Protein AF-A0A0B7FQV3-F1 (afdb_monomer)

pLDDT: mean 81.85, std 20.16, range [28.61, 98.38]

Structure (mmCIF, N/CA/C/O backbone):
data_AF-A0A0B7FQV3-F1
#
_entry.id   AF-A0A0B7FQV3-F1
#
loop_
_atom_site.group_PDB
_atom_site.id
_atom_site.type_symbol
_atom_site.label_atom_id
_atom_site.label_alt_id
_atom_site.label_comp_id
_atom_site.label_asym_id
_atom_site.label_entity_id
_atom_site.label_seq_id
_atom_site.pdbx_PDB_ins_code
_atom_site.Cartn_x
_atom_site.Cartn_y
_atom_site.Cartn_z
_atom_site.occupancy
_atom_site.B_iso_or_equiv
_atom_site.auth_seq_id
_atom_site.auth_comp_id
_atom_site.auth_asym_id
_atom_site.auth_atom_id
_atom_site.pdbx_PDB_model_num
ATOM 1 N N . MET A 1 1 ? -1.568 10.615 23.954 1.00 83.62 1 MET A N 1
ATOM 2 C CA . MET A 1 1 ? -1.310 9.588 22.925 1.00 83.62 1 MET A CA 1
ATOM 3 C C . MET A 1 1 ? -2.094 8.323 23.228 1.00 83.62 1 MET A C 1
ATOM 5 O O . MET A 1 1 ? -3.047 8.084 22.512 1.00 83.62 1 MET A O 1
ATOM 9 N N . LEU A 1 2 ? -1.791 7.580 24.300 1.00 88.31 2 LEU A N 1
ATOM 10 C CA . LEU A 1 2 ? -2.515 6.336 24.621 1.00 88.31 2 LEU A CA 1
ATOM 11 C C . LEU A 1 2 ? -4.031 6.548 24.797 1.00 88.31 2 LEU A C 1
ATOM 13 O O . LEU A 1 2 ? -4.806 5.851 24.163 1.00 88.31 2 LEU A O 1
ATOM 17 N N . GLY A 1 3 ? -4.461 7.605 25.498 1.00 87.62 3 GLY A N 1
ATOM 18 C CA . GLY A 1 3 ? -5.894 7.947 25.580 1.00 87.62 3 GLY A CA 1
ATOM 19 C C . GLY A 1 3 ? -6.556 8.293 24.233 1.00 87.62 3 GLY A C 1
ATOM 20 O O . GLY A 1 3 ? -7.746 8.073 24.057 1.00 87.62 3 GLY A O 1
ATOM 21 N N . VAL A 1 4 ? -5.788 8.777 23.246 1.00 88.00 4 VAL A N 1
ATOM 22 C CA . VAL A 1 4 ? -6.297 9.010 21.878 1.00 88.00 4 VAL A CA 1
ATOM 23 C C . VAL A 1 4 ? -6.529 7.672 21.174 1.00 88.00 4 VAL A C 1
ATOM 25 O O . VAL A 1 4 ? -7.557 7.493 20.533 1.00 88.00 4 VAL A O 1
ATOM 28 N N . VAL A 1 5 ? -5.611 6.715 21.349 1.00 92.38 5 VAL A N 1
ATOM 29 C CA . VAL A 1 5 ? -5.758 5.341 20.843 1.00 92.38 5 VAL A CA 1
ATOM 30 C C . VAL A 1 5 ? -6.934 4.634 21.519 1.00 92.38 5 VAL A C 1
ATOM 32 O O . VAL A 1 5 ? -7.722 3.987 20.845 1.00 92.38 5 VAL A O 1
ATOM 35 N N . GLN A 1 6 ? -7.109 4.792 22.830 1.00 93.19 6 GLN A N 1
ATOM 36 C CA . GLN A 1 6 ? -8.248 4.223 23.552 1.00 93.19 6 GLN A CA 1
ATOM 37 C C . GLN A 1 6 ? -9.585 4.783 23.040 1.00 93.19 6 GLN A C 1
ATOM 39 O O . GLN A 1 6 ? -10.501 4.016 22.751 1.00 93.19 6 GLN A O 1
ATOM 44 N N . ALA A 1 7 ? -9.702 6.108 22.893 1.00 89.81 7 ALA A N 1
ATOM 45 C CA . ALA A 1 7 ? -10.906 6.740 22.348 1.00 89.81 7 ALA A CA 1
ATOM 46 C C . ALA A 1 7 ? -11.192 6.278 20.910 1.00 89.81 7 ALA A C 1
ATOM 48 O O . ALA A 1 7 ? -12.339 6.004 20.560 1.00 89.81 7 ALA A O 1
ATOM 49 N N . PHE A 1 8 ? -10.140 6.136 20.102 1.00 94.00 8 PHE A N 1
ATOM 50 C CA . PHE A 1 8 ? -10.220 5.554 18.768 1.00 94.00 8 PHE A CA 1
ATOM 51 C C . PHE A 1 8 ? -10.772 4.124 18.793 1.00 94.00 8 PHE A C 1
ATOM 53 O O . PHE A 1 8 ? -11.732 3.841 18.090 1.00 94.00 8 PHE A O 1
ATOM 60 N N . LEU A 1 9 ? -10.216 3.243 19.630 1.00 95.88 9 LEU A N 1
ATOM 61 C CA . LEU A 1 9 ? -10.656 1.849 19.735 1.00 95.88 9 LEU A CA 1
ATOM 62 C C . LEU A 1 9 ? -12.131 1.741 20.129 1.00 95.88 9 LEU A C 1
ATOM 64 O O . LEU A 1 9 ? -12.862 0.971 19.516 1.00 95.88 9 LEU A O 1
ATOM 68 N N . ARG A 1 10 ? -12.588 2.568 21.078 1.00 94.06 10 ARG A N 1
ATOM 69 C CA . ARG A 1 10 ? -14.012 2.647 21.448 1.00 94.06 10 ARG A CA 1
ATOM 70 C C . ARG A 1 10 ? -14.897 3.092 20.282 1.00 94.06 10 ARG A C 1
ATOM 72 O O . ARG A 1 10 ? -16.008 2.610 20.138 1.00 94.06 10 ARG A O 1
ATOM 79 N N . SER A 1 11 ? -14.390 3.965 19.415 1.00 94.31 11 SER A N 1
ATOM 80 C CA . SER A 1 11 ? -15.121 4.429 18.224 1.00 94.31 11 SER A CA 1
ATOM 81 C C . SER A 1 11 ? -15.289 3.331 17.159 1.00 94.31 11 SER A C 1
ATOM 83 O O . SER A 1 11 ? -16.087 3.474 16.239 1.00 94.31 11 SER A O 1
ATOM 85 N N . LEU A 1 12 ? -14.553 2.218 17.268 1.00 94.88 12 LEU A N 1
ATOM 86 C CA . LEU A 1 12 ? -14.678 1.058 16.378 1.00 94.88 12 LEU A CA 1
ATOM 87 C C . LEU A 1 12 ? -15.666 -0.003 16.890 1.00 94.88 12 LEU A C 1
ATOM 89 O O . LEU A 1 12 ? -15.818 -1.039 16.241 1.00 94.88 12 LEU A O 1
ATOM 93 N N . GLU A 1 13 ? -16.336 0.223 18.026 1.00 92.44 13 GLU A N 1
ATOM 94 C CA . GLU A 1 13 ? -17.199 -0.769 18.685 1.00 92.44 13 GLU A CA 1
ATOM 95 C C . GLU A 1 13 ? -18.235 -1.378 17.727 1.00 92.44 13 GLU A C 1
ATOM 97 O O . GLU A 1 13 ? -18.379 -2.601 17.676 1.00 92.44 13 GLU A O 1
ATOM 102 N N . ALA A 1 14 ? -18.860 -0.553 16.880 1.00 90.69 14 ALA A N 1
ATOM 103 C CA . ALA A 1 14 ? -19.893 -0.983 15.937 1.00 90.69 14 ALA A CA 1
ATOM 104 C C . ALA A 1 14 ? -19.416 -2.006 14.886 1.00 90.69 14 ALA A C 1
ATOM 106 O O . ALA A 1 14 ? -20.234 -2.750 14.350 1.00 90.69 14 ALA A O 1
ATOM 107 N N . ILE A 1 15 ? -18.110 -2.073 14.598 1.00 93.19 15 ILE A N 1
ATOM 108 C CA . ILE A 1 15 ? -17.528 -3.034 13.641 1.00 93.19 15 ILE A CA 1
ATOM 109 C C . ILE A 1 15 ? -16.551 -4.020 14.294 1.00 93.19 15 ILE A C 1
ATOM 111 O O . ILE A 1 15 ? -15.949 -4.850 13.605 1.00 93.19 15 ILE A O 1
ATOM 115 N N . SER A 1 16 ? -16.410 -3.970 15.620 1.00 94.19 16 SER A N 1
ATOM 116 C CA . SER A 1 16 ? -15.453 -4.770 16.398 1.00 94.19 16 SER A CA 1
ATOM 117 C C . SER A 1 16 ? -15.614 -6.283 16.203 1.00 94.19 16 SER A C 1
ATOM 119 O O . SER A 1 16 ? -14.627 -7.018 16.204 1.00 94.19 16 SER A O 1
ATOM 121 N N . SER A 1 17 ? -16.840 -6.751 15.957 1.00 95.50 17 SER A N 1
ATOM 122 C CA . SER A 1 17 ? -17.170 -8.162 15.720 1.00 95.50 17 SER A CA 1
ATOM 123 C C . SER A 1 17 ? -16.697 -8.698 14.363 1.00 95.50 17 SER A C 1
ATOM 125 O O . SER A 1 17 ? -16.719 -9.910 14.145 1.00 95.50 17 SER A O 1
ATOM 127 N N . SER A 1 18 ? -16.276 -7.826 13.442 1.00 96.56 18 SER A N 1
ATOM 128 C CA . SER A 1 18 ? -15.794 -8.208 12.107 1.00 96.56 18 SER A CA 1
ATOM 129 C C . SER A 1 18 ? -14.270 -8.220 11.984 1.00 96.56 18 SER A C 1
ATOM 131 O O . SER A 1 18 ? -13.732 -8.948 11.149 1.00 96.56 18 SER A O 1
ATOM 133 N N . ILE A 1 19 ? -13.578 -7.460 12.836 1.00 97.75 19 ILE A N 1
ATOM 134 C CA . ILE A 1 19 ? -12.141 -7.212 12.728 1.00 97.75 19 ILE A CA 1
ATOM 135 C C . ILE A 1 19 ? -11.344 -8.379 13.325 1.00 97.75 19 ILE A C 1
ATOM 137 O O . ILE A 1 19 ? -11.466 -8.712 14.503 1.00 97.75 19 ILE A O 1
ATOM 141 N N . GLU A 1 20 ? -10.473 -8.961 12.503 1.00 98.25 20 GLU A N 1
ATOM 142 C CA . GLU A 1 20 ? -9.467 -9.954 12.894 1.00 98.25 20 GLU A CA 1
ATOM 143 C C . GLU A 1 20 ? -8.066 -9.335 13.001 1.00 98.25 20 GLU A C 1
ATOM 145 O O . GLU A 1 20 ? -7.259 -9.761 13.827 1.00 98.25 20 GLU A O 1
ATOM 150 N N . HIS A 1 21 ? -7.769 -8.311 12.199 1.00 98.31 21 HIS A N 1
ATOM 151 C CA . HIS A 1 21 ? -6.465 -7.653 12.183 1.00 98.31 21 HIS A CA 1
ATOM 152 C C . HIS A 1 21 ? -6.639 -6.139 12.258 1.00 98.31 21 HIS A C 1
ATOM 154 O O . HIS A 1 21 ? -7.245 -5.539 11.369 1.00 98.31 21 HIS A O 1
ATOM 160 N N . LEU A 1 22 ? -6.085 -5.519 13.298 1.00 98.19 22 LEU A N 1
ATOM 161 C CA . LEU A 1 22 ? -6.127 -4.075 13.504 1.00 98.19 22 LEU A CA 1
ATOM 162 C C . LEU A 1 22 ? -4.711 -3.505 13.557 1.00 98.19 22 LEU A C 1
ATOM 164 O O . LEU A 1 22 ? -3.894 -3.932 14.370 1.00 98.19 22 LEU A O 1
ATOM 168 N N . SER A 1 23 ? -4.431 -2.518 12.712 1.00 97.69 23 SER A N 1
ATOM 169 C CA . SER A 1 23 ? -3.174 -1.771 12.711 1.00 97.69 23 SER A CA 1
ATOM 170 C C . SER A 1 23 ? -3.456 -0.275 12.813 1.00 97.69 23 SER A C 1
ATOM 172 O O . SER A 1 23 ? -4.263 0.267 12.059 1.00 97.69 23 SER A O 1
ATOM 174 N N . ILE A 1 24 ? -2.804 0.396 13.757 1.00 96.88 24 ILE A N 1
ATOM 175 C CA . ILE A 1 24 ? -2.942 1.830 14.002 1.00 96.88 24 ILE A CA 1
ATOM 176 C C . ILE A 1 24 ? -1.562 2.463 13.880 1.00 96.88 24 ILE A C 1
ATOM 178 O O . ILE A 1 24 ? -0.666 2.151 14.659 1.00 96.88 24 ILE A O 1
ATOM 182 N N . THR A 1 25 ? -1.399 3.406 12.959 1.00 95.19 25 THR A N 1
ATOM 183 C CA . THR A 1 25 ? -0.168 4.190 12.823 1.00 95.19 25 THR A CA 1
ATOM 184 C C . THR A 1 25 ? -0.434 5.627 13.235 1.00 95.19 25 THR A C 1
ATOM 186 O O . THR A 1 25 ? -1.283 6.304 12.660 1.00 95.19 25 THR A O 1
ATOM 189 N N . LEU A 1 26 ? 0.309 6.121 14.219 1.00 92.56 26 LEU A N 1
ATOM 190 C CA . LEU A 1 26 ? 0.227 7.504 14.673 1.00 92.56 26 LEU A CA 1
ATOM 191 C C . LEU A 1 26 ? 1.295 8.353 13.978 1.00 92.56 26 LEU A C 1
ATOM 193 O O . LEU A 1 26 ? 2.490 8.063 14.071 1.00 92.56 26 LEU A O 1
ATOM 197 N N . SER A 1 27 ? 0.865 9.432 13.329 1.00 89.69 27 SER A N 1
ATOM 198 C CA . SER A 1 27 ? 1.730 10.440 12.721 1.00 89.69 27 SER A CA 1
ATOM 199 C C . SER A 1 27 ? 1.522 11.777 13.425 1.00 89.69 27 SER A C 1
ATOM 201 O O . SER A 1 27 ? 0.438 12.362 13.398 1.00 89.69 27 SER A O 1
ATOM 203 N N . PHE A 1 28 ? 2.570 12.244 14.102 1.00 82.25 28 PHE A N 1
ATOM 204 C CA . PHE A 1 28 ? 2.586 13.538 14.774 1.00 82.25 28 PHE A CA 1
ATOM 205 C C . PHE A 1 28 ? 3.519 14.519 14.051 1.00 82.25 28 PHE A C 1
ATOM 207 O O . PHE A 1 28 ? 4.501 14.098 13.429 1.00 82.25 28 PHE A O 1
ATOM 214 N N . PRO A 1 29 ? 3.270 15.829 14.188 1.00 73.06 29 PRO A N 1
ATOM 215 C CA . PRO A 1 29 ? 4.093 16.856 13.568 1.00 73.06 29 PRO A CA 1
ATOM 216 C C . PRO A 1 29 ? 5.554 16.844 14.047 1.00 73.06 29 PRO A C 1
ATOM 218 O O . PRO A 1 29 ? 5.851 16.383 15.153 1.00 73.06 29 PRO A O 1
ATOM 221 N N . LEU A 1 30 ? 6.469 17.371 13.225 1.00 59.06 30 LEU A N 1
ATOM 222 C CA . LEU A 1 30 ? 7.907 17.473 13.512 1.00 59.06 30 LEU A CA 1
ATOM 223 C C . LEU A 1 30 ? 8.187 18.290 14.774 1.00 59.06 30 LEU A C 1
ATOM 225 O O . LEU A 1 30 ? 9.010 17.871 15.583 1.00 59.06 30 LEU A O 1
ATOM 229 N N . ASP A 1 31 ? 7.470 19.388 14.992 1.00 59.66 31 ASP A N 1
ATOM 230 C CA . ASP A 1 31 ? 7.690 20.262 16.152 1.00 59.66 31 ASP A CA 1
ATOM 231 C C . ASP A 1 31 ? 7.196 19.635 17.459 1.00 59.66 31 ASP A C 1
ATOM 233 O O . ASP A 1 31 ? 7.717 19.892 18.545 1.00 59.66 31 ASP A O 1
ATOM 237 N N . PHE A 1 32 ? 6.228 18.723 17.356 1.00 55.06 32 PHE A N 1
ATOM 238 C CA . PHE A 1 32 ? 5.833 17.880 18.476 1.00 55.06 32 PHE A CA 1
ATOM 239 C C . PHE A 1 32 ? 6.954 16.878 18.818 1.00 55.06 32 PHE A C 1
ATOM 241 O O . PHE A 1 32 ? 7.126 16.499 19.980 1.00 55.06 32 PHE A O 1
ATOM 248 N N . VAL A 1 33 ? 7.724 16.422 17.820 1.00 51.72 33 VAL A N 1
ATOM 249 C CA . VAL A 1 33 ? 8.853 15.478 17.960 1.00 51.72 33 VAL A CA 1
ATOM 250 C C . VAL A 1 33 ? 10.156 16.182 18.368 1.00 51.72 33 VAL A C 1
ATOM 252 O O . VAL A 1 33 ? 10.933 15.596 19.109 1.00 51.72 33 VAL A O 1
ATOM 255 N N . SER A 1 34 ? 10.374 17.447 18.004 1.00 51.25 34 SER A N 1
ATOM 256 C CA . SER A 1 34 ? 11.644 18.158 18.238 1.00 51.25 34 SER A CA 1
ATOM 257 C C . SER A 1 34 ? 12.004 18.363 19.718 1.00 51.25 34 SER A C 1
ATOM 259 O O . SER A 1 34 ? 13.184 18.434 20.057 1.00 51.25 34 SER A O 1
ATOM 261 N N . LYS A 1 35 ? 11.018 18.404 20.629 1.00 55.69 35 LYS A N 1
ATOM 262 C CA . LYS A 1 35 ? 11.274 18.453 22.086 1.00 55.69 35 LYS A CA 1
ATOM 263 C C . LYS A 1 35 ? 11.575 17.082 22.694 1.00 55.69 35 LYS A C 1
ATOM 265 O O . LYS A 1 35 ? 12.307 16.991 23.678 1.00 55.69 35 LYS A O 1
ATOM 270 N N . HIS A 1 36 ? 11.017 16.019 22.121 1.00 58.78 36 HIS A N 1
ATOM 271 C CA . HIS A 1 36 ? 11.145 14.643 22.591 1.00 58.78 36 HIS A CA 1
ATOM 272 C C . HIS A 1 36 ? 11.358 13.758 21.367 1.00 58.78 36 HIS A C 1
ATOM 274 O O . HIS A 1 36 ? 10.397 13.210 20.830 1.00 58.78 36 HIS A O 1
ATOM 280 N N . ASN A 1 37 ? 12.620 13.644 20.935 1.00 66.25 37 ASN A N 1
ATOM 281 C CA . ASN A 1 37 ? 13.066 12.903 19.742 1.00 66.25 37 ASN A CA 1
ATOM 282 C C . ASN A 1 37 ? 12.776 11.391 19.793 1.00 66.25 37 ASN A C 1
ATOM 284 O O . ASN A 1 37 ? 13.308 10.637 18.985 1.00 66.25 37 ASN A O 1
ATOM 288 N N . SER A 1 38 ? 11.982 10.942 20.764 1.00 78.00 38 SER A N 1
ATOM 289 C CA . SER A 1 38 ? 11.753 9.545 21.050 1.00 78.00 38 SER A CA 1
ATOM 290 C C . SER A 1 38 ? 10.347 9.283 21.594 1.00 78.00 38 SER A C 1
ATOM 292 O O . SER A 1 38 ? 9.817 10.051 22.409 1.00 78.00 38 SER A O 1
ATOM 294 N N . ILE A 1 39 ? 9.748 8.167 21.171 1.00 79.69 39 ILE A N 1
ATOM 295 C CA . ILE A 1 39 ? 8.477 7.669 21.711 1.00 79.69 39 ILE A CA 1
ATOM 296 C C . ILE A 1 39 ? 8.628 7.312 23.193 1.00 79.69 39 ILE A C 1
ATOM 298 O O . ILE A 1 39 ? 7.756 7.636 24.002 1.00 79.69 39 ILE A O 1
ATOM 302 N N . TYR A 1 40 ? 9.778 6.750 23.574 1.00 83.31 40 TYR A N 1
ATOM 303 C CA . TYR A 1 40 ? 10.114 6.439 24.957 1.00 83.31 40 TYR A CA 1
ATOM 304 C C . TYR A 1 40 ? 10.168 7.694 25.828 1.00 83.31 40 TYR A C 1
ATOM 306 O O . TYR A 1 40 ? 9.582 7.707 26.910 1.00 83.31 40 TYR A O 1
ATOM 314 N N . ALA A 1 41 ? 10.776 8.784 25.345 1.00 81.00 41 ALA A N 1
ATOM 315 C CA . ALA A 1 41 ? 10.804 10.046 26.089 1.00 81.00 41 ALA A CA 1
ATOM 316 C C . ALA A 1 41 ? 9.386 10.537 26.442 1.00 81.00 41 ALA A C 1
ATOM 318 O O . ALA A 1 41 ? 9.155 11.030 27.546 1.00 81.00 41 ALA A O 1
ATOM 319 N N . ARG A 1 42 ? 8.412 10.333 25.546 1.00 77.88 42 ARG A N 1
ATOM 320 C CA . ARG A 1 42 ? 7.006 10.687 25.792 1.00 77.88 42 ARG A CA 1
ATOM 321 C C . ARG A 1 42 ? 6.298 9.722 26.733 1.00 77.88 42 ARG A C 1
ATOM 323 O O . ARG A 1 42 ? 5.522 10.164 27.577 1.00 77.88 42 ARG A O 1
ATOM 330 N N . LEU A 1 43 ? 6.553 8.422 26.593 1.00 82.75 43 LEU A N 1
ATOM 331 C CA . LEU A 1 43 ? 5.987 7.405 27.480 1.00 82.75 43 LEU A CA 1
ATOM 332 C C . LEU A 1 43 ? 6.512 7.554 28.916 1.00 82.75 43 LEU A C 1
ATOM 334 O O . LEU A 1 43 ? 5.767 7.344 29.867 1.00 82.75 43 LEU A O 1
ATOM 338 N N . LYS A 1 44 ? 7.763 7.989 29.094 1.00 81.06 44 LYS A N 1
ATOM 339 C CA . LYS A 1 44 ? 8.387 8.175 30.411 1.00 81.06 44 LYS A CA 1
ATOM 340 C C . LYS A 1 44 ? 7.859 9.389 31.184 1.00 81.06 44 LYS A C 1
ATOM 342 O O . LYS A 1 44 ? 7.846 9.381 32.410 1.00 81.06 44 LYS A O 1
ATOM 347 N N . GLN A 1 45 ? 7.443 10.449 30.491 1.00 73.25 45 GLN A N 1
ATOM 348 C CA . GLN A 1 45 ? 7.133 11.741 31.117 1.00 73.25 45 GLN A CA 1
ATOM 349 C C . GLN A 1 45 ? 5.882 11.774 31.998 1.00 73.25 45 GLN A C 1
ATOM 351 O O . GLN A 1 45 ? 5.711 12.724 32.760 1.00 73.25 45 GLN A O 1
ATOM 356 N N . ARG A 1 46 ? 4.986 10.789 31.907 1.00 65.56 46 ARG A N 1
ATOM 357 C CA . ARG A 1 46 ? 3.741 10.791 32.682 1.00 65.56 46 ARG A CA 1
ATOM 358 C C . ARG A 1 46 ? 3.630 9.506 33.481 1.00 65.56 46 ARG A C 1
ATOM 360 O O . ARG A 1 46 ? 3.585 8.440 32.895 1.00 65.56 46 ARG A O 1
ATOM 367 N N . ARG A 1 47 ? 3.504 9.605 34.809 1.00 59.41 47 ARG A N 1
ATOM 368 C CA . ARG A 1 47 ? 3.222 8.441 35.674 1.00 59.41 47 ARG A CA 1
ATOM 369 C C . ARG A 1 47 ? 1.944 7.686 35.257 1.00 59.41 47 ARG A C 1
ATOM 371 O O . ARG A 1 47 ? 1.858 6.494 35.495 1.00 59.41 47 ARG A O 1
ATOM 378 N N . SER A 1 48 ? 1.006 8.350 34.573 1.00 60.78 48 SER A N 1
ATOM 379 C CA . SER A 1 48 ? -0.226 7.757 34.029 1.00 60.78 48 SER A CA 1
ATOM 380 C C . SER A 1 48 ? -0.053 6.961 32.725 1.00 60.78 48 SER A C 1
ATOM 382 O O . SER A 1 48 ? -1.039 6.519 32.140 1.00 60.78 48 SER A O 1
ATOM 384 N N . THR A 1 49 ? 1.169 6.775 32.212 1.00 63.41 49 THR A N 1
ATOM 385 C CA . THR A 1 49 ? 1.379 5.974 30.992 1.00 63.41 49 THR A CA 1
ATOM 386 C C . THR A 1 49 ? 1.216 4.476 31.210 1.00 63.41 49 THR A C 1
ATOM 388 O O . THR A 1 49 ? 0.816 3.798 30.268 1.00 63.41 49 THR A O 1
ATOM 391 N N . PHE A 1 50 ? 1.441 3.975 32.429 1.00 70.81 50 PHE A N 1
ATOM 392 C CA . PHE A 1 50 ? 1.191 2.573 32.778 1.00 70.81 50 PHE A CA 1
ATOM 393 C C . PHE A 1 50 ? -0.305 2.233 32.696 1.00 70.81 50 PHE A C 1
ATOM 395 O O . PHE A 1 50 ? -0.681 1.266 32.040 1.00 70.81 50 PHE A O 1
ATOM 402 N N . GLU A 1 51 ? -1.172 3.089 33.250 1.00 81.50 51 GLU A N 1
ATOM 403 C CA . GLU A 1 51 ? -2.633 2.926 33.152 1.00 81.50 51 GLU A CA 1
ATOM 404 C C . GLU A 1 51 ? -3.111 2.950 31.693 1.00 81.50 51 GLU A C 1
ATOM 406 O O . GLU A 1 51 ? -3.959 2.152 31.297 1.00 81.50 51 GLU A O 1
ATOM 411 N N . GLY A 1 52 ? -2.489 3.788 30.855 1.00 89.56 52 GLY A N 1
ATOM 412 C CA . GLY A 1 52 ? -2.845 3.908 29.444 1.00 89.56 52 GLY A CA 1
ATOM 413 C C . GLY A 1 52 ? -2.664 2.626 28.619 1.00 89.56 52 GLY A C 1
ATOM 414 O O . GLY A 1 52 ? -3.385 2.446 27.640 1.00 89.56 52 GLY A O 1
ATOM 415 N N . PHE A 1 53 ? -1.734 1.731 28.973 1.00 92.06 53 PHE A N 1
ATOM 416 C CA . PHE A 1 53 ? -1.601 0.440 28.280 1.00 92.06 53 PHE A CA 1
ATOM 417 C C . PHE A 1 53 ? -2.676 -0.559 28.714 1.00 92.06 53 PHE A C 1
ATOM 419 O O . PHE A 1 53 ? -3.260 -1.224 27.858 1.00 92.06 53 PHE A O 1
ATOM 426 N N . SER A 1 54 ? -2.996 -0.608 30.009 1.00 93.00 54 SER A N 1
ATOM 427 C CA . SER A 1 54 ? -4.109 -1.408 30.538 1.00 93.00 54 SER A CA 1
ATOM 428 C C . SER A 1 54 ? -5.453 -0.986 29.927 1.00 93.00 54 SER A C 1
ATOM 430 O O . SER A 1 54 ? -6.277 -1.826 29.555 1.00 93.00 54 SER A O 1
ATOM 432 N N . ASP A 1 55 ? -5.644 0.319 29.733 1.00 93.88 55 ASP A N 1
ATOM 433 C CA . ASP A 1 55 ? -6.796 0.901 29.044 1.00 93.88 55 ASP A CA 1
ATOM 434 C C . ASP A 1 55 ? -6.908 0.451 27.583 1.00 93.88 55 ASP A C 1
ATOM 436 O O . ASP A 1 55 ? -7.994 0.092 27.120 1.00 93.88 55 ASP A O 1
ATOM 440 N N . ILE A 1 56 ? -5.789 0.451 26.848 1.00 95.50 56 ILE A N 1
ATOM 441 C CA . ILE A 1 56 ? -5.742 -0.044 25.465 1.00 95.50 56 ILE A CA 1
ATOM 442 C C . ILE A 1 56 ? -6.046 -1.540 25.435 1.00 95.50 56 ILE A C 1
ATOM 444 O O . ILE A 1 56 ? -6.871 -1.963 24.633 1.00 95.50 56 ILE A O 1
ATOM 448 N N . ARG A 1 57 ? -5.440 -2.336 26.322 1.00 95.88 57 ARG A N 1
ATOM 449 C CA . ARG A 1 57 ? -5.713 -3.774 26.440 1.00 95.88 57 ARG A CA 1
ATOM 450 C C . ARG A 1 57 ? -7.193 -4.050 26.679 1.00 95.88 57 ARG A C 1
ATOM 452 O O . ARG A 1 57 ? -7.771 -4.897 26.006 1.00 95.88 57 ARG A O 1
ATOM 459 N N . THR A 1 58 ? -7.814 -3.308 27.592 1.00 95.94 58 THR A N 1
ATOM 460 C CA . THR A 1 58 ? -9.249 -3.431 27.887 1.00 95.94 58 THR A CA 1
ATOM 461 C C . THR A 1 58 ? -10.103 -3.076 26.669 1.00 95.94 58 THR A C 1
ATOM 463 O O . THR A 1 58 ? -11.082 -3.760 26.391 1.00 95.94 58 THR A O 1
ATOM 466 N N . ALA A 1 59 ? -9.719 -2.053 25.901 1.00 96.06 59 ALA A N 1
ATOM 467 C CA . ALA A 1 59 ? -10.409 -1.704 24.662 1.00 96.06 59 ALA A CA 1
ATOM 468 C C . ALA A 1 59 ? -10.216 -2.767 23.560 1.00 96.06 59 ALA A C 1
ATOM 470 O O . ALA A 1 59 ? -11.176 -3.127 22.890 1.00 96.06 59 ALA A O 1
ATOM 471 N N . VAL A 1 60 ? -9.013 -3.330 23.401 1.00 96.50 60 VAL A N 1
ATOM 472 C CA . VAL A 1 60 ? -8.743 -4.431 22.451 1.00 96.50 60 VAL A CA 1
ATOM 473 C C . VAL A 1 60 ? -9.517 -5.700 22.827 1.00 96.50 60 VAL A C 1
ATOM 475 O O . VAL A 1 60 ? -9.989 -6.411 21.944 1.00 96.50 60 VAL A O 1
ATOM 478 N N . ALA A 1 61 ? -9.738 -5.955 24.118 1.00 96.19 61 ALA A N 1
ATOM 479 C CA . ALA A 1 61 ? -10.538 -7.086 24.591 1.00 96.19 61 ALA A CA 1
ATOM 480 C C . ALA A 1 61 ? -12.006 -7.063 24.137 1.00 96.19 61 ALA A C 1
ATOM 482 O O . ALA A 1 61 ? -12.656 -8.106 24.137 1.00 96.19 61 ALA A O 1
ATOM 483 N N . GLN A 1 62 ? -12.521 -5.913 23.695 1.00 96.06 62 GLN A N 1
ATOM 484 C CA . GLN A 1 62 ? -13.872 -5.807 23.134 1.00 96.06 62 GLN A CA 1
ATOM 485 C C . GLN A 1 62 ? -13.982 -6.441 21.734 1.00 96.06 62 GLN A C 1
ATOM 487 O O . GLN A 1 62 ? -15.077 -6.773 21.283 1.00 96.06 62 GLN A O 1
ATOM 492 N N . PHE A 1 63 ? -12.858 -6.662 21.046 1.00 96.94 63 PHE A N 1
ATOM 493 C CA . PHE A 1 63 ? -12.820 -7.241 19.707 1.00 96.94 63 PHE A CA 1
ATOM 494 C C . PHE A 1 63 ? -12.790 -8.771 19.793 1.00 96.94 63 PHE A C 1
ATOM 496 O O . PHE A 1 63 ? -11.734 -9.392 19.888 1.00 96.94 63 PHE A O 1
ATOM 503 N N . GLN A 1 64 ? -13.960 -9.403 19.717 1.00 95.62 64 GLN A N 1
ATOM 504 C CA . GLN A 1 64 ? -14.116 -10.851 19.937 1.00 95.62 64 GLN A CA 1
ATOM 505 C C . GLN A 1 64 ? -13.264 -11.727 18.999 1.00 95.62 64 GLN A C 1
ATOM 507 O O . GLN A 1 64 ? -12.868 -12.834 19.363 1.00 95.62 64 GLN A O 1
ATOM 512 N N . ARG A 1 65 ? -12.965 -11.241 17.789 1.00 97.06 65 ARG A N 1
ATOM 513 C CA . ARG A 1 65 ? -12.239 -11.987 16.749 1.00 97.06 65 ARG A CA 1
ATOM 514 C C . ARG A 1 65 ? -10.806 -11.514 16.526 1.00 97.06 65 ARG A C 1
ATOM 516 O O . ARG A 1 65 ? -10.170 -12.002 15.594 1.00 97.06 65 ARG A O 1
ATOM 523 N N . ILE A 1 66 ? -10.298 -10.587 17.340 1.00 97.62 66 ILE A N 1
ATOM 524 C CA . ILE A 1 66 ? -8.968 -10.017 17.122 1.00 97.62 66 ILE A CA 1
ATOM 525 C C . ILE A 1 66 ? -7.886 -11.098 17.216 1.00 97.62 66 ILE A C 1
ATOM 527 O O . ILE A 1 66 ? -7.707 -11.744 18.241 1.00 97.62 66 ILE A O 1
ATOM 531 N N . LYS A 1 67 ? -7.143 -11.279 16.128 1.00 97.44 67 LYS A N 1
ATOM 532 C CA . LYS A 1 67 ? -5.966 -12.150 16.044 1.00 97.44 67 LYS A CA 1
ATOM 533 C C . LYS A 1 67 ? -4.678 -11.348 16.043 1.00 97.44 67 LYS A C 1
ATOM 535 O O . LYS A 1 67 ? -3.668 -11.813 16.557 1.00 97.44 67 LYS A O 1
ATOM 540 N N . SER A 1 68 ? -4.696 -10.138 15.489 1.00 97.56 68 SER A N 1
ATOM 541 C CA . SER A 1 68 ? -3.508 -9.290 15.406 1.00 97.56 68 SER A CA 1
ATOM 542 C C . SER A 1 68 ? -3.824 -7.853 15.777 1.00 97.56 68 SER A C 1
ATOM 544 O O . SER A 1 68 ? -4.725 -7.255 15.189 1.00 97.56 68 SER A O 1
ATOM 546 N N . PHE A 1 69 ? -3.029 -7.277 16.677 1.00 97.44 69 PHE A N 1
ATOM 547 C CA . PHE A 1 69 ? -3.073 -5.853 17.008 1.00 97.44 69 PHE A CA 1
ATOM 548 C C . PHE A 1 69 ? -1.687 -5.222 16.839 1.00 97.44 69 PHE A C 1
ATOM 550 O O . PHE A 1 69 ? -0.718 -5.684 17.437 1.00 97.44 69 PHE A O 1
ATOM 557 N N . SER A 1 70 ? -1.591 -4.174 16.022 1.00 96.50 70 SER A N 1
ATOM 558 C CA . SER A 1 70 ? -0.379 -3.369 15.852 1.00 96.50 70 SER A CA 1
ATOM 559 C C . SER A 1 70 ? -0.671 -1.903 16.173 1.00 96.50 70 SER A C 1
ATOM 561 O O . SER A 1 70 ? -1.630 -1.321 15.662 1.00 96.50 70 SER A O 1
ATOM 563 N N . LEU A 1 71 ? 0.163 -1.302 17.018 1.00 95.31 71 LEU A N 1
ATOM 564 C CA . LEU A 1 71 ? 0.171 0.125 17.310 1.00 95.31 71 LEU A CA 1
ATOM 565 C C . LEU A 1 71 ? 1.566 0.677 17.040 1.00 95.31 71 LEU A C 1
ATOM 567 O O . LEU A 1 71 ? 2.509 0.370 17.757 1.00 95.31 71 LEU A O 1
ATOM 571 N N . GLU A 1 72 ? 1.693 1.549 16.053 1.00 92.44 72 GLU A N 1
ATOM 572 C CA . GLU A 1 72 ? 2.973 2.078 15.599 1.00 92.44 72 GLU A CA 1
ATOM 573 C C . GLU A 1 72 ? 3.010 3.604 15.630 1.00 92.44 72 GLU A C 1
ATOM 575 O O . GLU A 1 72 ? 1.991 4.299 15.624 1.00 92.44 72 GLU A O 1
ATOM 580 N N . HIS A 1 73 ? 4.227 4.140 15.630 1.00 88.94 73 HIS A N 1
ATOM 581 C CA . HIS A 1 73 ? 4.488 5.554 15.409 1.00 88.94 73 HIS A CA 1
ATOM 582 C C . HIS A 1 73 ? 5.317 5.702 14.133 1.00 88.94 73 HIS A C 1
ATOM 584 O O . HIS A 1 73 ? 6.387 5.104 14.039 1.00 88.94 73 HIS A O 1
ATOM 590 N N . GLU A 1 74 ? 4.871 6.539 13.190 1.00 84.25 74 GLU A N 1
ATOM 591 C CA . GLU A 1 74 ? 5.419 6.632 11.820 1.00 84.25 74 GLU A CA 1
ATOM 592 C C . GLU A 1 74 ? 6.954 6.773 11.769 1.00 84.25 74 GLU A C 1
ATOM 594 O O . GLU A 1 74 ? 7.607 6.275 10.856 1.00 84.25 74 GLU A O 1
ATOM 599 N N . ARG A 1 75 ? 7.546 7.465 12.750 1.00 78.19 75 ARG A N 1
ATOM 600 C CA . ARG A 1 75 ? 8.979 7.814 12.762 1.00 78.19 75 ARG A CA 1
ATOM 601 C C . ARG A 1 75 ? 9.815 7.145 13.849 1.00 78.19 75 ARG A C 1
ATOM 603 O O . ARG A 1 75 ? 11.029 7.311 13.840 1.00 78.19 75 ARG A O 1
ATOM 610 N N . CYS A 1 76 ? 9.190 6.451 14.796 1.00 71.50 76 CYS A N 1
ATOM 611 C CA . CYS A 1 76 ? 9.863 5.975 16.012 1.00 71.50 76 CYS A CA 1
ATOM 612 C C . CYS A 1 76 ? 9.606 4.482 16.198 1.00 71.50 76 CYS A C 1
ATOM 614 O O . CYS A 1 76 ? 8.959 4.070 17.159 1.00 71.50 76 CYS A O 1
ATOM 616 N N . VAL A 1 77 ? 10.077 3.687 15.240 1.00 65.62 77 VAL A N 1
ATOM 617 C CA . VAL A 1 77 ? 10.033 2.225 15.318 1.00 65.62 77 VAL A CA 1
ATOM 618 C C . VAL A 1 77 ? 11.254 1.754 16.110 1.00 65.62 77 VAL A C 1
ATOM 620 O O . VAL A 1 77 ? 12.367 2.190 15.815 1.00 65.62 77 VAL A O 1
ATOM 623 N N . ASN A 1 78 ? 11.053 0.877 17.098 1.00 71.12 78 ASN A N 1
ATOM 624 C CA . ASN A 1 78 ? 12.112 0.270 17.927 1.00 71.12 78 ASN A CA 1
ATOM 625 C C . ASN A 1 78 ? 12.888 1.252 18.814 1.00 71.12 78 ASN A C 1
ATOM 627 O O . ASN A 1 78 ? 14.050 1.035 19.146 1.00 71.12 78 ASN A O 1
ATOM 631 N N . ASP A 1 79 ? 12.239 2.340 19.206 1.00 81.19 79 ASP A N 1
ATOM 632 C CA . ASP A 1 79 ? 12.836 3.404 20.016 1.00 81.19 79 ASP A CA 1
ATOM 633 C C . ASP A 1 79 ? 12.445 3.291 21.508 1.00 81.19 79 ASP A C 1
ATOM 635 O O . ASP A 1 79 ? 12.612 4.213 22.306 1.00 81.19 79 ASP A O 1
ATOM 639 N N . VAL A 1 80 ? 11.907 2.134 21.907 1.00 82.44 80 VAL A N 1
ATOM 640 C CA . VAL A 1 80 ? 11.608 1.802 23.302 1.00 82.44 80 VAL A CA 1
ATOM 641 C C . VAL A 1 80 ? 12.728 0.915 23.859 1.00 82.44 80 VAL A C 1
ATOM 643 O O . VAL A 1 80 ? 12.897 -0.206 23.379 1.00 82.44 80 VAL A O 1
ATOM 646 N N . PRO A 1 81 ? 13.502 1.376 24.862 1.00 85.62 81 PRO A N 1
ATOM 647 C CA . PRO A 1 81 ? 14.572 0.576 25.446 1.00 85.62 81 PRO A CA 1
ATOM 648 C C . PRO A 1 81 ? 14.044 -0.708 26.107 1.00 85.62 81 PRO A C 1
ATOM 650 O O . PRO A 1 81 ? 12.989 -0.661 26.754 1.00 85.62 81 PRO A O 1
ATOM 653 N N . PRO A 1 82 ? 14.782 -1.833 26.043 1.00 85.50 82 PRO A N 1
ATOM 654 C CA . PRO A 1 82 ? 14.376 -3.091 26.671 1.00 85.50 82 PRO A CA 1
ATOM 655 C C . PRO A 1 82 ? 14.081 -2.970 28.170 1.00 85.50 82 PRO A C 1
ATOM 657 O O . PRO A 1 82 ? 13.199 -3.655 28.683 1.00 85.50 82 PRO A O 1
ATOM 660 N N . GLU A 1 83 ? 14.791 -2.094 28.884 1.00 85.62 83 GLU A N 1
ATOM 661 C CA . GLU A 1 83 ? 14.578 -1.845 30.312 1.00 85.62 83 GLU A CA 1
ATOM 662 C C . GLU A 1 83 ? 13.192 -1.251 30.571 1.00 85.62 83 GLU A C 1
ATOM 664 O O . GLU A 1 83 ? 12.521 -1.639 31.527 1.00 85.62 83 GLU A O 1
ATOM 669 N N . PHE A 1 84 ? 12.734 -0.352 29.693 1.00 86.19 84 PHE A N 1
ATOM 670 C CA . PHE A 1 84 ? 11.388 0.201 29.781 1.00 86.19 84 PHE A CA 1
ATOM 671 C C . PHE A 1 84 ? 10.336 -0.862 29.461 1.00 86.19 84 PHE A C 1
ATOM 673 O O . PHE A 1 84 ? 9.369 -0.983 30.212 1.00 86.19 84 PHE A O 1
ATOM 680 N N . CYS A 1 85 ? 10.553 -1.681 28.424 1.00 86.75 85 CYS A N 1
ATOM 681 C CA . CYS A 1 85 ? 9.647 -2.785 28.094 1.00 86.75 85 CYS A CA 1
ATOM 682 C C . CYS A 1 85 ? 9.476 -3.738 29.279 1.00 86.75 85 CYS A C 1
ATOM 684 O O . CYS A 1 85 ? 8.354 -4.081 29.617 1.00 86.75 85 CYS A O 1
ATOM 686 N N . ARG A 1 86 ? 10.564 -4.096 29.977 1.00 86.19 86 ARG A N 1
ATOM 687 C CA . ARG A 1 86 ? 10.504 -4.942 31.185 1.00 86.19 86 ARG A CA 1
ATOM 688 C C . ARG A 1 86 ? 9.760 -4.290 32.350 1.00 86.19 86 ARG A C 1
ATOM 690 O O . ARG A 1 86 ? 9.219 -5.007 33.184 1.00 86.19 86 ARG A O 1
ATOM 697 N N . SER A 1 87 ? 9.751 -2.959 32.425 1.00 87.06 87 SER A N 1
ATOM 698 C CA . SER A 1 87 ? 9.085 -2.225 33.508 1.00 87.06 87 SER A CA 1
ATOM 699 C C . SER A 1 87 ? 7.574 -2.053 33.313 1.00 87.06 87 SER A C 1
ATOM 701 O O . SER A 1 87 ? 6.881 -1.736 34.275 1.00 87.06 87 SER A O 1
ATOM 703 N N . VAL A 1 88 ? 7.060 -2.255 32.094 1.00 87.56 88 VAL A N 1
ATOM 704 C CA . VAL A 1 88 ? 5.633 -2.146 31.757 1.00 87.56 88 VAL A CA 1
ATOM 705 C C . VAL A 1 88 ? 5.099 -3.542 31.457 1.00 87.56 88 VAL A C 1
ATOM 707 O O . VAL A 1 88 ? 5.485 -4.145 30.460 1.00 87.56 88 VAL A O 1
ATOM 710 N N . THR A 1 89 ? 4.193 -4.058 32.286 1.00 87.50 89 THR A N 1
ATOM 711 C CA . THR A 1 89 ? 3.712 -5.445 32.179 1.00 87.50 89 THR A CA 1
ATOM 712 C C . THR A 1 89 ? 3.088 -5.752 30.813 1.00 87.50 89 THR A C 1
ATOM 714 O O . THR A 1 89 ? 3.335 -6.812 30.239 1.00 87.50 89 THR A O 1
ATOM 717 N N . GLU A 1 90 ? 2.340 -4.807 30.244 1.00 90.62 90 GLU A N 1
ATOM 718 C CA . GLU A 1 90 ? 1.753 -4.921 28.910 1.00 90.62 90 GLU A CA 1
ATOM 719 C C . GLU A 1 90 ? 2.796 -4.955 27.781 1.00 90.62 90 GLU A C 1
ATOM 721 O O . GLU A 1 90 ? 2.495 -5.469 26.709 1.00 90.62 90 GLU A O 1
ATOM 726 N N . LEU A 1 91 ? 4.007 -4.431 27.982 1.00 87.25 91 LEU A N 1
ATOM 727 C CA . LEU A 1 91 ? 5.081 -4.461 26.978 1.00 87.25 91 LEU A CA 1
ATOM 728 C C . LEU A 1 91 ? 6.100 -5.580 27.220 1.00 87.25 91 LEU A C 1
ATOM 730 O O . LEU A 1 91 ? 6.972 -5.803 26.385 1.00 87.25 91 LEU A O 1
ATOM 734 N N . SER A 1 92 ? 6.052 -6.260 28.365 1.00 86.00 92 SER A N 1
ATOM 735 C CA . SER A 1 92 ? 6.953 -7.374 28.672 1.00 86.00 92 SER A CA 1
ATOM 736 C C . SER A 1 92 ? 6.309 -8.737 28.455 1.00 86.00 92 SER A C 1
ATOM 738 O O . SER A 1 92 ? 7.008 -9.687 28.100 1.00 86.00 92 SER A O 1
ATOM 740 N N . HIS A 1 93 ? 4.994 -8.854 28.658 1.00 87.38 93 HIS A N 1
ATOM 741 C CA . HIS A 1 93 ? 4.312 -10.143 28.710 1.00 87.38 93 HIS A CA 1
ATOM 742 C C . HIS A 1 93 ? 3.098 -10.204 27.780 1.00 87.38 93 HIS A C 1
ATOM 744 O O . HIS A 1 93 ? 2.010 -9.723 28.102 1.00 87.38 93 HIS A O 1
ATOM 750 N N . PHE A 1 94 ? 3.241 -10.938 26.672 1.00 91.38 94 PHE A N 1
ATOM 751 C CA . PHE A 1 94 ? 2.125 -11.255 25.772 1.00 91.38 94 PHE A CA 1
ATOM 752 C C . PHE A 1 94 ? 0.949 -11.936 26.494 1.00 91.38 94 PHE A C 1
ATOM 754 O O . PHE A 1 94 ? -0.213 -11.698 26.167 1.00 91.38 94 PHE A O 1
ATOM 761 N N . GLY A 1 95 ? 1.239 -12.744 27.523 1.00 92.25 95 GLY A N 1
ATOM 762 C CA . GLY A 1 95 ? 0.227 -13.449 28.313 1.00 92.25 95 GLY A CA 1
ATOM 763 C C . GLY A 1 95 ? -0.828 -12.529 28.937 1.00 92.25 95 GLY A C 1
ATOM 764 O O . GLY A 1 95 ? -1.991 -12.914 29.006 1.00 92.25 95 GLY A O 1
ATOM 765 N N . VAL A 1 96 ? -0.469 -11.296 29.312 1.00 92.75 96 VAL A N 1
ATOM 766 C CA . VAL A 1 96 ? -1.419 -10.326 29.891 1.00 92.75 96 VAL A CA 1
ATOM 767 C C . VAL A 1 96 ? -2.471 -9.895 28.868 1.00 92.75 96 VAL A C 1
ATOM 769 O O . VAL A 1 96 ? -3.658 -9.794 29.184 1.00 92.75 96 VAL A O 1
ATOM 772 N N . TRP A 1 97 ? -2.067 -9.720 27.609 1.00 94.75 97 TRP A N 1
ATOM 773 C CA . TRP A 1 97 ? -2.997 -9.457 26.512 1.00 94.75 97 TRP A CA 1
ATOM 774 C C . TRP A 1 97 ? -3.847 -10.680 26.205 1.00 94.75 97 TRP A C 1
ATOM 776 O O . TRP A 1 97 ? -5.064 -10.562 26.108 1.00 94.75 97 TRP A O 1
ATOM 786 N N . LYS A 1 98 ? -3.233 -11.867 26.143 1.00 93.75 98 LYS A N 1
ATOM 787 C CA . LYS A 1 98 ? -3.931 -13.128 25.857 1.00 93.75 98 LYS A CA 1
ATOM 788 C C . LYS A 1 98 ? -5.008 -13.466 26.895 1.00 93.75 98 LYS A C 1
ATOM 790 O O . LYS A 1 98 ? -6.061 -13.968 26.521 1.00 93.75 98 LYS A O 1
ATOM 795 N N . GLN A 1 99 ? -4.786 -13.143 28.172 1.00 95.00 99 GLN A N 1
ATOM 796 C CA . GLN A 1 99 ? -5.799 -13.287 29.230 1.00 95.00 99 GLN A CA 1
ATOM 797 C C . GLN A 1 99 ? -7.053 -12.447 28.960 1.00 95.00 99 GLN A C 1
ATOM 799 O O . GLN A 1 99 ? -8.156 -12.858 29.300 1.00 95.00 99 GLN A O 1
ATOM 804 N N . SER A 1 100 ? -6.881 -11.276 28.345 1.00 95.56 100 SER A N 1
ATOM 805 C CA . SER A 1 100 ? -7.981 -10.352 28.036 1.00 95.56 100 SER A CA 1
ATOM 806 C C . SER A 1 100 ? -8.585 -10.615 26.659 1.00 95.56 100 SER A C 1
ATOM 808 O O . SER A 1 100 ? -9.759 -10.356 26.429 1.00 95.56 100 SER A O 1
ATOM 810 N N . SER A 1 101 ? -7.777 -11.128 25.734 1.00 95.69 101 SER A N 1
ATOM 811 C CA . SER A 1 101 ? -8.129 -11.373 24.339 1.00 95.69 101 SER A CA 1
ATOM 812 C C . SER A 1 101 ? -7.630 -12.766 23.938 1.00 95.69 101 SER A C 1
ATOM 814 O O . SER A 1 101 ? -6.560 -12.890 23.334 1.00 95.69 101 SER A O 1
ATOM 816 N N . PRO A 1 102 ? -8.379 -13.839 24.265 1.00 95.38 102 PRO A N 1
ATOM 817 C CA . PRO A 1 102 ? -7.938 -15.222 24.051 1.00 95.38 102 PRO A CA 1
ATOM 818 C C . PRO A 1 102 ? -7.674 -15.578 22.584 1.00 95.38 102 PRO A C 1
ATOM 820 O O . PRO A 1 102 ? -6.921 -16.505 22.299 1.00 95.38 102 PRO A O 1
ATOM 823 N N . THR A 1 103 ? -8.254 -14.835 21.644 1.00 96.38 103 THR A N 1
ATOM 824 C CA . THR A 1 103 ? -8.072 -14.995 20.193 1.00 96.38 103 THR A CA 1
ATOM 825 C C . THR A 1 103 ? -6.806 -14.323 19.656 1.00 96.38 103 THR A C 1
ATOM 827 O O . THR A 1 103 ? -6.383 -14.655 18.556 1.00 96.38 103 THR A O 1
ATOM 830 N N . LEU A 1 104 ? -6.138 -13.461 20.435 1.00 96.62 104 LEU A N 1
ATOM 831 C CA . LEU A 1 104 ? -4.974 -12.693 19.984 1.00 96.62 104 LEU A CA 1
ATOM 832 C C . LEU A 1 104 ? -3.749 -13.596 19.767 1.00 96.62 104 LEU A C 1
ATOM 834 O O . LEU A 1 104 ? -3.287 -14.260 20.689 1.00 96.62 104 LEU A O 1
ATOM 838 N N . GLU A 1 105 ? -3.200 -13.626 18.561 1.00 95.62 105 GLU A N 1
ATOM 839 C CA . GLU A 1 105 ? -2.052 -14.449 18.146 1.00 95.62 105 GLU A CA 1
ATOM 840 C C . GLU A 1 105 ? -0.774 -13.615 17.968 1.00 95.62 105 GLU A C 1
ATOM 842 O O . GLU A 1 105 ? 0.333 -14.110 18.189 1.00 95.62 105 GLU A O 1
ATOM 847 N N . SER A 1 106 ? -0.923 -12.338 17.603 1.00 95.00 106 SER A N 1
ATOM 848 C CA . SER A 1 106 ? 0.183 -11.415 17.350 1.00 95.00 106 SER A CA 1
ATOM 849 C C . SER A 1 106 ? -0.094 -10.032 17.936 1.00 95.00 106 SER A C 1
ATOM 851 O O . SER A 1 106 ? -1.204 -9.502 17.838 1.00 95.00 106 SER A O 1
ATOM 853 N N . LEU A 1 107 ? 0.933 -9.439 18.541 1.00 95.06 107 LEU A N 1
ATOM 854 C CA . LEU A 1 107 ? 0.890 -8.101 19.115 1.00 95.06 107 LEU A CA 1
ATOM 855 C C . LEU A 1 107 ? 2.175 -7.350 18.769 1.00 95.06 107 LEU A C 1
ATOM 857 O O . LEU A 1 107 ? 3.263 -7.863 19.003 1.00 95.06 107 LEU A O 1
ATOM 861 N N . SER A 1 108 ? 2.049 -6.120 18.279 1.00 93.81 108 SER A N 1
ATOM 862 C CA . SER A 1 108 ? 3.177 -5.198 18.123 1.00 93.81 108 SER A CA 1
ATOM 863 C C . SER A 1 108 ? 2.815 -3.834 18.692 1.00 93.81 108 SER A C 1
ATOM 865 O O . SER A 1 108 ? 1.794 -3.252 18.324 1.00 93.81 108 SER A O 1
ATOM 867 N N . ILE A 1 109 ? 3.622 -3.310 19.613 1.00 92.44 109 ILE A N 1
ATOM 868 C CA . ILE A 1 109 ? 3.414 -1.974 20.184 1.00 92.44 109 ILE A CA 1
ATOM 869 C C . ILE A 1 109 ? 4.716 -1.184 20.099 1.00 92.44 109 ILE A C 1
ATOM 871 O O . ILE A 1 109 ? 5.700 -1.501 20.757 1.00 92.44 109 ILE A O 1
ATOM 875 N N . PHE A 1 110 ? 4.718 -0.126 19.292 1.00 89.12 110 PHE A N 1
ATOM 876 C CA . PHE A 1 110 ? 5.856 0.756 19.026 1.00 89.12 110 PHE A CA 1
ATOM 877 C C . PHE A 1 110 ? 7.137 0.002 18.611 1.00 89.12 110 PHE A C 1
ATOM 879 O O . PHE A 1 110 ? 8.248 0.411 18.953 1.00 89.12 110 PHE A O 1
ATOM 886 N N . GLY A 1 111 ? 6.975 -1.087 17.849 1.00 82.69 111 GLY A N 1
ATOM 887 C CA . GLY A 1 111 ? 8.066 -1.959 17.397 1.00 82.69 111 GLY A CA 1
ATOM 888 C C . GLY A 1 111 ? 8.487 -3.034 18.407 1.00 82.69 111 GLY A C 1
ATOM 889 O O . GLY A 1 111 ? 9.390 -3.819 18.139 1.00 82.69 111 GLY A O 1
ATOM 890 N N . VAL A 1 112 ? 7.839 -3.099 19.574 1.00 85.88 112 VAL A N 1
ATOM 891 C CA . VAL A 1 112 ? 7.979 -4.238 20.483 1.00 85.88 112 VAL A CA 1
ATOM 892 C C . VAL A 1 112 ? 7.065 -5.349 19.982 1.00 85.88 112 VAL A C 1
ATOM 894 O O . VAL A 1 112 ? 5.854 -5.314 20.207 1.00 85.88 112 VAL A O 1
ATOM 897 N N . ASP A 1 113 ? 7.657 -6.302 19.267 1.00 84.06 113 ASP A N 1
ATOM 898 C CA . ASP A 1 113 ? 6.948 -7.447 18.710 1.00 84.06 113 ASP A CA 1
ATOM 899 C C . ASP A 1 113 ? 6.845 -8.581 19.731 1.00 84.06 113 ASP A C 1
ATOM 901 O O . ASP A 1 113 ? 7.832 -9.077 20.278 1.00 84.06 113 ASP A O 1
ATOM 905 N N . HIS A 1 114 ? 5.617 -9.034 19.935 1.00 79.94 114 HIS A N 1
ATOM 906 C CA . HIS A 1 114 ? 5.284 -10.221 20.691 1.00 79.94 114 HIS A CA 1
ATOM 907 C C . HIS A 1 114 ? 4.556 -11.189 19.761 1.00 79.94 114 HIS A C 1
ATOM 909 O O . HIS A 1 114 ? 3.372 -11.031 19.451 1.00 79.94 114 HIS A O 1
ATOM 915 N N . SER A 1 115 ? 5.273 -12.208 19.302 1.00 66.00 115 SER A N 1
ATOM 916 C CA . SER A 1 115 ? 4.679 -13.349 18.611 1.00 66.00 115 SER A CA 1
ATOM 917 C C . SER A 1 115 ? 4.551 -14.512 19.581 1.00 66.00 115 SER A C 1
ATOM 919 O O . SER A 1 115 ? 5.528 -14.883 20.236 1.00 66.00 115 SER A O 1
ATOM 921 N N . TRP A 1 116 ? 3.367 -15.116 19.653 1.00 45.78 116 TRP A N 1
ATOM 922 C CA . TRP A 1 116 ? 3.206 -16.357 20.395 1.00 45.78 116 TRP A CA 1
ATOM 923 C C . TRP A 1 116 ? 3.917 -17.499 19.657 1.00 45.78 116 TRP A C 1
ATOM 925 O O . TRP A 1 116 ? 3.491 -17.916 18.582 1.00 45.78 116 TRP A O 1
ATOM 935 N N . CYS A 1 117 ? 5.009 -18.006 20.230 1.00 42.12 117 CYS A N 1
ATOM 936 C CA . CYS A 1 117 ? 5.549 -19.315 19.873 1.00 42.12 117 CYS A CA 1
ATOM 937 C C . CYS A 1 117 ? 4.878 -20.353 20.786 1.00 42.12 117 CYS A C 1
ATOM 939 O O . CYS A 1 117 ? 4.979 -20.203 22.003 1.00 42.12 117 CYS A O 1
ATOM 941 N N . PRO A 1 118 ? 4.259 -21.427 20.264 1.00 42.19 118 PRO A N 1
ATOM 942 C CA . PRO A 1 118 ? 3.658 -22.496 21.075 1.00 42.19 118 PRO A CA 1
ATOM 943 C C . PRO A 1 118 ? 4.642 -23.314 21.950 1.00 42.19 118 PRO A C 1
ATOM 945 O O . PRO A 1 118 ? 4.333 -24.438 22.330 1.00 42.19 118 PRO A O 1
ATOM 948 N N . ALA A 1 119 ? 5.838 -22.802 22.255 1.00 38.47 119 ALA A N 1
ATOM 949 C CA . ALA A 1 119 ? 6.939 -23.549 22.865 1.00 38.47 119 ALA A CA 1
ATOM 950 C C . ALA A 1 119 ? 6.982 -23.520 24.408 1.00 38.47 119 ALA A C 1
ATOM 952 O O . ALA A 1 119 ? 7.803 -24.224 24.993 1.00 38.47 119 ALA A O 1
ATOM 953 N N . ASP A 1 120 ? 6.075 -22.814 25.091 1.00 35.25 120 ASP A N 1
ATOM 954 C CA . ASP A 1 120 ? 6.030 -22.777 26.570 1.00 35.25 120 ASP A CA 1
ATOM 955 C C . ASP A 1 120 ? 5.444 -24.054 27.222 1.00 35.25 120 ASP A C 1
ATOM 957 O O . ASP A 1 120 ? 5.059 -24.061 28.389 1.00 35.25 120 ASP A O 1
ATOM 961 N N . LEU A 1 121 ? 5.441 -25.177 26.493 1.00 40.16 121 LEU A N 1
ATOM 962 C CA . LEU A 1 121 ? 5.213 -26.527 27.027 1.00 40.16 121 LEU A CA 1
ATOM 963 C C . LEU A 1 121 ? 6.510 -27.281 27.379 1.00 40.16 121 LEU A C 1
ATOM 965 O O . LEU A 1 121 ? 6.454 -28.471 27.679 1.00 40.16 121 LEU A O 1
ATOM 969 N N . VAL A 1 122 ? 7.672 -26.618 27.410 1.00 32.91 122 VAL A N 1
ATOM 970 C CA . VAL A 1 122 ? 8.912 -27.214 27.944 1.00 32.91 122 VAL A CA 1
ATOM 971 C C . VAL A 1 122 ? 9.278 -26.578 29.284 1.00 32.91 122 VAL A C 1
ATOM 973 O O . VAL A 1 122 ? 10.269 -25.868 29.431 1.00 32.91 122 VAL A O 1
ATOM 976 N N . VAL A 1 123 ? 8.478 -26.883 30.304 1.00 34.19 123 VAL A N 1
ATOM 977 C CA . VAL A 1 123 ? 9.004 -26.980 31.669 1.00 34.19 123 VAL A CA 1
ATOM 978 C C . VAL A 1 123 ? 9.522 -28.405 31.853 1.00 34.19 123 VAL A C 1
ATOM 980 O O . VAL A 1 123 ? 8.870 -29.362 31.450 1.00 34.19 123 VAL A O 1
ATOM 983 N N . SER A 1 124 ? 10.662 -28.523 32.536 1.00 31.92 124 SER A N 1
ATOM 984 C CA . SER A 1 124 ? 11.228 -29.736 33.153 1.00 31.92 124 SER A CA 1
ATOM 985 C C . SER A 1 124 ? 12.134 -30.651 32.312 1.00 31.92 124 SER A C 1
ATOM 987 O O . SER A 1 124 ? 11.858 -31.820 32.090 1.00 31.92 124 SER A O 1
ATOM 989 N N . SER A 1 125 ? 13.356 -30.185 32.043 1.00 31.00 125 SER A N 1
ATOM 990 C CA . SER A 1 125 ? 14.529 -31.048 32.261 1.00 31.00 125 SER A CA 1
ATOM 991 C C . SER A 1 125 ? 15.734 -30.219 32.704 1.00 31.00 125 SER A C 1
ATOM 993 O O . SER A 1 125 ? 16.688 -29.973 31.968 1.00 31.00 125 SER A O 1
ATOM 995 N N . LEU A 1 126 ? 15.665 -29.784 33.962 1.00 38.38 126 LEU A N 1
ATOM 996 C CA . LEU A 1 126 ? 16.815 -29.412 34.779 1.00 38.38 126 LEU A CA 1
ATOM 997 C C . LEU A 1 126 ? 17.691 -30.666 34.960 1.00 38.38 126 LEU A C 1
ATOM 999 O O . LEU A 1 126 ? 17.564 -31.408 35.928 1.00 38.38 126 LEU A O 1
ATOM 1003 N N . GLY A 1 127 ? 18.561 -30.926 33.987 1.00 28.61 127 GLY A N 1
ATOM 1004 C CA . GLY A 1 127 ? 19.601 -31.946 34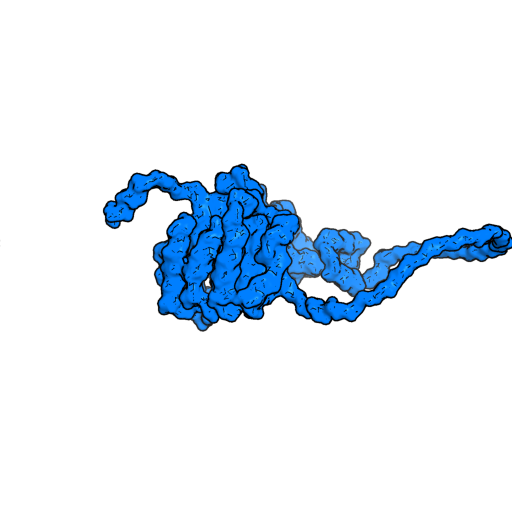.051 1.00 28.61 127 GLY A CA 1
ATOM 1005 C C . GLY A 1 127 ? 20.939 -31.301 34.384 1.00 28.61 127 GLY A C 1
ATOM 1006 O O . GLY A 1 127 ? 21.704 -30.954 33.491 1.00 28.61 127 GLY A O 1
ATOM 1007 N N . LYS A 1 128 ? 21.205 -31.127 35.682 1.00 36.31 128 LYS A N 1
ATOM 1008 C CA . LYS A 1 128 ? 22.524 -30.791 36.237 1.00 36.31 128 LYS A CA 1
ATOM 1009 C C . LYS A 1 128 ? 23.624 -31.650 35.589 1.00 36.31 128 LYS A C 1
ATOM 1011 O O . LYS A 1 128 ? 23.535 -32.875 35.634 1.00 36.31 128 LYS A O 1
ATOM 1016 N N . ARG A 1 129 ? 24.720 -31.036 35.133 1.00 30.27 129 ARG A N 1
ATOM 1017 C CA . ARG A 1 129 ? 26.046 -31.677 35.146 1.00 30.27 129 ARG A CA 1
ATOM 1018 C C . ARG A 1 129 ? 27.106 -30.701 35.668 1.00 30.27 129 ARG A C 1
ATOM 1020 O O . ARG A 1 129 ? 27.100 -29.546 35.248 1.00 30.27 129 ARG A O 1
ATOM 1027 N N . PRO A 1 130 ? 27.961 -31.136 36.611 1.00 33.25 130 PRO A N 1
ATOM 1028 C CA . PRO A 1 130 ? 28.927 -30.276 37.276 1.00 33.25 130 PRO A CA 1
ATOM 1029 C C . PRO A 1 130 ? 30.223 -30.124 36.474 1.00 33.25 130 PRO A C 1
ATOM 1031 O O . PRO A 1 130 ? 30.570 -30.950 35.630 1.00 33.25 130 PRO A O 1
ATOM 1034 N N . ALA A 1 131 ? 30.934 -29.051 36.809 1.00 33.12 131 ALA A N 1
ATOM 1035 C CA . ALA A 1 131 ? 32.299 -28.758 36.410 1.00 33.12 131 ALA A CA 1
ATOM 1036 C C . ALA A 1 131 ? 33.293 -29.803 36.944 1.00 33.12 131 ALA A C 1
ATOM 1038 O O . ALA A 1 131 ? 33.179 -30.242 38.088 1.00 33.12 131 ALA A O 1
ATOM 1039 N N . VAL A 1 132 ? 34.307 -30.126 36.138 1.00 34.66 132 VAL A N 1
ATOM 1040 C CA . VAL A 1 132 ? 35.548 -30.767 36.590 1.00 34.66 132 VAL A CA 1
ATOM 1041 C C . VAL A 1 132 ? 36.723 -29.988 36.001 1.00 34.66 132 VAL A C 1
ATOM 1043 O O . VAL A 1 132 ? 36.860 -29.857 34.786 1.00 34.66 132 VAL A O 1
ATOM 1046 N N . THR A 1 133 ? 37.523 -29.428 36.900 1.00 34.06 133 THR A N 1
ATOM 1047 C CA . THR A 1 133 ? 38.813 -28.758 36.695 1.00 34.06 133 THR A CA 1
ATOM 1048 C C . THR A 1 133 ? 39.977 -29.778 36.719 1.00 34.06 133 THR A C 1
ATOM 1050 O O . THR A 1 133 ? 39.747 -30.960 36.973 1.00 34.06 133 THR A O 1
ATOM 1053 N N . PRO A 1 134 ? 41.217 -29.369 36.380 1.00 39.22 134 PRO A N 1
ATOM 1054 C CA . PRO A 1 134 ? 42.166 -30.166 35.608 1.00 39.22 134 PRO A CA 1
ATOM 1055 C C . PRO A 1 134 ? 43.136 -30.978 36.472 1.00 39.22 134 PRO A C 1
ATOM 1057 O O . PRO A 1 134 ? 43.383 -30.652 37.631 1.00 39.22 134 PRO A O 1
ATOM 1060 N N . THR A 1 135 ? 43.782 -31.972 35.864 1.00 33.78 135 THR A N 1
ATOM 1061 C CA . THR A 1 135 ? 44.954 -32.641 36.442 1.00 33.78 135 THR A CA 1
ATOM 1062 C C . THR A 1 135 ? 46.158 -32.447 35.525 1.00 33.78 135 THR A C 1
ATOM 1064 O O . THR A 1 135 ? 46.132 -32.798 34.348 1.00 33.78 135 THR A O 1
ATOM 1067 N N . GLN A 1 136 ? 47.197 -31.827 36.084 1.00 35.41 136 GLN A N 1
ATOM 1068 C CA . GLN A 1 136 ? 48.548 -31.735 35.539 1.00 35.41 136 GLN A CA 1
ATOM 1069 C C . GLN A 1 136 ? 49.273 -33.083 35.668 1.00 35.41 136 GLN A C 1
ATOM 1071 O O . GLN A 1 136 ? 49.053 -33.797 36.644 1.00 35.41 136 GLN A O 1
ATOM 1076 N N . GLY A 1 137 ? 50.229 -33.354 34.772 1.00 33.56 137 GLY A N 1
ATOM 1077 C CA . GLY A 1 137 ? 51.376 -34.206 35.101 1.00 33.56 137 GLY A CA 1
ATOM 1078 C C . GLY A 1 137 ? 52.015 -34.968 33.938 1.00 33.56 137 GLY A C 1
ATOM 1079 O O . GLY A 1 137 ? 51.396 -35.862 33.380 1.00 33.56 137 GLY A O 1
ATOM 1080 N N . ALA A 1 138 ? 53.300 -34.669 33.712 1.00 32.94 138 ALA A N 1
ATOM 1081 C CA . ALA A 1 138 ? 54.351 -35.497 33.096 1.00 32.94 138 ALA A CA 1
ATOM 1082 C C . ALA A 1 138 ? 54.570 -35.468 31.557 1.00 32.94 138 ALA A C 1
ATOM 1084 O O . ALA A 1 138 ? 53.883 -36.104 30.764 1.00 32.94 138 ALA A O 1
ATOM 1085 N N . GLN A 1 139 ? 55.645 -34.762 31.178 1.00 34.62 139 GLN A N 1
ATOM 1086 C CA . GLN A 1 139 ? 56.539 -34.994 30.024 1.00 34.62 139 GLN A CA 1
ATOM 1087 C C . GLN A 1 139 ? 57.497 -36.190 30.295 1.00 34.62 139 GLN A C 1
ATOM 1089 O O . GLN A 1 139 ? 57.561 -36.630 31.441 1.00 34.62 139 GLN A O 1
ATOM 1094 N N . PRO A 1 140 ? 58.416 -36.580 29.380 1.00 40.78 140 PRO A N 1
ATOM 1095 C CA . PRO A 1 140 ? 58.340 -36.684 27.916 1.00 40.78 140 PRO A CA 1
ATOM 1096 C C . PRO A 1 140 ? 58.885 -38.051 27.421 1.00 40.78 140 PRO A C 1
ATOM 1098 O O . PRO A 1 140 ? 59.737 -38.663 28.058 1.00 40.78 140 PRO A O 1
ATOM 1101 N N . HIS A 1 141 ? 58.496 -38.505 26.228 1.00 34.06 141 HIS A N 1
ATOM 1102 C CA . HIS A 1 141 ? 59.305 -39.491 25.502 1.00 34.06 141 HIS A CA 1
ATOM 1103 C C . HIS A 1 141 ? 59.360 -39.150 24.016 1.00 34.06 141 HIS A C 1
ATOM 1105 O O . HIS A 1 141 ? 58.359 -39.186 23.302 1.00 34.06 141 HIS A O 1
ATOM 1111 N N . GLU A 1 142 ? 60.570 -38.811 23.577 1.00 37.69 142 GLU A N 1
ATOM 1112 C CA . GLU A 1 142 ? 60.989 -38.742 22.184 1.00 37.69 142 GLU A CA 1
ATOM 1113 C C . GLU A 1 142 ? 60.621 -40.026 21.438 1.00 37.69 142 GLU A C 1
ATOM 1115 O O . GLU A 1 142 ? 61.160 -41.098 21.718 1.00 37.69 142 GLU A O 1
ATOM 1120 N N . ARG A 1 143 ? 59.776 -39.904 20.413 1.00 36.19 143 ARG A N 1
ATOM 1121 C CA . ARG A 1 143 ? 59.810 -40.800 19.255 1.00 36.19 143 ARG A CA 1
ATOM 1122 C C . ARG A 1 143 ? 59.660 -39.985 17.983 1.00 36.19 143 ARG A C 1
ATOM 1124 O O . ARG A 1 143 ? 58.598 -39.458 17.672 1.00 36.19 143 ARG A O 1
ATOM 1131 N N . ARG A 1 144 ? 60.773 -39.901 17.254 1.00 41.09 144 ARG A N 1
ATOM 1132 C CA . ARG A 1 144 ? 60.829 -39.484 15.855 1.00 41.09 144 ARG A CA 1
ATOM 1133 C C . ARG A 1 144 ? 60.010 -40.474 15.031 1.00 41.09 144 ARG A C 1
ATOM 1135 O O . ARG A 1 144 ? 60.444 -41.601 14.820 1.00 41.09 144 ARG A O 1
ATOM 1142 N N . HIS A 1 145 ? 58.860 -40.033 14.539 1.00 39.59 145 HIS A N 1
ATOM 1143 C CA . HIS A 1 145 ? 58.204 -40.655 13.399 1.00 39.59 145 HIS A CA 1
ATOM 1144 C C . HIS A 1 145 ? 58.021 -39.609 12.307 1.00 39.59 145 HIS A C 1
ATOM 1146 O O . HIS A 1 145 ? 57.482 -38.526 12.528 1.00 39.59 145 HIS A O 1
ATOM 1152 N N . HIS A 1 146 ? 58.544 -39.949 11.132 1.00 39.59 146 HIS A N 1
ATOM 1153 C CA . HIS A 1 146 ? 58.362 -39.236 9.883 1.00 39.59 146 HIS A CA 1
ATOM 1154 C C . HIS A 1 146 ? 56.872 -39.007 9.612 1.00 39.59 146 HIS A C 1
ATOM 1156 O O . HIS A 1 146 ? 56.132 -39.954 9.353 1.00 39.59 146 HIS A O 1
ATOM 1162 N N . HIS A 1 147 ? 56.446 -37.745 9.646 1.00 33.88 147 HIS A N 1
ATOM 1163 C CA . HIS A 1 147 ? 55.174 -37.345 9.063 1.00 33.88 147 HIS A CA 1
ATOM 1164 C C . HIS A 1 147 ? 55.319 -37.317 7.534 1.00 33.88 147 HIS A C 1
ATOM 1166 O O . HIS A 1 147 ? 56.239 -36.666 7.030 1.00 33.88 147 HIS A O 1
ATOM 1172 N N . PRO A 1 148 ? 54.434 -37.996 6.785 1.00 41.44 148 PRO A N 1
ATOM 1173 C CA . PRO A 1 148 ? 54.345 -37.813 5.350 1.00 41.44 148 PRO A CA 1
ATOM 1174 C C . PRO A 1 148 ? 53.823 -36.401 5.073 1.00 41.44 148 PRO A C 1
ATOM 1176 O O . PRO A 1 148 ? 53.075 -35.830 5.871 1.00 41.44 148 PRO A O 1
ATOM 1179 N N . ALA A 1 149 ? 54.261 -35.840 3.949 1.00 36.81 149 ALA A N 1
ATOM 1180 C CA . ALA A 1 149 ? 53.895 -34.517 3.475 1.00 36.81 149 ALA A CA 1
ATOM 1181 C C . ALA A 1 149 ? 52.394 -34.241 3.667 1.00 36.81 149 ALA A C 1
ATOM 1183 O O . ALA A 1 149 ? 51.542 -34.942 3.120 1.00 36.81 149 ALA A O 1
ATOM 1184 N N . LEU A 1 150 ? 52.086 -33.187 4.426 1.00 37.97 150 LEU A N 1
ATOM 1185 C CA . LEU A 1 150 ? 50.803 -32.504 4.354 1.00 37.97 150 LEU A CA 1
ATOM 1186 C C . LEU A 1 150 ? 50.652 -32.011 2.914 1.00 37.97 150 LEU A C 1
ATOM 1188 O O . LEU A 1 150 ? 51.161 -30.952 2.550 1.00 37.97 150 LEU A O 1
ATOM 1192 N N . ALA A 1 151 ? 49.978 -32.805 2.084 1.00 40.16 151 ALA A N 1
ATOM 1193 C CA . ALA A 1 151 ? 49.393 -32.307 0.861 1.00 40.16 151 ALA A CA 1
ATOM 1194 C C . ALA A 1 151 ? 48.468 -31.160 1.277 1.00 40.16 151 ALA A C 1
ATOM 1196 O O . ALA A 1 151 ? 47.424 -31.380 1.890 1.00 40.16 151 ALA A O 1
ATOM 1197 N N . GLN A 1 152 ? 48.887 -29.928 0.993 1.00 39.62 152 GLN A N 1
ATOM 1198 C CA . GLN A 1 152 ? 47.985 -28.793 0.923 1.00 39.62 152 GLN A CA 1
ATOM 1199 C C . GLN A 1 152 ? 46.928 -29.150 -0.122 1.00 39.62 152 GLN A C 1
ATOM 1201 O O . GLN A 1 152 ? 47.090 -28.891 -1.312 1.00 39.62 152 GLN A O 1
ATOM 1206 N N . THR A 1 153 ? 45.830 -29.761 0.314 1.00 40.75 153 THR A N 1
ATOM 1207 C CA . THR A 1 153 ? 44.573 -29.698 -0.413 1.00 40.75 153 THR A CA 1
ATOM 1208 C C . THR A 1 153 ? 44.155 -28.239 -0.353 1.00 40.75 153 THR A C 1
ATOM 1210 O O . THR A 1 153 ? 43.433 -27.809 0.546 1.00 40.75 153 THR A O 1
ATOM 1213 N N . HIS A 1 154 ? 44.677 -27.447 -1.289 1.00 39.31 154 HIS A N 1
ATOM 1214 C CA . HIS A 1 154 ? 43.997 -26.257 -1.756 1.00 39.31 154 HIS A CA 1
ATOM 1215 C C . HIS A 1 154 ? 42.596 -26.737 -2.133 1.00 39.31 154 HIS A C 1
ATOM 1217 O O . HIS A 1 154 ? 42.404 -27.357 -3.180 1.00 39.31 154 HIS A O 1
ATOM 1223 N N . TRP A 1 155 ? 41.629 -26.543 -1.236 1.00 43.94 155 TRP A N 1
ATOM 1224 C CA . TRP A 1 155 ? 40.223 -26.670 -1.569 1.00 43.94 155 TRP A CA 1
ATOM 1225 C C . TRP A 1 155 ? 39.972 -25.607 -2.631 1.00 43.94 155 TRP A C 1
ATOM 1227 O O . TRP A 1 155 ? 39.724 -24.443 -2.324 1.00 43.94 155 TRP A O 1
ATOM 1237 N N . ASN A 1 156 ? 40.138 -25.993 -3.895 1.00 49.91 156 ASN A N 1
ATOM 1238 C CA . ASN A 1 156 ? 39.758 -25.191 -5.037 1.00 49.91 156 ASN A CA 1
ATOM 1239 C C . ASN A 1 156 ? 38.236 -25.057 -4.974 1.00 49.91 156 ASN A C 1
ATOM 1241 O O . ASN A 1 156 ? 37.500 -25.780 -5.641 1.00 49.91 156 ASN A O 1
ATOM 1245 N N . MET A 1 157 ? 37.764 -24.070 -4.209 1.00 50.66 157 MET A N 1
ATOM 1246 C CA . MET A 1 157 ? 36.397 -23.550 -4.281 1.00 50.66 157 MET A CA 1
ATOM 1247 C C . MET A 1 157 ? 36.002 -23.148 -5.716 1.00 50.66 157 MET A C 1
ATOM 1249 O O . MET A 1 157 ? 34.833 -22.902 -5.992 1.00 50.66 157 MET A O 1
ATOM 1253 N N . ILE A 1 158 ? 36.974 -23.103 -6.631 1.00 57.12 158 ILE A N 1
ATOM 1254 C CA . ILE A 1 158 ? 36.844 -22.824 -8.060 1.00 57.12 158 ILE A CA 1
ATOM 1255 C C . ILE A 1 158 ? 35.921 -23.832 -8.778 1.00 57.12 158 ILE A C 1
ATOM 1257 O O . ILE A 1 158 ? 35.327 -23.461 -9.787 1.00 57.12 158 ILE A O 1
ATOM 1261 N N . ASN A 1 159 ? 35.714 -25.046 -8.244 1.00 68.06 159 ASN A N 1
ATOM 1262 C CA . ASN A 1 159 ? 34.930 -26.103 -8.906 1.00 68.06 159 ASN A CA 1
ATOM 1263 C C . ASN A 1 159 ? 33.682 -26.554 -8.125 1.00 68.06 159 ASN A C 1
ATOM 1265 O O . ASN A 1 159 ? 33.349 -27.737 -8.141 1.00 68.06 159 ASN A O 1
ATOM 1269 N N . LEU A 1 160 ? 32.980 -25.653 -7.432 1.00 72.94 160 LEU A N 1
ATOM 1270 C CA . LEU A 1 160 ? 31.641 -25.999 -6.942 1.00 72.94 160 LEU A CA 1
ATOM 1271 C C . LEU A 1 160 ? 30.673 -26.133 -8.136 1.00 72.94 160 LEU A C 1
ATOM 1273 O O . LEU A 1 160 ? 30.574 -25.195 -8.935 1.00 72.94 160 LEU A O 1
ATOM 1277 N N . PRO A 1 161 ? 29.963 -27.269 -8.273 1.00 83.69 161 PRO A N 1
ATOM 1278 C CA . PRO A 1 161 ? 28.883 -27.431 -9.240 1.00 83.69 161 PRO A CA 1
ATOM 1279 C C . PRO A 1 161 ? 27.871 -26.276 -9.175 1.00 83.69 161 PRO A C 1
ATOM 1281 O O . PRO A 1 161 ? 27.558 -25.764 -8.097 1.00 83.69 161 PRO A O 1
ATOM 1284 N N . THR A 1 162 ? 27.388 -25.818 -10.335 1.00 80.62 162 THR A N 1
ATOM 1285 C CA . THR A 1 162 ? 26.519 -24.629 -10.428 1.00 80.62 162 THR A CA 1
ATOM 1286 C C . THR A 1 162 ? 25.225 -24.794 -9.632 1.00 80.62 162 THR A C 1
ATOM 1288 O O . THR A 1 162 ? 24.774 -23.840 -9.014 1.00 80.62 162 THR A O 1
ATOM 1291 N N . ASP A 1 163 ? 24.668 -25.997 -9.585 1.00 83.81 163 ASP A N 1
ATOM 1292 C CA . ASP A 1 163 ? 23.536 -26.391 -8.744 1.00 83.81 163 ASP A CA 1
ATOM 1293 C C . ASP A 1 163 ? 23.807 -26.167 -7.249 1.00 83.81 163 ASP A C 1
ATOM 1295 O O . ASP A 1 163 ? 22.981 -25.559 -6.572 1.00 83.81 163 ASP A O 1
ATOM 1299 N N . ILE A 1 164 ? 24.988 -26.538 -6.743 1.00 86.12 164 ILE A N 1
ATOM 1300 C CA . ILE A 1 164 ? 25.361 -26.270 -5.345 1.00 86.12 164 ILE A CA 1
ATOM 1301 C C . ILE A 1 164 ? 25.482 -24.764 -5.098 1.00 86.12 164 ILE A C 1
ATOM 1303 O O . ILE A 1 164 ? 25.016 -24.264 -4.075 1.00 86.12 164 ILE A O 1
ATOM 1307 N N . VAL A 1 165 ? 26.062 -24.017 -6.041 1.00 84.00 165 VAL A N 1
ATOM 1308 C CA . VAL A 1 165 ? 26.144 -22.554 -5.922 1.00 84.00 165 VAL A CA 1
ATOM 1309 C C . VAL A 1 165 ? 24.751 -21.920 -5.915 1.00 84.00 165 VAL A C 1
ATOM 1311 O O . VAL A 1 165 ? 24.515 -20.997 -5.140 1.00 84.00 165 VAL A O 1
ATOM 1314 N N . LEU A 1 166 ? 23.811 -22.426 -6.717 1.00 84.19 166 LEU A N 1
ATOM 1315 C CA . LEU A 1 166 ? 22.423 -21.962 -6.714 1.00 84.19 166 LEU A CA 1
ATOM 1316 C C . LEU A 1 166 ? 21.714 -22.272 -5.390 1.00 84.19 166 LEU A C 1
ATOM 1318 O O . LEU A 1 166 ? 21.023 -21.399 -4.877 1.00 84.19 166 LEU A O 1
ATOM 1322 N N . CYS A 1 167 ? 21.961 -23.436 -4.784 1.00 87.31 167 CYS A N 1
ATOM 1323 C CA . CYS A 1 167 ? 21.468 -23.733 -3.437 1.00 87.31 167 CYS A CA 1
ATOM 1324 C C . CYS A 1 167 ? 22.025 -22.753 -2.394 1.00 87.31 167 CYS A C 1
ATOM 1326 O O . CYS A 1 167 ? 21.302 -22.338 -1.496 1.00 87.31 167 CYS A O 1
ATOM 1328 N N . ILE A 1 168 ? 23.298 -22.351 -2.505 1.00 88.00 168 ILE A N 1
ATOM 1329 C CA . ILE A 1 168 ? 23.906 -21.361 -1.598 1.00 88.00 168 ILE A CA 1
ATOM 1330 C C . ILE A 1 168 ? 23.271 -19.975 -1.792 1.00 88.00 168 ILE A C 1
ATOM 1332 O O . ILE A 1 168 ? 23.038 -19.267 -0.813 1.00 88.00 168 ILE A O 1
ATOM 1336 N N . VAL A 1 169 ? 22.957 -19.595 -3.036 1.00 88.31 169 VAL A N 1
ATOM 1337 C CA . VAL A 1 169 ? 22.356 -18.292 -3.374 1.00 88.31 169 VAL A CA 1
ATOM 1338 C C . VAL A 1 169 ? 21.047 -18.043 -2.627 1.00 88.31 169 VAL A C 1
ATOM 1340 O O . VAL A 1 169 ? 20.809 -16.903 -2.229 1.00 88.31 169 VAL A O 1
ATOM 1343 N N . ASP A 1 170 ? 20.252 -19.081 -2.366 1.00 86.19 170 ASP A N 1
ATOM 1344 C CA . ASP A 1 170 ? 18.991 -18.968 -1.620 1.00 86.19 170 ASP A CA 1
ATOM 1345 C C . ASP A 1 170 ? 19.182 -18.532 -0.154 1.00 86.19 170 ASP A C 1
ATOM 1347 O O . ASP A 1 170 ? 18.262 -17.986 0.457 1.00 86.19 170 ASP A O 1
ATOM 1351 N N . TYR A 1 171 ? 20.387 -18.702 0.399 1.00 88.38 171 TYR A N 1
ATOM 1352 C CA . TYR A 1 171 ? 20.746 -18.290 1.762 1.00 88.38 171 TYR A CA 1
ATOM 1353 C C . TYR A 1 171 ? 21.594 -17.013 1.810 1.00 88.38 171 TYR A C 1
ATOM 1355 O O . TYR A 1 171 ? 21.880 -16.499 2.894 1.00 88.38 171 TYR A O 1
ATOM 1363 N N . CYS A 1 172 ? 21.997 -16.484 0.655 1.00 88.69 172 CYS A N 1
ATOM 1364 C CA . CYS A 1 172 ? 22.871 -15.324 0.563 1.00 88.69 172 CYS A CA 1
ATOM 1365 C C . CYS A 1 172 ? 22.100 -14.000 0.512 1.00 88.69 172 CYS A C 1
ATOM 1367 O O . CYS A 1 172 ? 21.037 -13.859 -0.094 1.00 88.69 172 CYS A O 1
ATOM 1369 N N . LYS A 1 173 ? 22.700 -12.953 1.077 1.00 89.50 173 LYS A N 1
ATOM 1370 C CA . LYS A 1 173 ? 22.266 -11.568 0.864 1.00 89.50 173 LYS A CA 1
ATOM 1371 C C . LYS A 1 173 ? 22.631 -11.123 -0.554 1.00 89.50 173 LYS A C 1
ATOM 1373 O O . LYS A 1 173 ? 23.621 -11.565 -1.123 1.00 89.50 173 LYS A O 1
ATOM 1378 N N . LEU A 1 174 ? 21.913 -10.134 -1.097 1.00 85.56 174 LEU A N 1
ATOM 1379 C CA . LEU A 1 174 ? 22.124 -9.643 -2.472 1.00 85.56 174 LEU A CA 1
ATOM 1380 C C . LEU A 1 174 ? 23.592 -9.307 -2.806 1.00 85.56 174 LEU A C 1
ATOM 1382 O O . LEU A 1 174 ? 24.057 -9.596 -3.903 1.00 85.56 174 LEU A O 1
ATOM 1386 N N . HIS A 1 175 ? 24.331 -8.712 -1.866 1.00 88.25 175 HIS A N 1
ATOM 1387 C CA . HIS A 1 175 ? 25.740 -8.374 -2.078 1.00 88.25 175 HIS A CA 1
ATOM 1388 C C . HIS A 1 175 ? 26.648 -9.615 -2.172 1.00 88.25 175 HIS A C 1
ATOM 1390 O O . HIS A 1 175 ? 27.564 -9.625 -2.988 1.00 88.25 175 HIS A O 1
ATOM 1396 N N . GLU A 1 176 ? 26.369 -10.668 -1.402 1.00 90.75 176 GLU A N 1
ATOM 1397 C CA . GLU A 1 176 ? 27.075 -11.955 -1.471 1.00 90.75 176 GLU A CA 1
ATOM 1398 C C . GLU A 1 176 ? 26.781 -12.644 -2.807 1.00 90.75 176 GLU A C 1
ATOM 1400 O O . GLU A 1 176 ? 27.703 -13.099 -3.477 1.00 90.75 176 GLU A O 1
ATOM 1405 N N . ILE A 1 177 ? 25.522 -12.614 -3.260 1.00 89.38 177 ILE A N 1
ATOM 1406 C CA . ILE A 1 177 ? 25.113 -13.139 -4.573 1.00 89.38 177 ILE A CA 1
ATOM 1407 C C . ILE A 1 177 ? 25.869 -12.423 -5.706 1.00 89.38 177 ILE A C 1
ATOM 1409 O O . ILE A 1 177 ? 26.363 -13.066 -6.634 1.00 89.38 177 ILE A O 1
ATOM 1413 N N . CYS A 1 178 ? 26.018 -11.096 -5.621 1.00 88.31 178 CYS A N 1
ATOM 1414 C CA . CYS A 1 178 ? 26.832 -10.339 -6.572 1.00 88.31 178 CYS A CA 1
ATOM 1415 C C . CYS A 1 178 ? 28.290 -10.815 -6.572 1.00 88.31 178 CYS A C 1
ATOM 1417 O O . CYS A 1 178 ? 28.841 -11.031 -7.648 1.00 88.31 178 CYS A O 1
ATOM 1419 N N . MET A 1 179 ? 28.905 -11.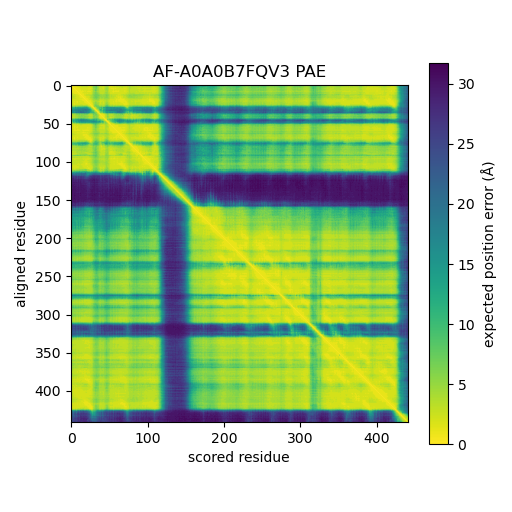022 -5.404 1.00 89.81 179 MET A N 1
ATOM 1420 C CA . MET A 1 179 ? 30.281 -11.525 -5.317 1.00 89.81 179 MET A CA 1
ATOM 1421 C C . MET A 1 179 ? 30.412 -12.937 -5.90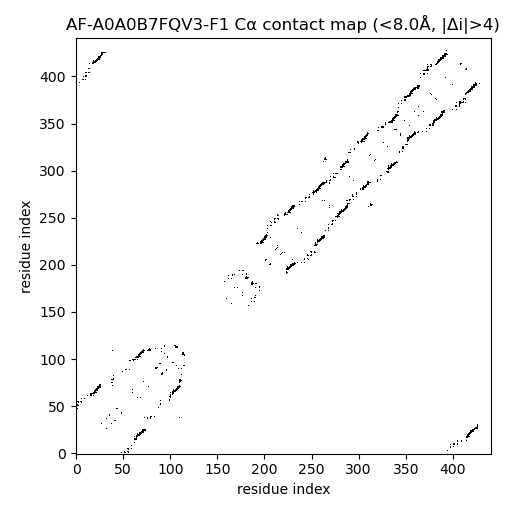2 1.00 89.81 179 MET A C 1
ATOM 1423 O O . MET A 1 179 ? 31.336 -13.189 -6.673 1.00 89.81 179 MET A O 1
ATOM 1427 N N . LEU A 1 180 ? 29.457 -13.831 -5.620 1.00 88.38 180 LEU A N 1
ATOM 1428 C CA . LEU A 1 180 ? 29.419 -15.178 -6.199 1.00 88.38 180 LEU A CA 1
ATOM 1429 C C . LEU A 1 180 ? 29.342 -15.132 -7.731 1.00 88.38 180 LEU A C 1
ATOM 1431 O O . LEU A 1 180 ? 30.026 -15.896 -8.409 1.00 88.38 180 LEU A O 1
ATOM 1435 N N . SER A 1 181 ? 28.574 -14.192 -8.291 1.00 89.50 181 SER A N 1
ATOM 1436 C CA . SER A 1 181 ? 28.443 -14.031 -9.746 1.00 89.50 181 SER A CA 1
ATOM 1437 C C . SER A 1 181 ? 29.750 -13.637 -10.446 1.00 89.50 181 SER A C 1
ATOM 1439 O O . SER A 1 181 ? 29.868 -13.821 -11.656 1.00 89.50 181 SER A O 1
ATOM 1441 N N . LEU A 1 182 ? 30.738 -13.124 -9.703 1.00 89.06 182 LEU A N 1
ATOM 1442 C CA . LEU A 1 182 ? 32.044 -12.731 -10.232 1.00 89.06 182 LEU A CA 1
ATOM 1443 C C . LEU A 1 182 ? 33.069 -13.874 -10.229 1.00 89.06 182 LEU A C 1
ATOM 1445 O O . LEU A 1 182 ? 34.135 -13.711 -10.816 1.00 89.06 182 LEU A O 1
ATOM 1449 N N . LEU A 1 183 ? 32.768 -15.019 -9.601 1.00 86.56 183 LEU A N 1
ATOM 1450 C CA . LEU A 1 183 ? 33.722 -16.126 -9.465 1.00 86.56 183 LEU A CA 1
ATOM 1451 C C . LEU A 1 183 ? 34.138 -16.716 -10.816 1.00 86.56 183 LEU A C 1
ATOM 1453 O O . LEU A 1 183 ? 35.321 -16.940 -11.058 1.00 86.56 183 LEU A O 1
ATOM 1457 N N . ASN A 1 184 ? 33.172 -16.986 -11.696 1.00 87.44 184 ASN A N 1
ATOM 1458 C CA . ASN A 1 184 ? 33.423 -17.447 -13.057 1.00 87.44 184 ASN A CA 1
ATOM 1459 C C . ASN A 1 184 ? 32.190 -17.217 -13.955 1.00 87.44 184 ASN A C 1
ATOM 1461 O O . ASN A 1 184 ? 31.098 -16.879 -13.491 1.00 87.44 184 ASN A O 1
ATOM 1465 N N . LYS A 1 185 ? 32.358 -17.427 -15.267 1.00 88.94 185 LYS A N 1
ATOM 1466 C CA . LYS A 1 185 ? 31.302 -17.218 -16.272 1.00 88.94 185 LYS A CA 1
ATOM 1467 C C . LYS A 1 185 ? 30.082 -18.125 -16.066 1.00 88.94 185 LYS A C 1
ATOM 1469 O O . LYS A 1 185 ? 28.968 -17.657 -16.283 1.00 88.94 185 LYS A O 1
ATOM 1474 N N . ALA A 1 186 ? 30.276 -19.388 -15.685 1.00 87.44 186 ALA A N 1
ATOM 1475 C CA . ALA A 1 186 ? 29.180 -20.337 -15.486 1.00 87.44 186 ALA A CA 1
ATOM 1476 C C . ALA A 1 186 ? 28.316 -19.922 -14.289 1.00 87.44 186 ALA A C 1
ATOM 1478 O O . ALA A 1 186 ? 27.100 -19.802 -14.416 1.00 87.44 186 ALA A O 1
ATOM 1479 N N . THR A 1 187 ? 28.957 -19.568 -13.176 1.00 87.06 187 THR A N 1
ATOM 1480 C CA . THR A 1 187 ? 28.297 -19.025 -11.990 1.00 87.06 187 THR A CA 1
ATOM 1481 C C . THR A 1 187 ? 27.570 -17.720 -12.303 1.00 87.06 187 THR A C 1
ATOM 1483 O O . THR A 1 187 ? 26.416 -17.560 -11.923 1.00 87.06 187 THR A O 1
ATOM 1486 N N . CYS A 1 188 ? 28.185 -16.808 -13.062 1.00 88.88 188 CYS A N 1
ATOM 1487 C CA . CYS A 1 188 ? 27.526 -15.578 -13.507 1.00 88.88 188 CYS A CA 1
ATOM 1488 C C . CYS A 1 188 ? 26.228 -15.865 -14.278 1.00 88.88 188 CYS A C 1
ATOM 1490 O O . CYS A 1 188 ? 25.191 -15.272 -13.988 1.00 88.88 188 CYS A O 1
ATOM 1492 N N . VAL A 1 189 ? 26.277 -16.795 -15.239 1.00 90.06 189 VAL A N 1
ATOM 1493 C CA . VAL A 1 189 ? 25.114 -17.187 -16.050 1.00 90.06 189 VAL A CA 1
ATOM 1494 C C . VAL A 1 189 ? 24.035 -17.845 -15.190 1.00 90.06 189 VAL A C 1
ATOM 1496 O O . VAL A 1 189 ? 22.871 -17.481 -15.326 1.00 90.06 189 VAL A O 1
ATOM 1499 N N . GLY A 1 190 ? 24.410 -18.745 -14.278 1.00 89.31 190 GLY A N 1
ATOM 1500 C CA . GLY A 1 190 ? 23.465 -19.403 -13.374 1.00 89.31 190 GLY A CA 1
ATOM 1501 C C . GLY A 1 190 ? 22.789 -18.435 -12.401 1.00 89.31 190 GLY A C 1
ATOM 1502 O O . GLY A 1 190 ? 21.595 -18.547 -12.148 1.00 89.31 190 GLY A O 1
ATOM 1503 N N . ILE A 1 191 ? 23.528 -17.448 -11.888 1.00 92.06 191 ILE A N 1
ATOM 1504 C CA . ILE A 1 191 ? 23.045 -16.499 -10.874 1.00 92.06 191 ILE A CA 1
ATOM 1505 C C . ILE A 1 191 ? 22.277 -15.314 -11.482 1.00 92.06 191 ILE A C 1
ATOM 1507 O O . ILE A 1 191 ? 21.426 -14.717 -10.813 1.00 92.06 191 ILE A O 1
ATOM 1511 N N . ALA A 1 192 ? 22.545 -14.951 -12.740 1.00 91.81 192 ALA A N 1
ATOM 1512 C CA . ALA A 1 192 ? 21.923 -13.799 -13.395 1.00 91.81 192 ALA A CA 1
ATOM 1513 C C . ALA A 1 192 ? 20.379 -13.774 -13.309 1.00 91.81 192 ALA A C 1
ATOM 1515 O O . ALA A 1 192 ? 19.851 -12.707 -12.981 1.00 91.81 192 ALA A O 1
ATOM 1516 N N . PRO A 1 193 ? 19.641 -14.888 -13.505 1.00 92.56 193 PRO A N 1
ATOM 1517 C CA . PRO A 1 193 ? 18.196 -14.923 -13.294 1.00 92.56 193 PRO A CA 1
ATOM 1518 C C . PRO A 1 193 ? 17.778 -14.428 -11.906 1.00 92.56 193 PRO A C 1
ATOM 1520 O O . PRO A 1 193 ? 16.873 -13.604 -11.803 1.00 92.56 193 PRO A O 1
ATOM 1523 N N . SER A 1 194 ? 18.466 -14.863 -10.847 1.00 90.50 194 SER A N 1
ATOM 1524 C CA . SER A 1 194 ? 18.168 -14.470 -9.464 1.00 90.50 194 SER A CA 1
ATOM 1525 C C . SER A 1 194 ? 18.477 -12.994 -9.204 1.00 90.50 194 SER A C 1
ATOM 1527 O O . SER A 1 194 ? 17.661 -12.299 -8.598 1.00 90.50 194 SER A O 1
ATOM 1529 N N . LEU A 1 195 ? 19.602 -12.483 -9.719 1.00 90.94 195 LEU A N 1
ATOM 1530 C CA . LEU A 1 195 ? 19.982 -11.069 -9.580 1.00 90.94 195 LEU A CA 1
ATOM 1531 C C . LEU A 1 195 ? 19.027 -10.117 -10.312 1.00 90.94 195 LEU A C 1
ATOM 1533 O O . LEU A 1 195 ? 18.756 -9.019 -9.825 1.00 90.94 195 LEU A O 1
ATOM 1537 N N . TYR A 1 196 ? 18.523 -10.525 -11.478 1.00 94.12 196 TYR A N 1
ATOM 1538 C CA . TYR A 1 196 ? 17.644 -9.703 -12.312 1.00 94.12 196 TYR A CA 1
ATOM 1539 C C . TYR A 1 196 ? 16.155 -9.917 -12.024 1.00 94.12 196 TYR A C 1
ATOM 1541 O O . TYR A 1 196 ? 15.341 -9.143 -12.519 1.00 94.12 196 TYR A O 1
ATOM 1549 N N . ARG A 1 197 ? 15.776 -10.915 -11.212 1.00 94.75 197 ARG A N 1
ATOM 1550 C CA . ARG A 1 197 ? 14.369 -11.261 -10.947 1.00 94.75 197 ARG A CA 1
ATOM 1551 C C . ARG A 1 197 ? 13.560 -10.097 -10.377 1.00 94.75 197 ARG A C 1
ATOM 1553 O O . ARG A 1 197 ? 12.425 -9.884 -10.806 1.00 94.75 197 ARG A O 1
ATOM 1560 N N . SER A 1 198 ? 14.121 -9.373 -9.409 1.00 96.06 198 SER A N 1
ATOM 1561 C CA . SER A 1 198 ? 13.474 -8.246 -8.729 1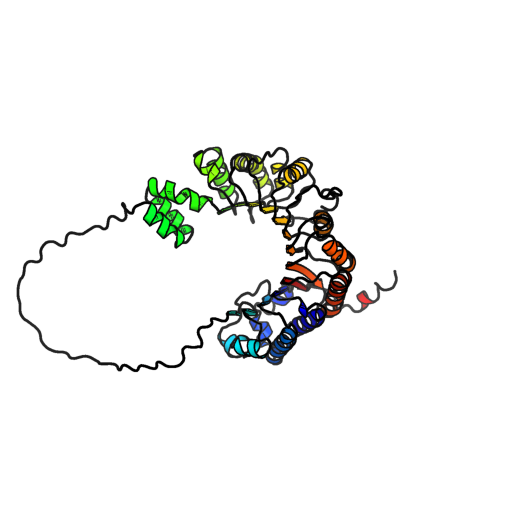.00 96.06 198 SER A CA 1
ATOM 1562 C C . SER A 1 198 ? 14.465 -7.101 -8.537 1.00 96.06 198 SER A C 1
ATOM 1564 O O . SER A 1 198 ? 15.356 -7.171 -7.692 1.00 96.06 198 SER A O 1
ATOM 1566 N N . VAL A 1 199 ? 14.330 -6.044 -9.339 1.00 95.69 199 VAL A N 1
ATOM 1567 C CA . VAL A 1 199 ? 15.331 -4.974 -9.441 1.00 95.69 199 VAL A CA 1
ATOM 1568 C C . VAL A 1 199 ? 14.750 -3.644 -8.981 1.00 95.69 199 VAL A C 1
ATOM 1570 O O . VAL A 1 199 ? 13.741 -3.176 -9.499 1.00 95.69 199 VAL A O 1
ATOM 1573 N N . THR A 1 200 ? 15.425 -2.985 -8.033 1.00 96.19 200 THR A N 1
ATOM 1574 C CA . THR A 1 200 ? 15.076 -1.628 -7.579 1.00 96.19 200 THR A CA 1
ATOM 1575 C C . THR A 1 200 ? 16.191 -0.638 -7.902 1.00 96.19 200 THR A C 1
ATOM 1577 O O . THR A 1 200 ? 17.287 -0.701 -7.348 1.00 96.19 200 THR A O 1
ATOM 1580 N N . LEU A 1 201 ? 15.889 0.334 -8.759 1.00 95.62 201 LEU A N 1
ATOM 1581 C CA . LEU A 1 201 ? 16.837 1.295 -9.314 1.00 95.62 201 LEU A CA 1
ATOM 1582 C C . LEU A 1 201 ? 16.609 2.672 -8.683 1.00 95.62 201 LEU A C 1
ATOM 1584 O O . LEU A 1 201 ? 15.625 3.361 -8.960 1.00 95.62 201 LEU A O 1
ATOM 1588 N N . LYS A 1 202 ? 17.529 3.078 -7.802 1.00 93.50 202 LYS A N 1
ATOM 1589 C CA . LYS A 1 202 ? 17.377 4.269 -6.939 1.00 93.50 202 LYS A CA 1
ATOM 1590 C C . LYS A 1 202 ? 18.085 5.523 -7.455 1.00 93.50 202 LYS A C 1
ATOM 1592 O O . LYS A 1 202 ? 18.004 6.575 -6.819 1.00 93.50 202 LYS A O 1
ATOM 1597 N N . ASN A 1 203 ? 18.815 5.443 -8.566 1.00 92.62 203 ASN A N 1
ATOM 1598 C CA . ASN A 1 203 ? 19.540 6.586 -9.125 1.00 92.62 203 ASN A CA 1
ATOM 1599 C C . ASN A 1 203 ? 19.654 6.514 -10.655 1.00 92.62 203 ASN A C 1
ATOM 1601 O O . ASN A 1 203 ? 19.551 5.441 -11.244 1.00 92.62 203 ASN A O 1
ATOM 1605 N N . ARG A 1 204 ? 19.923 7.661 -11.291 1.00 93.31 204 ARG A N 1
ATOM 1606 C CA . ARG A 1 204 ? 20.054 7.781 -12.751 1.00 93.31 204 ARG A CA 1
ATOM 1607 C C . ARG A 1 204 ? 21.012 6.752 -13.366 1.00 93.31 204 ARG A C 1
ATOM 1609 O O . ARG A 1 204 ? 20.613 6.058 -14.290 1.00 93.31 204 ARG A O 1
ATOM 1616 N N . LYS A 1 205 ? 22.246 6.643 -12.854 1.00 94.06 205 LYS A N 1
ATOM 1617 C CA . LYS A 1 205 ? 23.280 5.760 -13.426 1.00 94.06 205 LYS A CA 1
ATOM 1618 C C . LYS A 1 205 ? 22.844 4.293 -13.406 1.00 94.06 205 LYS A C 1
ATOM 1620 O O . LYS A 1 205 ? 23.042 3.589 -14.387 1.00 94.06 205 LYS A O 1
ATOM 1625 N N . SER A 1 206 ? 22.204 3.852 -12.320 1.00 94.94 206 SER A N 1
ATOM 1626 C CA . SER A 1 206 ? 21.656 2.494 -12.216 1.00 94.94 206 SER A CA 1
ATOM 1627 C C . SER A 1 206 ? 20.533 2.243 -13.222 1.00 94.94 206 SER A C 1
ATOM 1629 O O . SER A 1 206 ? 20.503 1.182 -13.831 1.00 94.94 206 SER A O 1
ATOM 1631 N N . ILE A 1 207 ? 19.657 3.231 -13.448 1.00 96.31 207 ILE A N 1
ATOM 1632 C CA . ILE A 1 207 ? 18.579 3.138 -14.441 1.00 96.31 207 ILE A CA 1
ATOM 1633 C C . ILE A 1 207 ? 19.158 3.035 -15.851 1.00 96.31 207 ILE A C 1
ATOM 1635 O O . ILE A 1 207 ? 18.768 2.156 -16.611 1.00 96.31 207 ILE A O 1
ATOM 1639 N N . GLU A 1 208 ? 20.102 3.913 -16.178 1.00 96.19 208 GLU A N 1
ATOM 1640 C CA . GLU A 1 208 ? 20.769 3.968 -17.478 1.00 96.19 208 GLU A CA 1
ATOM 1641 C C . GLU A 1 208 ? 21.524 2.666 -17.778 1.00 96.19 208 GLU A C 1
ATOM 1643 O O . GLU A 1 208 ? 21.302 2.062 -18.824 1.00 96.19 208 GLU A O 1
ATOM 1648 N N . SER A 1 209 ? 22.326 2.183 -16.822 1.00 96.50 209 SER A N 1
ATOM 1649 C CA . SER A 1 209 ? 23.075 0.926 -16.940 1.00 96.50 209 SER A CA 1
ATOM 1650 C C . SER A 1 209 ? 22.150 -0.283 -17.099 1.00 96.50 209 SER A C 1
ATOM 1652 O O . SER A 1 209 ? 22.331 -1.081 -18.016 1.00 96.50 209 SER A O 1
ATOM 1654 N N . PHE A 1 210 ? 21.104 -0.386 -16.272 1.00 97.25 210 PHE A N 1
ATOM 1655 C CA . PHE A 1 210 ? 20.138 -1.480 -16.359 1.00 97.25 210 PHE A CA 1
ATOM 1656 C C . PHE A 1 210 ? 19.385 -1.479 -17.693 1.00 97.25 210 PHE A C 1
ATOM 1658 O O . PHE A 1 210 ? 19.334 -2.500 -18.373 1.00 97.25 210 PHE A O 1
ATOM 1665 N N . CYS A 1 211 ? 18.843 -0.332 -18.112 1.00 97.19 211 CYS A N 1
ATOM 1666 C CA . CYS A 1 211 ? 18.138 -0.241 -19.391 1.00 97.19 211 CYS A CA 1
ATOM 1667 C C . CYS A 1 211 ? 19.082 -0.544 -20.562 1.00 97.19 211 CYS A C 1
ATOM 1669 O O . CYS A 1 211 ? 18.711 -1.277 -21.474 1.00 97.19 211 CYS A O 1
ATOM 1671 N N . GLY A 1 212 ? 20.317 -0.035 -20.516 1.00 97.44 212 GLY A N 1
ATOM 1672 C CA . GLY A 1 212 ? 21.351 -0.339 -21.502 1.00 97.44 212 GLY A CA 1
ATOM 1673 C C . GLY A 1 212 ? 21.673 -1.832 -21.575 1.00 97.44 212 GLY A C 1
ATOM 1674 O O . GLY A 1 212 ? 21.769 -2.370 -22.674 1.00 97.44 212 GLY A O 1
ATOM 1675 N N . ALA A 1 213 ? 21.762 -2.520 -20.434 1.00 95.88 213 ALA A N 1
ATOM 1676 C CA . ALA A 1 213 ? 21.997 -3.961 -20.378 1.00 95.88 213 ALA A CA 1
ATOM 1677 C C . ALA A 1 213 ? 20.839 -4.777 -20.978 1.00 95.88 213 ALA A C 1
ATOM 1679 O O . ALA A 1 213 ? 21.083 -5.766 -21.660 1.00 95.88 213 ALA A O 1
ATOM 1680 N N . ILE A 1 214 ? 19.588 -4.358 -20.786 1.00 97.00 214 ILE A N 1
ATOM 1681 C CA . ILE A 1 214 ? 18.419 -5.048 -21.360 1.00 97.00 214 ILE A CA 1
ATOM 1682 C C . ILE A 1 214 ? 18.326 -4.838 -22.876 1.00 97.00 214 ILE A C 1
ATOM 1684 O O . ILE A 1 214 ? 18.016 -5.766 -23.628 1.00 97.00 214 ILE A O 1
ATOM 1688 N N . VAL A 1 215 ? 18.601 -3.613 -23.330 1.00 96.50 215 VAL A N 1
ATOM 1689 C CA . VAL A 1 215 ? 18.494 -3.240 -24.746 1.00 96.50 215 VAL A CA 1
ATOM 1690 C C . VAL A 1 215 ? 19.673 -3.795 -25.548 1.00 96.50 215 VAL A C 1
ATOM 1692 O O . VAL A 1 215 ? 19.459 -4.493 -26.539 1.00 96.50 215 VAL A O 1
ATOM 1695 N N . ASN A 1 216 ? 20.902 -3.525 -25.101 1.00 96.69 216 ASN A N 1
ATOM 1696 C CA . ASN A 1 216 ? 22.134 -3.803 -25.846 1.00 96.69 216 ASN A CA 1
ATOM 1697 C C . ASN A 1 216 ? 22.875 -5.063 -25.372 1.00 96.69 216 ASN A C 1
ATOM 1699 O O . ASN A 1 216 ? 23.825 -5.489 -26.024 1.00 96.69 216 ASN A O 1
ATOM 1703 N N . GLY A 1 217 ? 22.509 -5.625 -24.217 1.00 92.75 217 GLY A N 1
ATOM 1704 C CA . GLY A 1 217 ? 23.156 -6.818 -23.672 1.00 92.75 217 GLY A CA 1
ATOM 1705 C C . GLY A 1 217 ? 22.636 -8.117 -24.287 1.00 92.75 217 GLY A C 1
ATOM 1706 O O . GLY A 1 217 ? 22.068 -8.149 -25.379 1.00 92.75 217 GLY A O 1
ATOM 1707 N N . ARG A 1 218 ? 22.847 -9.228 -23.572 1.00 90.88 218 ARG A N 1
ATOM 1708 C CA . ARG A 1 218 ? 22.422 -10.558 -24.030 1.00 90.88 218 ARG A CA 1
ATOM 1709 C C . ARG A 1 218 ? 20.900 -10.643 -24.084 1.00 90.88 218 ARG A C 1
ATOM 1711 O O . ARG A 1 218 ? 20.229 -10.213 -23.149 1.00 90.88 218 ARG A O 1
ATOM 1718 N N . ALA A 1 219 ? 20.369 -11.274 -25.131 1.00 93.38 219 ALA A N 1
ATOM 1719 C CA . ALA A 1 219 ? 18.927 -11.443 -25.311 1.00 93.38 219 ALA A CA 1
ATOM 1720 C C . ALA A 1 219 ? 18.258 -12.159 -24.123 1.00 93.38 219 ALA A C 1
ATOM 1722 O O . ALA A 1 219 ? 17.147 -11.805 -23.747 1.00 93.38 219 ALA A O 1
ATOM 1723 N N . GLU A 1 220 ? 18.961 -13.097 -23.489 1.00 93.75 220 GLU A N 1
ATOM 1724 C CA . GLU A 1 220 ? 18.503 -13.834 -22.305 1.00 93.75 220 GLU A CA 1
ATOM 1725 C C . GLU A 1 220 ? 18.114 -12.922 -21.129 1.00 93.75 220 GLU A C 1
ATOM 1727 O O . GLU A 1 220 ? 17.141 -13.196 -20.429 1.00 93.75 220 GLU A O 1
ATOM 1732 N N . LEU A 1 221 ? 18.814 -11.791 -20.946 1.00 93.19 221 LEU A N 1
ATOM 1733 C CA . LEU A 1 221 ? 18.550 -10.852 -19.847 1.00 93.19 221 LEU A CA 1
ATOM 1734 C C . LEU A 1 221 ? 17.143 -10.253 -19.907 1.00 93.19 221 LEU A C 1
ATOM 1736 O O . LEU A 1 221 ? 16.650 -9.759 -18.900 1.00 93.19 221 LEU A O 1
ATOM 1740 N N . ARG A 1 222 ? 16.492 -10.287 -21.071 1.00 95.12 222 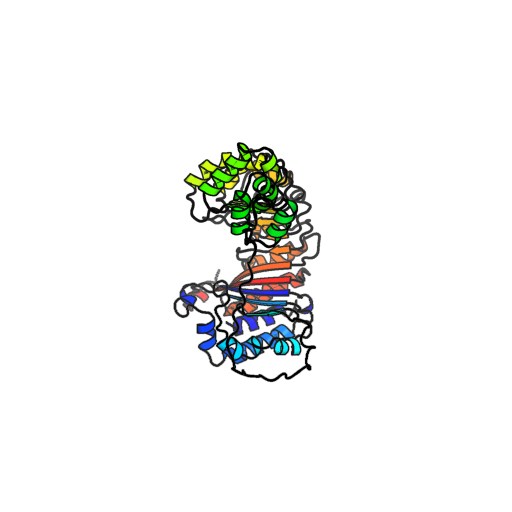ARG A N 1
ATOM 1741 C CA . ARG A 1 222 ? 15.142 -9.754 -21.282 1.00 95.12 222 ARG A CA 1
ATOM 1742 C C . ARG A 1 222 ? 14.067 -10.606 -20.600 1.00 95.12 222 ARG A C 1
ATOM 1744 O O . ARG A 1 222 ? 13.005 -10.086 -20.274 1.00 95.12 222 ARG A O 1
ATOM 1751 N N . TYR A 1 223 ? 14.355 -11.882 -20.336 1.00 95.88 223 TYR A N 1
ATOM 1752 C CA . TYR A 1 223 ? 13.400 -12.834 -19.761 1.00 95.88 223 TYR A CA 1
ATOM 1753 C C . TYR A 1 223 ? 13.484 -12.954 -18.237 1.00 95.88 223 TYR A C 1
ATOM 1755 O O . TYR A 1 223 ? 12.588 -13.538 -17.626 1.00 95.88 223 TYR A O 1
ATOM 1763 N N . TYR A 1 224 ? 14.545 -12.434 -17.617 1.00 95.88 224 TYR A N 1
ATOM 1764 C CA . TYR A 1 224 ? 14.776 -12.575 -16.176 1.00 95.88 224 TYR A CA 1
ATOM 1765 C C . TYR A 1 224 ? 13.976 -11.590 -15.309 1.00 95.88 224 TYR A C 1
ATOM 1767 O O . TYR A 1 224 ? 13.458 -12.022 -14.275 1.00 95.88 224 TYR A O 1
ATOM 1775 N N . PRO A 1 225 ? 13.828 -10.299 -15.678 1.00 97.12 225 PRO A N 1
ATOM 1776 C CA . PRO A 1 225 ? 13.071 -9.349 -14.878 1.00 97.12 225 PRO A CA 1
ATOM 1777 C C . PRO A 1 225 ? 11.607 -9.746 -14.743 1.00 97.12 225 PRO A C 1
ATOM 1779 O O . PRO A 1 225 ? 10.867 -9.789 -15.723 1.00 97.12 225 PRO A O 1
ATOM 1782 N N . ARG A 1 226 ? 11.184 -9.993 -13.501 1.00 97.69 226 ARG A N 1
ATOM 1783 C CA . ARG A 1 226 ? 9.775 -10.192 -13.140 1.00 97.69 226 ARG A CA 1
ATOM 1784 C C . ARG A 1 226 ? 9.213 -9.003 -12.378 1.00 97.69 226 ARG A C 1
ATOM 1786 O O . ARG A 1 226 ? 8.034 -8.703 -12.528 1.00 97.69 226 ARG A O 1
ATOM 1793 N N . ALA A 1 227 ? 10.050 -8.311 -11.610 1.00 98.25 227 ALA A N 1
ATOM 1794 C CA . ALA A 1 227 ? 9.692 -7.089 -10.909 1.00 98.25 227 ALA A CA 1
ATOM 1795 C C . ALA A 1 227 ? 10.745 -6.002 -11.141 1.00 98.25 227 ALA A C 1
ATOM 1797 O O . ALA A 1 227 ? 11.937 -6.227 -10.924 1.00 98.25 227 ALA A O 1
ATOM 1798 N N . VAL A 1 228 ? 10.316 -4.811 -11.562 1.00 98.00 228 VAL A N 1
ATOM 1799 C CA . VAL A 1 228 ? 11.211 -3.664 -11.771 1.00 98.00 228 VAL A CA 1
ATOM 1800 C C . VAL A 1 228 ? 10.631 -2.410 -11.128 1.00 98.00 228 VAL A C 1
ATOM 1802 O O . VAL A 1 228 ? 9.492 -2.025 -11.387 1.00 98.00 228 VAL A O 1
ATOM 1805 N N . ALA A 1 229 ? 11.444 -1.737 -10.315 1.00 97.88 229 ALA A N 1
ATOM 1806 C CA . ALA A 1 229 ? 11.102 -0.483 -9.662 1.00 97.88 229 ALA A CA 1
ATOM 1807 C C . ALA A 1 229 ? 12.088 0.635 -10.022 1.00 97.88 229 ALA A C 1
ATOM 1809 O O . ALA A 1 229 ? 13.266 0.590 -9.667 1.00 97.88 229 ALA A O 1
ATOM 1810 N N . PHE A 1 230 ? 11.593 1.686 -10.672 1.00 96.62 230 PHE A N 1
ATOM 1811 C CA . PHE A 1 230 ? 12.325 2.923 -10.938 1.00 96.62 230 PHE A CA 1
ATOM 1812 C C . PHE A 1 230 ? 11.965 3.948 -9.858 1.00 96.62 230 PHE A C 1
ATOM 1814 O O . PHE A 1 230 ? 10.845 4.457 -9.824 1.00 96.62 230 PHE A O 1
ATOM 1821 N N . SER A 1 231 ? 12.890 4.245 -8.940 1.00 92.69 231 SER A N 1
ATOM 1822 C CA . SER A 1 231 ? 12.630 5.121 -7.780 1.00 92.69 231 SER A CA 1
ATOM 1823 C C . SER A 1 231 ? 13.787 6.084 -7.469 1.00 92.69 231 SER A C 1
ATOM 1825 O O . SER A 1 231 ? 14.394 6.022 -6.392 1.00 92.69 231 SER A O 1
ATOM 1827 N N . PRO A 1 232 ? 14.131 6.995 -8.395 1.00 87.94 232 PRO A N 1
ATOM 1828 C CA . PRO A 1 232 ? 15.254 7.909 -8.245 1.00 87.94 232 PRO A CA 1
ATOM 1829 C C . PRO A 1 232 ? 14.950 9.071 -7.279 1.00 87.94 232 PRO A C 1
ATOM 1831 O O . PRO A 1 232 ? 14.656 10.186 -7.704 1.00 87.94 232 PRO A O 1
ATOM 1834 N N . LYS A 1 233 ? 15.080 8.840 -5.963 1.00 80.00 233 LYS A N 1
ATOM 1835 C CA . LYS A 1 233 ? 14.713 9.814 -4.904 1.00 80.00 233 LYS A CA 1
ATOM 1836 C C . LYS A 1 233 ? 15.432 11.173 -4.986 1.00 80.00 233 LYS A C 1
ATOM 1838 O O . LYS A 1 233 ? 14.871 12.179 -4.575 1.00 80.00 233 LYS A O 1
ATOM 1843 N N . LYS A 1 234 ? 16.676 11.214 -5.481 1.00 78.56 234 LYS A N 1
ATOM 1844 C CA . LYS A 1 234 ? 17.543 12.418 -5.478 1.00 78.56 234 LYS A CA 1
ATOM 1845 C C . LYS A 1 234 ? 17.849 12.985 -6.874 1.00 78.56 234 LYS A C 1
ATOM 1847 O O . LYS A 1 234 ? 18.754 13.797 -7.018 1.00 78.56 234 LYS A O 1
ATOM 1852 N N . THR A 1 235 ? 17.169 12.526 -7.928 1.00 77.50 235 THR A N 1
ATOM 1853 C CA . THR A 1 235 ? 17.503 12.921 -9.314 1.00 77.50 235 THR A CA 1
ATOM 1854 C C . THR A 1 235 ? 16.608 14.057 -9.813 1.00 77.50 235 THR A C 1
ATOM 1856 O O . THR A 1 235 ? 15.393 14.029 -9.634 1.00 77.50 235 THR A O 1
ATOM 1859 N N . LEU A 1 236 ? 17.205 15.059 -10.467 1.00 79.12 236 LEU A N 1
ATOM 1860 C CA . LEU A 1 236 ? 16.480 16.186 -11.061 1.00 79.12 236 LEU A CA 1
ATOM 1861 C C . LEU A 1 236 ? 15.583 15.733 -12.226 1.00 79.12 236 LEU A C 1
ATOM 1863 O O . LEU A 1 236 ? 15.974 14.892 -13.032 1.00 79.12 236 LEU A O 1
ATOM 1867 N N . ILE A 1 237 ? 14.408 16.355 -12.375 1.00 77.38 237 ILE A N 1
ATOM 1868 C CA . ILE A 1 237 ? 13.414 16.003 -13.412 1.00 77.38 237 ILE A CA 1
ATOM 1869 C C . ILE A 1 237 ? 14.003 16.100 -14.826 1.00 77.38 237 ILE A C 1
ATOM 1871 O O . ILE A 1 237 ? 13.818 15.184 -15.622 1.00 77.38 237 ILE A O 1
ATOM 1875 N N . LYS A 1 238 ? 14.760 17.170 -15.118 1.00 81.81 238 LYS A N 1
ATOM 1876 C CA . LYS A 1 238 ? 15.432 17.371 -16.419 1.00 81.81 238 LYS A CA 1
ATOM 1877 C C . LYS A 1 238 ? 16.375 16.216 -16.777 1.00 81.81 238 LYS A C 1
ATOM 1879 O O . LYS A 1 238 ? 16.589 15.915 -17.943 1.00 81.81 238 LYS A O 1
ATOM 1884 N N . THR A 1 239 ? 16.937 15.560 -15.768 1.00 84.31 239 THR A N 1
ATOM 1885 C CA . THR A 1 239 ? 17.818 14.405 -15.942 1.00 84.31 239 THR A CA 1
ATOM 1886 C C . THR A 1 239 ? 17.029 13.108 -16.111 1.00 84.31 239 THR A C 1
ATOM 1888 O O . THR A 1 239 ? 17.505 12.184 -16.754 1.00 84.31 239 THR A O 1
ATOM 1891 N N . LEU A 1 240 ? 15.815 13.016 -15.564 1.00 86.38 240 LEU A N 1
ATOM 1892 C CA . LEU A 1 240 ? 14.946 11.854 -15.764 1.00 86.38 240 LEU A CA 1
ATOM 1893 C C . LEU A 1 240 ? 14.310 11.840 -17.156 1.00 86.38 240 LEU A C 1
ATOM 1895 O O . LEU A 1 240 ? 14.088 10.764 -17.702 1.00 86.38 240 LEU A O 1
ATOM 1899 N N . SER A 1 241 ? 14.056 13.005 -17.759 1.00 88.69 241 SER A N 1
ATOM 1900 C CA . SER A 1 241 ? 13.507 13.074 -19.118 1.00 88.69 241 SER A CA 1
ATOM 1901 C C . SER A 1 241 ? 14.429 12.462 -20.175 1.00 88.69 241 SER A C 1
ATOM 1903 O O . SER A 1 241 ? 13.931 11.901 -21.145 1.00 88.69 241 SER A O 1
ATOM 1905 N N . THR A 1 242 ? 15.753 12.487 -19.981 1.00 92.56 242 THR A N 1
ATOM 1906 C CA . THR A 1 242 ? 16.700 11.853 -20.920 1.00 92.56 242 THR A CA 1
ATOM 1907 C C . THR A 1 242 ? 16.678 10.321 -20.845 1.00 92.56 242 THR A C 1
ATOM 1909 O O . THR A 1 242 ? 17.115 9.646 -21.775 1.00 92.56 242 THR A O 1
ATOM 1912 N N . LEU A 1 243 ? 16.136 9.753 -19.763 1.00 93.62 243 LEU A N 1
ATOM 1913 C CA . LEU A 1 243 ? 16.013 8.306 -19.573 1.00 93.62 243 LEU A CA 1
ATOM 1914 C C . LEU A 1 243 ? 14.718 7.727 -20.151 1.00 93.62 243 LEU A C 1
ATOM 1916 O O . LEU A 1 243 ? 14.609 6.509 -20.239 1.00 93.62 243 LEU A O 1
ATOM 1920 N N . VAL A 1 244 ? 13.756 8.559 -20.566 1.00 94.94 244 VAL A N 1
ATOM 1921 C CA . VAL A 1 244 ? 12.435 8.105 -21.043 1.00 94.94 244 VAL A CA 1
ATOM 1922 C C . VAL A 1 244 ? 12.566 7.062 -22.153 1.00 94.94 244 VAL A C 1
ATOM 1924 O O . VAL A 1 244 ? 12.028 5.969 -22.012 1.00 94.94 244 VAL A O 1
ATOM 1927 N N . LEU A 1 245 ? 13.346 7.358 -23.198 1.00 94.44 245 LEU A N 1
ATOM 1928 C CA . LEU A 1 245 ? 13.539 6.444 -24.330 1.00 94.44 245 LEU A CA 1
ATOM 1929 C C . LEU A 1 245 ? 14.230 5.137 -23.916 1.00 94.44 245 LEU A C 1
ATOM 1931 O O . LEU A 1 245 ? 13.903 4.074 -24.437 1.00 94.44 245 LEU A O 1
ATOM 1935 N N . HIS A 1 246 ? 15.173 5.201 -22.973 1.00 94.50 246 HIS A N 1
ATOM 1936 C CA . HIS A 1 246 ? 15.873 4.019 -22.466 1.00 94.50 246 HIS A CA 1
ATOM 1937 C C . HIS A 1 246 ? 14.918 3.110 -21.688 1.00 94.50 246 HIS A C 1
ATOM 1939 O O . HIS A 1 246 ? 14.896 1.905 -21.925 1.00 94.50 246 HIS A O 1
ATOM 1945 N N . ILE A 1 247 ? 14.094 3.697 -20.814 1.00 96.56 247 ILE A N 1
ATOM 1946 C CA . ILE A 1 247 ? 13.085 2.972 -20.036 1.00 96.56 247 ILE A CA 1
ATOM 1947 C C . ILE A 1 247 ? 12.042 2.357 -20.972 1.00 96.56 247 ILE A C 1
ATOM 1949 O O . ILE A 1 247 ? 11.760 1.172 -20.850 1.00 96.56 247 ILE A O 1
ATOM 1953 N N . GLN A 1 248 ? 11.514 3.117 -21.936 1.00 95.69 248 GLN A N 1
ATOM 1954 C CA . GLN A 1 248 ? 10.534 2.619 -22.909 1.00 95.69 248 GLN A CA 1
ATOM 1955 C C . GLN A 1 248 ? 11.051 1.409 -23.687 1.00 95.69 248 GLN A C 1
ATOM 1957 O O . GLN A 1 248 ? 10.385 0.377 -23.729 1.00 95.69 248 GLN A O 1
ATOM 1962 N N . LYS A 1 249 ? 12.253 1.516 -24.269 1.00 95.31 249 LYS A N 1
ATOM 1963 C CA . LYS A 1 249 ? 12.865 0.419 -25.032 1.00 95.31 249 LYS A CA 1
ATOM 1964 C C . LYS A 1 249 ? 13.100 -0.809 -24.161 1.00 95.31 249 LYS A C 1
ATOM 1966 O O . LYS A 1 249 ? 12.807 -1.918 -24.587 1.00 95.31 249 LYS A O 1
ATOM 1971 N N . ALA A 1 250 ? 13.610 -0.615 -22.945 1.00 96.50 250 ALA A N 1
ATOM 1972 C CA . ALA A 1 250 ? 13.855 -1.715 -22.025 1.00 96.50 250 ALA A CA 1
ATOM 1973 C C . ALA A 1 250 ? 12.543 -2.414 -21.629 1.00 96.50 250 ALA A C 1
ATOM 1975 O O . ALA A 1 250 ? 12.459 -3.633 -21.723 1.00 96.50 250 ALA A O 1
ATOM 1976 N N . LEU A 1 251 ? 11.507 -1.652 -21.267 1.00 96.31 251 LEU A N 1
ATOM 1977 C CA . LEU A 1 251 ? 10.189 -2.184 -20.913 1.00 96.31 251 LEU A CA 1
ATOM 1978 C C . LEU A 1 251 ? 9.523 -2.944 -22.069 1.00 96.31 251 LEU A C 1
ATOM 1980 O O . LEU A 1 251 ? 8.943 -3.998 -21.837 1.00 96.31 251 LEU A O 1
ATOM 1984 N N . GLY A 1 252 ? 9.648 -2.462 -23.310 1.00 95.50 252 GLY A N 1
ATOM 1985 C CA . GLY A 1 252 ? 9.115 -3.158 -24.488 1.00 95.50 252 GLY A CA 1
ATOM 1986 C C . GLY A 1 252 ? 9.761 -4.527 -24.747 1.00 95.50 252 GLY A C 1
ATOM 1987 O O . GLY A 1 252 ? 9.144 -5.389 -25.371 1.00 95.50 252 GLY A O 1
ATOM 1988 N N . LEU A 1 253 ? 10.980 -4.748 -24.241 1.00 95.94 253 LEU A N 1
ATOM 1989 C CA . LEU A 1 253 ? 11.725 -6.000 -24.393 1.00 95.94 253 LEU A CA 1
ATOM 1990 C C . LEU A 1 253 ? 11.514 -6.991 -23.237 1.00 95.94 253 LEU A C 1
ATOM 1992 O O . LEU A 1 253 ? 11.794 -8.172 -23.416 1.00 95.94 253 LEU A O 1
ATOM 1996 N N . MET A 1 254 ? 11.058 -6.545 -22.063 1.00 96.25 254 MET A N 1
ATOM 1997 C CA . MET A 1 254 ? 10.921 -7.393 -20.870 1.00 96.25 254 MET A CA 1
ATOM 1998 C C . MET A 1 254 ? 9.623 -8.205 -20.892 1.00 96.25 254 MET A C 1
ATOM 2000 O O . MET A 1 254 ? 8.667 -7.873 -20.198 1.00 96.25 254 MET A O 1
ATOM 2004 N N . THR A 1 255 ? 9.575 -9.296 -21.650 1.00 94.12 255 THR A N 1
ATOM 2005 C CA . THR A 1 255 ? 8.338 -10.080 -21.836 1.00 94.12 255 THR A CA 1
ATOM 2006 C C . THR A 1 255 ? 7.837 -10.772 -20.563 1.00 94.12 255 THR A C 1
ATOM 2008 O O . THR A 1 255 ? 6.643 -11.025 -20.433 1.00 94.12 255 THR A O 1
ATOM 2011 N N . SER A 1 256 ? 8.728 -11.066 -19.611 1.00 96.25 256 SER A N 1
ATOM 2012 C CA . SER A 1 256 ? 8.408 -11.761 -18.351 1.00 96.25 256 SER A CA 1
ATOM 2013 C C . SER A 1 256 ? 8.012 -10.827 -17.201 1.00 96.25 256 SER A C 1
ATOM 2015 O O . SER A 1 256 ? 7.853 -11.289 -16.065 1.00 96.25 256 SER A O 1
ATOM 2017 N N . LEU A 1 257 ? 7.901 -9.520 -17.460 1.00 97.50 257 LEU A N 1
ATOM 2018 C CA . LEU A 1 257 ? 7.620 -8.527 -16.430 1.00 97.50 257 LEU A CA 1
ATOM 2019 C C . LEU A 1 257 ? 6.198 -8.705 -15.882 1.00 97.50 257 LEU A C 1
ATOM 2021 O O . LEU A 1 257 ? 5.224 -8.694 -16.625 1.00 97.50 257 LEU A O 1
ATOM 2025 N N . VAL A 1 258 ? 6.085 -8.849 -14.564 1.00 97.81 258 VAL A N 1
ATOM 2026 C CA . VAL A 1 258 ? 4.813 -9.035 -13.850 1.00 97.81 258 VAL A CA 1
ATOM 2027 C C . VAL A 1 258 ? 4.497 -7.816 -12.986 1.00 97.81 258 VAL A C 1
ATOM 2029 O O . VAL A 1 258 ? 3.339 -7.407 -12.900 1.00 97.81 258 VAL A O 1
ATOM 2032 N N . ASP A 1 259 ? 5.526 -7.211 -12.388 1.00 98.31 259 ASP A N 1
ATOM 2033 C CA . ASP A 1 259 ? 5.382 -6.098 -11.455 1.00 98.31 259 ASP A CA 1
ATOM 2034 C C . ASP A 1 259 ? 6.187 -4.883 -11.914 1.00 98.31 259 ASP A C 1
ATOM 2036 O O . ASP A 1 259 ? 7.412 -4.939 -12.057 1.00 98.31 259 ASP A O 1
ATOM 2040 N N . LEU A 1 260 ? 5.507 -3.752 -12.085 1.00 98.06 260 LEU A N 1
ATOM 2041 C CA . LEU A 1 260 ? 6.131 -2.505 -12.511 1.00 98.06 260 LEU A CA 1
ATOM 2042 C C . LEU A 1 260 ? 5.872 -1.390 -11.501 1.00 98.06 260 LEU A C 1
ATOM 2044 O O . LEU A 1 260 ? 4.731 -1.027 -11.235 1.00 98.06 260 LEU A O 1
ATOM 2048 N N . THR A 1 261 ? 6.943 -0.792 -10.980 1.00 97.88 261 THR A N 1
ATOM 2049 C CA . THR A 1 261 ? 6.878 0.414 -10.149 1.00 97.88 261 THR A CA 1
ATOM 2050 C C . THR A 1 261 ? 7.600 1.581 -10.820 1.00 97.88 261 THR A C 1
ATOM 2052 O O . THR A 1 261 ? 8.805 1.540 -11.062 1.00 97.88 261 THR A O 1
ATOM 2055 N N . LEU A 1 262 ? 6.875 2.667 -11.076 1.00 95.50 262 LEU A N 1
ATOM 2056 C CA . LEU A 1 262 ? 7.368 3.921 -11.637 1.00 95.50 262 LEU A CA 1
ATOM 2057 C C . LEU A 1 262 ? 7.16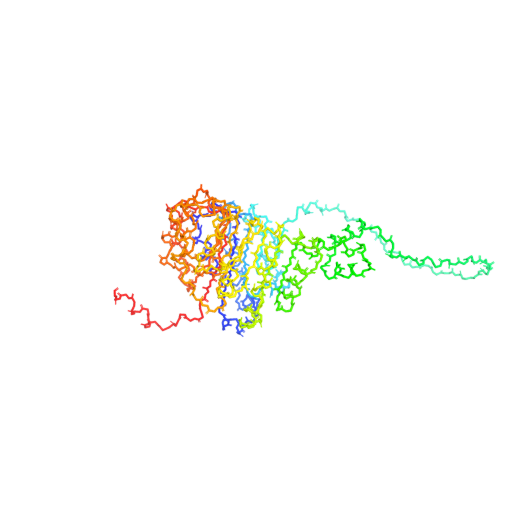9 5.046 -10.618 1.00 95.50 262 LEU A C 1
ATOM 2059 O O . LEU A 1 262 ? 6.278 5.881 -10.757 1.00 95.50 262 LEU A O 1
ATOM 2063 N N . ALA A 1 263 ? 8.034 5.106 -9.605 1.00 93.00 263 ALA A N 1
ATOM 2064 C CA . ALA A 1 263 ? 8.107 6.238 -8.678 1.00 93.00 263 ALA A CA 1
ATOM 2065 C C . ALA A 1 263 ? 8.882 7.402 -9.327 1.00 93.00 263 ALA A C 1
ATOM 2067 O O . ALA A 1 263 ? 9.955 7.816 -8.880 1.00 93.00 263 ALA A O 1
ATOM 2068 N N . LEU A 1 264 ? 8.342 7.877 -10.448 1.00 91.38 264 LEU A N 1
ATOM 2069 C CA . LEU A 1 264 ? 8.870 8.933 -11.303 1.00 91.38 264 LEU A CA 1
ATOM 2070 C C . LEU A 1 264 ? 7.865 10.093 -11.345 1.00 91.38 264 LEU A C 1
ATOM 2072 O O . LEU A 1 264 ? 6.680 9.863 -11.143 1.00 91.38 264 LEU A O 1
ATOM 2076 N N . PRO A 1 265 ? 8.285 11.330 -11.656 1.00 89.00 265 PRO A N 1
ATOM 2077 C CA . PRO A 1 265 ? 7.349 12.436 -11.856 1.00 89.00 265 PRO A CA 1
ATOM 2078 C C . PRO A 1 265 ? 6.317 12.125 -12.949 1.00 89.00 265 PRO A C 1
ATOM 2080 O O . PRO A 1 265 ? 6.668 11.548 -13.983 1.00 89.00 265 PRO A O 1
ATOM 2083 N N . SER A 1 266 ? 5.084 12.610 -12.796 1.00 87.56 266 SER A N 1
ATOM 2084 C CA . SER A 1 266 ? 3.983 12.346 -13.740 1.00 87.56 266 SER A CA 1
ATOM 2085 C C . SER A 1 266 ? 4.306 12.741 -15.180 1.00 87.56 266 SER A C 1
ATOM 2087 O O . SER A 1 266 ? 3.916 12.060 -16.123 1.00 87.56 266 SER A O 1
ATOM 2089 N N . LYS A 1 267 ? 5.084 13.817 -15.381 1.00 89.06 267 LYS A N 1
ATOM 2090 C CA . LYS A 1 267 ? 5.554 14.233 -16.716 1.00 89.06 267 LYS A CA 1
ATOM 2091 C C . LYS A 1 267 ? 6.423 13.163 -17.387 1.00 89.06 267 LYS A C 1
ATOM 2093 O O . LYS A 1 267 ? 6.298 12.949 -18.589 1.00 89.06 267 LYS A O 1
ATOM 2098 N N . THR A 1 268 ? 7.276 12.492 -16.616 1.00 91.62 268 THR A N 1
ATOM 2099 C CA . THR A 1 268 ? 8.138 11.406 -17.098 1.00 91.62 268 THR A CA 1
ATOM 2100 C C . THR A 1 268 ? 7.311 10.160 -17.389 1.00 91.62 268 THR A C 1
ATOM 2102 O O . THR A 1 268 ? 7.471 9.571 -18.450 1.00 91.62 268 THR A O 1
ATOM 2105 N N . VAL A 1 269 ? 6.377 9.804 -16.502 1.00 92.50 269 VAL A N 1
ATOM 2106 C CA . VAL A 1 269 ? 5.460 8.666 -16.700 1.00 92.50 269 VAL A CA 1
ATOM 2107 C C . VAL A 1 269 ? 4.604 8.864 -17.952 1.00 92.50 269 VAL A C 1
ATOM 2109 O O . VAL A 1 269 ? 4.558 7.991 -18.812 1.00 92.50 269 VAL A O 1
ATOM 2112 N N . LYS A 1 270 ? 4.031 10.058 -18.133 1.00 91.44 270 LYS A N 1
ATOM 2113 C CA . LYS A 1 270 ? 3.301 10.440 -19.350 1.00 91.44 270 LYS A CA 1
ATOM 2114 C C . LYS A 1 270 ? 4.165 10.320 -20.607 1.00 91.44 270 LYS A C 1
ATOM 2116 O O . LYS A 1 270 ? 3.677 9.944 -21.668 1.00 91.44 270 LYS A O 1
ATOM 2121 N N . ALA A 1 271 ? 5.445 10.674 -20.525 1.00 92.88 271 ALA A N 1
ATOM 2122 C CA . ALA A 1 271 ? 6.350 10.527 -21.658 1.00 92.88 271 ALA A CA 1
ATOM 2123 C C . ALA A 1 271 ? 6.631 9.047 -21.964 1.00 92.88 271 ALA A C 1
ATOM 2125 O O . ALA A 1 271 ? 6.594 8.676 -23.131 1.00 92.88 271 ALA A O 1
ATOM 2126 N N . ILE A 1 272 ? 6.815 8.209 -20.934 1.00 94.44 272 ILE A N 1
ATOM 2127 C CA . ILE A 1 272 ? 7.011 6.758 -21.073 1.00 94.44 272 ILE A CA 1
ATOM 2128 C C . ILE A 1 272 ? 5.804 6.109 -21.764 1.00 94.44 272 ILE A C 1
ATOM 2130 O O . ILE A 1 272 ? 5.995 5.362 -22.712 1.00 94.44 272 ILE A O 1
ATOM 2134 N N . PHE A 1 273 ? 4.570 6.436 -21.379 1.00 92.19 273 PHE A N 1
ATOM 2135 C CA . PHE A 1 273 ? 3.366 5.799 -21.938 1.00 92.19 273 PHE A CA 1
ATOM 2136 C C . PHE A 1 273 ? 2.780 6.471 -23.188 1.00 92.19 273 PHE A C 1
ATOM 2138 O O . PHE A 1 273 ? 1.667 6.146 -23.593 1.00 92.19 273 PHE A O 1
ATOM 2145 N N . ARG A 1 274 ? 3.492 7.413 -23.821 1.00 89.69 274 ARG A N 1
ATOM 2146 C CA . ARG A 1 274 ? 2.984 8.079 -25.034 1.00 89.69 274 ARG A CA 1
ATOM 2147 C C . ARG A 1 274 ? 2.770 7.123 -26.196 1.00 89.69 274 ARG A C 1
ATOM 2149 O O . ARG A 1 274 ? 1.686 7.134 -26.765 1.00 89.69 274 ARG A O 1
ATOM 2156 N N . ASP A 1 275 ? 3.765 6.282 -26.439 1.00 82.06 275 ASP A N 1
ATOM 2157 C CA . ASP A 1 275 ? 3.821 5.351 -27.568 1.00 82.06 275 ASP A CA 1
ATOM 2158 C C . ASP A 1 275 ? 4.338 3.975 -27.107 1.00 82.06 275 ASP A C 1
ATOM 2160 O O . ASP A 1 275 ? 4.928 3.220 -27.876 1.00 82.06 275 ASP A O 1
ATOM 2164 N N . ALA A 1 276 ? 4.209 3.671 -25.809 1.00 74.75 276 ALA A N 1
ATOM 2165 C CA . ALA A 1 276 ? 4.709 2.414 -25.271 1.00 74.75 276 ALA A CA 1
ATOM 2166 C C . ALA A 1 276 ? 3.769 1.266 -25.623 1.00 74.75 276 ALA A C 1
ATOM 2168 O O . ALA A 1 276 ? 2.614 1.248 -25.205 1.00 74.75 276 ALA A O 1
ATOM 2169 N N . HIS A 1 277 ? 4.330 0.272 -26.302 1.00 82.12 277 HIS A N 1
ATOM 2170 C CA . HIS A 1 277 ? 3.786 -1.072 -26.372 1.00 82.12 277 HIS A CA 1
ATOM 2171 C C . HIS A 1 277 ? 4.575 -1.937 -25.394 1.00 82.12 277 HIS A C 1
ATOM 2173 O O . HIS A 1 277 ? 5.752 -2.232 -25.613 1.00 82.12 277 HIS A O 1
ATOM 2179 N N . LEU A 1 278 ? 3.945 -2.287 -24.276 1.00 86.38 278 LEU A N 1
ATOM 2180 C CA . LEU A 1 278 ? 4.496 -3.266 -23.348 1.00 86.38 278 LEU A CA 1
ATOM 2181 C C . LEU A 1 278 ? 4.066 -4.653 -23.817 1.00 86.38 278 LEU A C 1
ATOM 2183 O O . LEU A 1 278 ? 2.878 -4.946 -23.885 1.00 86.38 278 LEU A O 1
ATOM 2187 N N . SER A 1 279 ? 5.044 -5.495 -24.145 1.00 85.62 279 SER A N 1
ATOM 2188 C CA . SER A 1 279 ? 4.823 -6.891 -24.541 1.00 85.62 279 SER A CA 1
ATOM 2189 C C . SER A 1 279 ? 4.444 -7.786 -23.357 1.00 85.62 279 SER A C 1
ATOM 2191 O O . SER A 1 279 ? 3.918 -8.880 -23.539 1.00 85.62 279 SER A O 1
ATOM 2193 N N . SER A 1 280 ? 4.708 -7.321 -22.136 1.00 91.56 280 SER A N 1
ATOM 2194 C CA . SER A 1 280 ? 4.411 -8.031 -20.902 1.00 91.56 280 SER A CA 1
ATOM 2195 C C . SER A 1 280 ? 2.966 -7.856 -20.454 1.00 91.56 280 SER A C 1
ATOM 2197 O O . SER A 1 280 ? 2.386 -6.774 -20.574 1.00 91.56 280 SER A O 1
ATOM 2199 N N . THR A 1 281 ? 2.435 -8.896 -19.820 1.00 94.50 281 THR A N 1
ATOM 2200 C CA . THR A 1 281 ? 1.149 -8.859 -19.122 1.00 94.50 281 THR A CA 1
ATOM 2201 C C . THR A 1 281 ? 1.391 -8.645 -17.629 1.00 94.50 281 THR A C 1
ATOM 2203 O O . THR A 1 281 ? 1.817 -9.557 -16.920 1.00 94.50 281 THR A O 1
ATOM 2206 N N . LEU A 1 282 ? 1.152 -7.426 -17.154 1.00 97.12 282 LEU A N 1
ATOM 2207 C CA . LEU A 1 282 ? 1.378 -7.051 -15.765 1.00 97.12 282 LEU A CA 1
ATOM 2208 C C . LEU A 1 282 ? 0.273 -7.589 -14.858 1.00 97.12 282 LEU A C 1
ATOM 2210 O O . LEU A 1 282 ? -0.905 -7.592 -15.208 1.00 97.12 282 LEU A O 1
ATOM 2214 N N . ARG A 1 283 ? 0.672 -7.960 -13.642 1.00 97.81 283 ARG A N 1
ATOM 2215 C CA . ARG A 1 283 ? -0.234 -8.229 -12.524 1.00 97.81 283 ARG A CA 1
ATOM 2216 C C . ARG A 1 283 ? -0.285 -7.055 -11.552 1.00 97.81 283 ARG A C 1
ATOM 2218 O O . ARG A 1 283 ? -1.339 -6.805 -10.972 1.00 97.81 283 ARG A O 1
ATOM 2225 N N . ARG A 1 284 ? 0.831 -6.337 -11.373 1.00 98.12 284 ARG A N 1
ATOM 2226 C CA . ARG A 1 284 ? 0.933 -5.226 -10.417 1.00 98.12 284 ARG A CA 1
ATOM 2227 C C . ARG A 1 284 ? 1.520 -3.978 -11.054 1.00 98.12 284 ARG A C 1
ATOM 2229 O O . ARG A 1 284 ? 2.577 -4.030 -11.686 1.00 98.12 284 ARG A O 1
ATOM 2236 N N . LEU A 1 285 ? 0.860 -2.845 -10.832 1.00 97.25 285 LEU A N 1
ATOM 2237 C CA . LEU A 1 285 ? 1.296 -1.546 -11.331 1.00 97.25 285 LEU A CA 1
ATOM 2238 C C . LEU A 1 285 ? 1.293 -0.496 -10.218 1.00 97.25 285 LEU A C 1
ATOM 2240 O O . LEU A 1 285 ? 0.253 -0.169 -9.651 1.00 97.25 285 LEU A O 1
ATOM 2244 N N . SER A 1 286 ? 2.453 0.111 -9.984 1.00 96.75 286 SER A N 1
ATOM 2245 C CA . SER A 1 286 ? 2.610 1.211 -9.034 1.00 96.75 286 SER A CA 1
ATOM 2246 C C . SER A 1 286 ? 3.135 2.452 -9.745 1.00 96.75 286 SER A C 1
ATOM 2248 O O . SER A 1 286 ? 4.309 2.506 -10.104 1.00 96.75 286 SER A O 1
ATOM 2250 N N . CYS A 1 287 ? 2.306 3.465 -9.981 1.00 93.50 287 CYS A N 1
ATOM 2251 C CA . CYS A 1 287 ? 2.741 4.697 -10.648 1.00 93.50 287 CYS A CA 1
ATOM 2252 C C . CYS A 1 287 ? 1.804 5.878 -10.353 1.00 93.50 287 CYS A C 1
ATOM 2254 O O . CYS A 1 287 ? 0.661 5.667 -9.947 1.00 93.50 287 CYS A O 1
ATOM 2256 N N . PRO A 1 288 ? 2.251 7.129 -10.553 1.00 89.00 288 PRO A N 1
ATOM 2257 C CA . PRO A 1 288 ? 1.340 8.257 -10.665 1.00 89.00 288 PRO A CA 1
ATOM 2258 C C . PRO A 1 288 ? 0.407 8.085 -11.857 1.00 89.00 288 PRO A C 1
ATOM 2260 O O . PRO A 1 288 ? 0.837 7.731 -12.957 1.00 89.00 288 PRO A O 1
ATOM 2263 N N . LEU A 1 289 ? -0.867 8.397 -11.651 1.00 84.94 289 LEU A N 1
ATOM 2264 C CA . LEU A 1 289 ? -1.856 8.370 -12.717 1.00 84.94 289 LEU A CA 1
ATOM 2265 C C . LEU A 1 289 ? -1.706 9.601 -13.608 1.00 84.94 289 LEU A C 1
ATOM 2267 O O . LEU A 1 289 ? -1.616 10.733 -13.129 1.00 84.94 289 LEU A O 1
ATOM 2271 N N . VAL A 1 290 ? -1.682 9.375 -14.922 1.00 85.50 290 VAL A N 1
ATOM 2272 C CA . VAL A 1 290 ? -1.443 10.427 -15.910 1.00 85.50 290 VAL A CA 1
ATOM 2273 C C . VAL A 1 290 ? -2.625 10.606 -16.851 1.00 85.50 290 VAL A C 1
ATOM 2275 O O . VAL A 1 290 ? -3.168 9.661 -17.418 1.00 85.50 290 VAL A O 1
ATOM 2278 N N . ALA A 1 291 ? -2.985 11.870 -17.058 1.00 81.31 291 ALA A N 1
ATOM 2279 C CA . ALA A 1 291 ? -3.989 12.302 -18.017 1.00 81.31 291 ALA A CA 1
ATOM 2280 C C . ALA A 1 291 ? -3.466 12.172 -19.463 1.00 81.31 291 ALA A C 1
ATOM 2282 O O . ALA A 1 291 ? -2.904 13.127 -20.024 1.00 81.31 291 ALA A O 1
ATOM 2283 N N . GLN A 1 292 ? -3.571 10.974 -20.046 1.00 84.75 292 GLN A N 1
ATOM 2284 C CA . GLN A 1 292 ? -3.075 10.675 -21.388 1.00 84.75 292 GLN A CA 1
ATOM 2285 C C . GLN A 1 292 ? -3.819 9.506 -22.052 1.00 84.75 292 GLN A C 1
ATOM 2287 O O . GLN A 1 292 ? -4.045 8.469 -21.435 1.00 84.75 292 GLN A O 1
ATOM 2292 N N . THR A 1 293 ? -4.106 9.646 -23.348 1.00 85.69 293 THR A N 1
ATOM 2293 C CA . THR A 1 293 ? -4.725 8.606 -24.189 1.00 85.69 293 THR A CA 1
ATOM 2294 C C . THR A 1 293 ? -3.897 7.322 -24.270 1.00 85.69 293 THR A C 1
ATOM 2296 O O . THR A 1 293 ? -4.454 6.245 -24.087 1.00 85.69 293 THR A O 1
ATOM 2299 N N . GLY A 1 294 ? -2.579 7.425 -24.477 1.00 87.81 294 GLY A N 1
ATOM 2300 C CA . GLY A 1 294 ? -1.655 6.281 -24.482 1.00 87.81 294 GLY A CA 1
ATOM 2301 C C . GLY A 1 294 ? -1.664 5.496 -23.168 1.00 87.81 294 GLY A C 1
ATOM 2302 O O . GLY A 1 294 ? -1.794 4.278 -23.185 1.00 87.81 294 GLY A O 1
ATOM 2303 N N . PHE A 1 295 ? -1.666 6.186 -22.023 1.00 89.00 295 PHE A N 1
ATOM 2304 C CA . PHE A 1 295 ? -1.778 5.531 -20.717 1.00 89.00 295 PHE A CA 1
ATOM 2305 C C . PHE A 1 295 ? -3.137 4.849 -20.505 1.00 89.00 295 PHE A C 1
ATOM 2307 O O . PHE A 1 295 ? -3.185 3.722 -20.022 1.00 89.00 295 PHE A O 1
ATOM 2314 N N . LYS A 1 296 ? -4.246 5.486 -20.913 1.00 87.44 296 LYS A N 1
ATOM 2315 C CA . LYS A 1 296 ? -5.577 4.852 -20.875 1.00 87.44 296 LYS A CA 1
ATOM 2316 C C . LYS A 1 296 ? -5.614 3.587 -21.737 1.00 87.44 296 LYS A C 1
ATOM 2318 O O . LYS A 1 296 ? -6.114 2.568 -21.278 1.00 87.44 296 LYS A O 1
ATOM 2323 N N . ARG A 1 297 ? -5.083 3.651 -22.963 1.00 88.88 297 ARG A N 1
ATOM 2324 C CA . ARG A 1 297 ? -4.990 2.497 -23.869 1.00 88.88 297 ARG A CA 1
ATOM 2325 C C . ARG A 1 297 ? -4.176 1.373 -23.238 1.00 88.88 297 ARG A C 1
ATOM 2327 O O . ARG A 1 297 ? -4.656 0.252 -23.181 1.00 88.88 297 ARG A O 1
ATOM 2334 N N . PHE A 1 298 ? -3.013 1.702 -22.686 1.00 91.44 298 PHE A N 1
ATOM 2335 C CA . PHE A 1 298 ? -2.184 0.750 -21.960 1.00 91.44 298 PHE A CA 1
ATOM 2336 C C . PHE A 1 298 ? -2.963 0.046 -20.837 1.00 91.44 298 PHE A C 1
ATOM 2338 O O . PHE A 1 298 ? -2.950 -1.174 -20.763 1.00 91.44 298 PHE A O 1
ATOM 2345 N N . LEU A 1 299 ? -3.700 0.777 -19.995 1.00 90.81 299 LEU A N 1
ATOM 2346 C CA . LEU A 1 299 ? -4.491 0.147 -18.931 1.00 90.81 299 LEU A CA 1
ATOM 2347 C C . LEU A 1 299 ? -5.631 -0.742 -19.465 1.00 90.81 299 LEU A C 1
ATOM 2349 O O . LEU A 1 299 ? -5.978 -1.725 -18.816 1.00 90.81 299 LEU A O 1
ATOM 2353 N N . LEU A 1 300 ? -6.213 -0.415 -20.625 1.00 89.69 300 LEU A N 1
ATOM 2354 C CA . LEU A 1 300 ? -7.225 -1.253 -21.283 1.00 89.69 300 LEU A CA 1
ATOM 2355 C C . LEU A 1 300 ? -6.627 -2.553 -21.839 1.00 89.69 300 LEU A C 1
ATOM 2357 O O . LEU A 1 300 ? -7.277 -3.592 -21.790 1.00 89.69 300 LEU A O 1
ATOM 2361 N N . GLU A 1 301 ? -5.390 -2.507 -22.334 1.00 91.31 301 GLU A N 1
ATOM 2362 C CA . GLU A 1 301 ? -4.660 -3.680 -22.837 1.00 91.31 301 GLU A CA 1
ATOM 2363 C C . GLU A 1 301 ? -4.193 -4.615 -21.703 1.00 91.31 301 GLU A C 1
ATOM 2365 O O . GLU A 1 301 ? -3.904 -5.786 -21.937 1.00 91.31 301 GLU A O 1
ATOM 2370 N N . GLN A 1 302 ? -4.139 -4.128 -20.461 1.00 92.75 302 GLN A N 1
ATOM 2371 C CA . GLN A 1 302 ? -3.604 -4.851 -19.304 1.00 92.75 302 GLN A CA 1
ATOM 2372 C C . GLN A 1 302 ? -4.716 -5.422 -18.408 1.00 92.75 302 GLN A C 1
ATOM 2374 O O . GLN A 1 302 ? -4.837 -5.088 -17.228 1.00 92.75 302 GLN A O 1
ATOM 2379 N N . SER A 1 303 ? -5.531 -6.321 -18.961 1.00 92.44 303 SER A N 1
ATOM 2380 C CA . SER A 1 303 ? -6.685 -6.920 -18.267 1.00 92.44 303 SER A CA 1
ATOM 2381 C C . SER A 1 303 ? -6.330 -7.792 -17.052 1.00 92.44 303 SER A C 1
ATOM 2383 O O . SER A 1 303 ? -7.188 -8.037 -16.205 1.00 92.44 303 SER A O 1
ATOM 2385 N N . MET A 1 304 ? -5.079 -8.248 -16.944 1.00 96.12 304 MET A N 1
ATOM 2386 C CA . MET A 1 304 ? -4.593 -9.124 -15.867 1.00 96.12 304 MET A CA 1
ATOM 2387 C C . MET A 1 304 ? -4.069 -8.376 -14.636 1.00 96.12 304 MET A C 1
ATOM 2389 O O . MET A 1 304 ? -3.659 -9.019 -13.665 1.00 96.12 304 MET A O 1
ATOM 2393 N N . ILE A 1 305 ? -4.066 -7.040 -14.654 1.00 96.69 305 ILE A N 1
ATOM 2394 C CA . ILE A 1 305 ? -3.664 -6.262 -13.484 1.00 96.69 305 ILE A CA 1
ATOM 2395 C C . ILE A 1 305 ? -4.665 -6.518 -12.354 1.00 96.69 305 ILE A C 1
ATOM 2397 O O . ILE A 1 305 ? -5.849 -6.201 -12.469 1.00 96.69 305 ILE A O 1
ATOM 2401 N N . ALA A 1 306 ? -4.145 -7.063 -11.258 1.00 97.75 306 ALA A N 1
ATOM 2402 C CA . ALA A 1 306 ? -4.879 -7.363 -10.038 1.00 97.75 306 ALA A CA 1
ATOM 2403 C C . ALA A 1 306 ? -4.595 -6.345 -8.928 1.00 97.75 306 ALA A C 1
ATOM 2405 O O . ALA A 1 306 ? -5.459 -6.118 -8.086 1.00 97.75 306 ALA A O 1
ATOM 2406 N N . ASP A 1 307 ? -3.425 -5.693 -8.944 1.00 97.94 307 ASP A N 1
ATOM 2407 C CA . ASP A 1 307 ? -3.039 -4.722 -7.919 1.00 97.94 307 ASP A CA 1
ATOM 2408 C C . ASP A 1 307 ? -2.588 -3.389 -8.531 1.00 97.94 307 ASP A C 1
ATOM 2410 O O . ASP A 1 307 ? -1.668 -3.343 -9.358 1.00 97.94 307 ASP A O 1
ATOM 2414 N N . ILE A 1 308 ? -3.181 -2.284 -8.069 1.00 95.69 308 ILE A N 1
ATOM 2415 C CA . ILE A 1 308 ? -2.749 -0.924 -8.413 1.00 95.69 308 ILE A CA 1
ATOM 2416 C C . ILE A 1 308 ? -2.398 -0.123 -7.168 1.00 95.69 308 ILE A C 1
ATOM 2418 O O . ILE A 1 308 ? -3.190 0.003 -6.238 1.00 95.69 308 ILE A O 1
ATOM 2422 N N . MET A 1 309 ? -1.231 0.517 -7.201 1.00 95.44 309 MET A N 1
ATOM 2423 C CA . MET A 1 309 ? -0.837 1.522 -6.220 1.00 95.44 309 MET A CA 1
ATOM 2424 C C . MET A 1 309 ? -0.579 2.858 -6.912 1.00 95.44 309 MET A C 1
ATOM 2426 O O . MET A 1 309 ? 0.383 3.044 -7.657 1.00 95.44 309 MET A O 1
ATOM 2430 N N . VAL A 1 310 ? -1.437 3.827 -6.636 1.00 91.44 310 VAL A N 1
ATOM 2431 C CA . VAL A 1 310 ? -1.310 5.180 -7.155 1.00 91.44 310 VAL A CA 1
ATOM 2432 C C . VAL A 1 310 ? -0.322 5.940 -6.296 1.00 91.44 310 VAL A C 1
ATOM 2434 O O . VAL A 1 310 ? -0.588 6.288 -5.147 1.00 91.44 310 VAL A O 1
ATOM 2437 N N . LEU A 1 311 ? 0.841 6.208 -6.874 1.00 88.00 311 LEU A N 1
ATOM 2438 C CA . LEU A 1 311 ? 1.880 6.975 -6.205 1.00 88.00 311 LEU A CA 1
ATOM 2439 C C . LEU A 1 311 ? 1.566 8.470 -6.325 1.00 88.00 311 LEU A C 1
ATOM 2441 O O . LEU A 1 311 ? 1.182 8.948 -7.393 1.00 88.00 311 LEU A O 1
ATOM 2445 N N . GLY A 1 312 ? 1.748 9.219 -5.237 1.00 75.25 312 GLY A N 1
ATOM 2446 C CA . GLY A 1 312 ? 1.640 10.677 -5.279 1.00 75.25 312 GLY A CA 1
ATOM 2447 C C . GLY A 1 312 ? 2.671 11.289 -6.233 1.00 75.25 312 GLY A C 1
ATOM 2448 O O . GLY A 1 312 ? 3.785 10.772 -6.367 1.00 75.25 312 GLY A O 1
ATOM 2449 N N . ASP A 1 313 ? 2.328 12.406 -6.886 1.00 69.31 313 ASP A N 1
ATOM 2450 C CA . ASP A 1 313 ? 3.344 13.174 -7.607 1.00 69.31 313 ASP A CA 1
ATOM 2451 C C . ASP A 1 313 ? 4.345 13.738 -6.603 1.00 69.31 313 ASP A C 1
ATOM 2453 O O . ASP A 1 313 ? 3.973 14.275 -5.559 1.00 69.31 313 ASP A O 1
ATOM 2457 N N . VAL A 1 314 ? 5.623 13.716 -6.963 1.00 55.19 314 VAL A N 1
ATOM 2458 C CA . VAL A 1 314 ? 6.708 14.242 -6.130 1.00 55.19 314 VAL A CA 1
ATOM 2459 C C . VAL A 1 314 ? 6.550 15.759 -5.900 1.00 55.19 314 VAL A C 1
ATOM 2461 O O . VAL A 1 314 ? 7.234 16.313 -5.044 1.00 55.19 314 VAL A O 1
ATOM 2464 N N . ARG A 1 315 ? 5.687 16.465 -6.660 1.00 47.03 315 ARG A N 1
ATOM 2465 C CA . ARG A 1 315 ? 5.552 17.936 -6.595 1.00 47.03 315 ARG A CA 1
ATOM 2466 C C . ARG A 1 315 ? 4.144 18.534 -6.778 1.00 47.03 315 ARG A C 1
ATOM 2468 O O . ARG A 1 315 ? 4.062 19.722 -7.079 1.00 47.03 315 ARG A O 1
ATOM 2475 N N . GLY A 1 316 ? 3.038 17.806 -6.605 1.00 42.38 316 GLY A N 1
ATOM 2476 C CA . GLY A 1 316 ? 1.730 18.477 -6.679 1.00 42.38 316 GLY A CA 1
ATOM 2477 C C . GLY A 1 316 ? 0.488 17.596 -6.643 1.00 42.38 316 GLY A C 1
ATOM 2478 O O . GLY A 1 316 ? 0.525 16.419 -6.990 1.00 42.38 316 GLY A O 1
ATOM 2479 N N . LYS A 1 317 ? -0.629 18.212 -6.232 1.00 45.22 317 LYS A N 1
ATOM 2480 C CA . LYS A 1 317 ? -1.983 17.645 -6.285 1.00 45.22 317 LYS A CA 1
ATOM 2481 C C . LYS A 1 317 ? -2.341 17.356 -7.746 1.00 45.22 317 LYS A C 1
ATOM 2483 O O . LYS A 1 317 ? -2.449 18.287 -8.542 1.00 45.22 317 LYS A O 1
ATOM 2488 N N . ILE A 1 318 ? -2.513 16.087 -8.106 1.00 49.16 318 ILE A N 1
ATOM 2489 C CA . ILE A 1 318 ? -3.040 15.713 -9.421 1.00 49.16 318 ILE A CA 1
ATOM 2490 C C . ILE A 1 318 ? -4.557 15.563 -9.299 1.00 49.16 318 ILE A C 1
ATOM 2492 O O . ILE A 1 318 ? -5.041 14.719 -8.548 1.00 49.16 318 ILE A O 1
ATOM 2496 N N . ASN A 1 319 ? -5.295 16.351 -10.081 1.00 47.38 319 ASN A N 1
ATOM 2497 C CA . ASN A 1 319 ? -6.714 16.129 -10.347 1.00 47.38 319 ASN A CA 1
ATOM 2498 C C . ASN A 1 319 ? -6.848 14.966 -11.343 1.00 47.38 319 ASN A C 1
ATOM 2500 O O . ASN A 1 319 ? -6.772 15.167 -12.553 1.00 47.38 319 ASN A O 1
ATOM 2504 N N . VAL A 1 320 ? -6.986 13.738 -10.836 1.00 51.16 320 VAL A N 1
ATOM 2505 C CA . VAL A 1 320 ? -7.120 12.514 -11.656 1.00 51.16 320 VAL A CA 1
ATOM 2506 C C . VAL A 1 320 ? -8.588 12.183 -11.973 1.00 51.16 320 VAL A C 1
ATOM 2508 O O . VAL A 1 320 ? -8.869 11.397 -12.879 1.00 51.16 320 VAL A O 1
ATOM 2511 N N . GLY A 1 321 ? -9.537 12.827 -11.282 1.00 47.19 321 GLY A N 1
ATOM 2512 C CA . GLY A 1 321 ? -10.965 12.487 -11.303 1.00 47.19 321 GLY A CA 1
ATOM 2513 C C . GLY A 1 321 ? -11.683 12.578 -12.659 1.00 47.19 321 GLY A C 1
ATOM 2514 O O . GLY A 1 321 ? -12.841 12.175 -12.749 1.00 47.19 321 GLY A O 1
ATOM 2515 N N . THR A 1 322 ? -11.039 13.080 -13.719 1.00 47.25 322 THR A N 1
ATOM 2516 C CA . THR A 1 322 ? -11.657 13.235 -15.048 1.00 47.25 322 THR A CA 1
ATOM 2517 C C . THR A 1 322 ? -11.260 12.176 -16.079 1.00 47.25 322 THR A C 1
ATOM 2519 O O . THR A 1 322 ? -12.003 12.005 -17.039 1.00 47.25 322 THR A O 1
ATOM 2522 N N . LEU A 1 323 ? -10.155 11.427 -15.917 1.00 51.91 323 LEU A N 1
ATOM 2523 C CA . LEU A 1 323 ? -9.702 10.478 -16.960 1.00 51.91 323 LEU A CA 1
ATOM 2524 C C . LEU A 1 323 ? -9.996 9.002 -16.697 1.00 51.91 323 LEU A C 1
ATOM 2526 O O . LEU A 1 323 ? -10.074 8.235 -17.656 1.00 51.91 323 LEU A O 1
ATOM 2530 N N . ILE A 1 324 ? -10.152 8.602 -15.433 1.00 58.34 324 ILE A N 1
ATOM 2531 C CA . ILE A 1 324 ? -10.436 7.203 -15.060 1.00 58.34 324 ILE A CA 1
ATOM 2532 C C . ILE A 1 324 ? -11.923 7.001 -14.767 1.00 58.34 324 ILE A C 1
ATOM 2534 O O . ILE A 1 324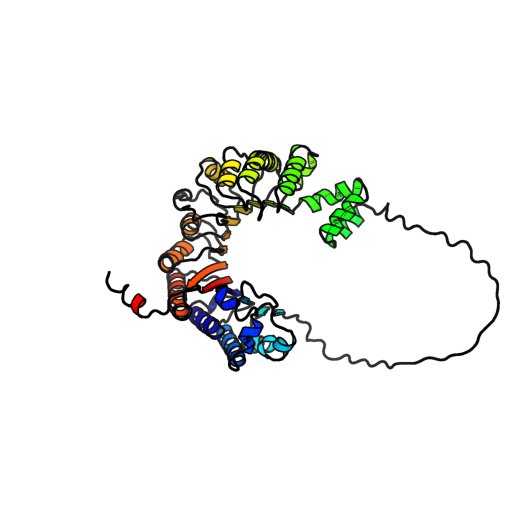 ? -12.332 5.955 -14.282 1.00 58.34 324 ILE A O 1
ATOM 2538 N N . ARG A 1 325 ? -12.780 7.966 -15.120 1.00 54.81 325 ARG A N 1
ATOM 2539 C CA . ARG A 1 325 ? -14.210 7.679 -15.229 1.00 54.81 325 ARG A CA 1
ATOM 2540 C C . ARG A 1 325 ? -14.381 6.698 -16.383 1.00 54.81 325 ARG A C 1
ATOM 2542 O O . ARG A 1 325 ? -14.426 7.097 -17.544 1.00 54.81 325 ARG A O 1
ATOM 2549 N N . ASN A 1 326 ? -14.373 5.413 -16.053 1.00 56.22 326 ASN A N 1
ATOM 2550 C CA . ASN A 1 326 ? -14.780 4.358 -16.953 1.00 56.22 326 ASN A CA 1
ATOM 2551 C C . ASN A 1 326 ? -16.163 3.870 -16.513 1.00 56.22 326 ASN A C 1
ATOM 2553 O O . ASN A 1 326 ? -16.229 2.926 -15.721 1.00 56.22 326 ASN A O 1
ATOM 2557 N N . PRO A 1 327 ? -17.240 4.530 -16.972 1.00 53.09 327 PRO A N 1
ATOM 2558 C CA . PRO A 1 327 ? -18.602 4.139 -16.621 1.00 53.09 327 PRO A CA 1
ATOM 2559 C C . PRO A 1 327 ? -18.926 2.698 -17.045 1.00 53.09 327 PRO A C 1
ATOM 2561 O O . PRO A 1 327 ? -19.806 2.084 -16.455 1.00 53.09 327 PRO A O 1
ATOM 2564 N N . ASP A 1 328 ? -18.170 2.134 -17.991 1.00 63.56 328 ASP A N 1
ATOM 2565 C CA . ASP A 1 328 ? -18.479 0.846 -18.613 1.00 63.56 328 ASP A CA 1
ATOM 2566 C C . ASP A 1 328 ? -17.865 -0.358 -17.871 1.00 63.56 328 ASP A C 1
ATOM 2568 O O . ASP A 1 328 ? -18.023 -1.495 -18.305 1.00 63.56 328 ASP A O 1
ATOM 2572 N N . GLY A 1 329 ? -17.091 -0.146 -16.796 1.00 68.38 329 GLY A N 1
ATOM 2573 C CA . GLY A 1 329 ? -16.484 -1.231 -16.001 1.00 68.38 329 GLY A CA 1
ATOM 2574 C C . GLY A 1 329 ? -15.388 -2.055 -16.706 1.00 68.38 329 GLY A C 1
ATOM 2575 O O . GLY A 1 329 ? -14.718 -2.859 -16.070 1.00 68.38 329 GLY A O 1
ATOM 2576 N N . THR A 1 330 ? -15.127 -1.816 -17.994 1.00 81.06 330 THR A N 1
ATOM 2577 C CA . THR A 1 330 ? -14.186 -2.589 -18.839 1.00 81.06 330 THR A CA 1
ATOM 2578 C C . THR A 1 330 ? -12.707 -2.449 -18.467 1.00 81.06 330 THR A C 1
ATOM 2580 O O . THR A 1 330 ? -11.873 -3.266 -18.845 1.00 81.06 330 THR A O 1
ATOM 2583 N N . LEU A 1 331 ? -12.355 -1.390 -17.742 1.00 87.06 331 LEU A N 1
ATOM 2584 C CA . LEU A 1 331 ? -10.977 -1.062 -17.382 1.00 87.06 331 LEU A CA 1
ATOM 2585 C C . LEU A 1 331 ? -10.603 -1.871 -16.150 1.00 87.06 331 LEU A C 1
ATOM 2587 O O . LEU A 1 331 ? -11.203 -1.643 -15.101 1.00 87.06 331 LEU A O 1
ATOM 2591 N N . LEU A 1 332 ? -9.582 -2.722 -16.268 1.00 91.81 332 LEU A N 1
ATOM 2592 C CA . LEU A 1 332 ? -9.026 -3.518 -15.167 1.00 91.81 332 LEU A CA 1
ATOM 2593 C C . LEU A 1 332 ? -10.088 -4.429 -14.513 1.00 91.81 332 LEU A C 1
ATOM 2595 O O . LEU A 1 332 ? -10.397 -4.264 -13.333 1.00 91.81 332 LEU A O 1
ATOM 2599 N N . PRO A 1 333 ? -10.677 -5.374 -15.268 1.00 92.56 333 PRO A N 1
ATOM 2600 C CA . PRO A 1 333 ? -11.781 -6.205 -14.780 1.00 92.56 333 PRO A CA 1
ATOM 2601 C C . PRO A 1 333 ? -11.375 -7.137 -13.626 1.00 92.56 333 PRO A C 1
ATOM 2603 O O . PRO A 1 333 ? -12.213 -7.490 -12.805 1.00 92.56 333 PRO A O 1
ATOM 2606 N N . ASN A 1 334 ? -10.091 -7.498 -13.533 1.00 95.56 334 ASN A N 1
ATOM 2607 C CA . ASN A 1 334 ? -9.554 -8.402 -12.511 1.00 95.56 334 ASN A CA 1
ATOM 2608 C C . ASN A 1 334 ? -8.924 -7.671 -11.313 1.00 95.56 334 ASN A C 1
ATOM 2610 O O . ASN A 1 334 ? -8.142 -8.268 -10.577 1.00 95.56 334 ASN A O 1
ATOM 2614 N N . LEU A 1 335 ? -9.213 -6.378 -11.129 1.00 96.19 335 LEU A N 1
ATOM 2615 C CA . LEU A 1 335 ? -8.621 -5.585 -10.055 1.00 96.19 335 LEU A CA 1
ATOM 2616 C C . LEU A 1 335 ? -9.128 -6.064 -8.685 1.00 96.19 335 LEU A C 1
ATOM 2618 O O . LEU A 1 335 ? -10.299 -5.880 -8.358 1.00 96.19 335 LEU A O 1
ATOM 2622 N N . GLU A 1 336 ? -8.232 -6.636 -7.880 1.00 97.69 336 GLU A N 1
ATOM 2623 C CA . GLU A 1 336 ? -8.510 -7.141 -6.529 1.00 97.69 336 GLU A CA 1
ATOM 2624 C C . GLU A 1 336 ? -8.006 -6.197 -5.428 1.00 97.69 336 GLU A C 1
ATOM 2626 O O . GLU A 1 336 ? -8.521 -6.214 -4.305 1.00 97.69 336 GLU A O 1
ATOM 2631 N N . SER A 1 337 ? -7.006 -5.367 -5.736 1.00 98.25 337 SER A N 1
ATOM 2632 C CA . SER A 1 337 ? -6.379 -4.453 -4.787 1.00 98.25 337 SER A CA 1
ATOM 2633 C C . SER A 1 337 ? -6.137 -3.075 -5.384 1.00 98.25 337 SER A C 1
ATOM 2635 O O . SER A 1 337 ? -5.590 -2.935 -6.482 1.00 98.25 337 SER A O 1
ATOM 2637 N N . VAL A 1 338 ? -6.491 -2.032 -4.635 1.00 96.56 338 VAL A N 1
ATOM 2638 C CA . VAL A 1 338 ? -6.228 -0.647 -5.024 1.00 96.56 338 VAL A CA 1
ATOM 2639 C C . VAL A 1 338 ? -5.779 0.197 -3.835 1.00 96.56 338 VAL A C 1
ATOM 2641 O O . VAL A 1 338 ? -6.392 0.190 -2.770 1.00 96.56 338 VAL A O 1
ATOM 2644 N N . SER A 1 339 ? -4.711 0.969 -4.029 1.00 95.69 339 SER A N 1
ATOM 2645 C CA . SER A 1 339 ? -4.266 2.006 -3.099 1.00 95.69 339 SER A CA 1
ATOM 2646 C C . SER A 1 339 ? -4.222 3.354 -3.813 1.00 95.69 339 SER A C 1
ATOM 2648 O O . SER A 1 339 ? -3.407 3.527 -4.718 1.00 95.69 339 SER A O 1
ATOM 2650 N N . ALA A 1 340 ? -5.114 4.289 -3.479 1.00 91.94 340 ALA A N 1
ATOM 2651 C CA . ALA A 1 340 ? -5.220 5.572 -4.181 1.00 91.94 340 ALA A CA 1
ATOM 2652 C C . ALA A 1 340 ? -5.940 6.658 -3.368 1.00 91.94 340 ALA A C 1
ATOM 2654 O O . ALA A 1 340 ? -6.523 6.392 -2.327 1.00 91.94 340 ALA A O 1
ATOM 2655 N N . ASN A 1 341 ? -5.948 7.900 -3.862 1.00 89.38 341 ASN A N 1
ATOM 2656 C CA . ASN A 1 341 ? -6.790 8.946 -3.275 1.00 89.38 341 ASN A CA 1
ATOM 2657 C C . ASN A 1 341 ? -8.289 8.680 -3.511 1.00 89.38 341 ASN A C 1
ATOM 2659 O O . ASN A 1 341 ? -8.664 7.913 -4.398 1.00 89.38 341 ASN A O 1
ATOM 2663 N N . TYR A 1 342 ? -9.140 9.363 -2.741 1.00 90.06 342 TYR A N 1
ATOM 2664 C CA . TYR A 1 342 ? -10.594 9.192 -2.791 1.00 90.06 342 TYR A CA 1
ATOM 2665 C C . TYR A 1 342 ? -11.177 9.296 -4.211 1.00 90.06 342 TYR A C 1
ATOM 2667 O O . TYR A 1 342 ? -11.872 8.385 -4.644 1.00 90.06 342 TYR A O 1
ATOM 2675 N N . ASP A 1 343 ? -10.829 10.338 -4.971 1.00 86.75 343 ASP A N 1
ATOM 2676 C CA . ASP A 1 343 ? -11.366 10.551 -6.326 1.00 86.75 343 ASP A CA 1
ATOM 2677 C C . ASP A 1 343 ? -11.014 9.423 -7.305 1.00 86.75 343 ASP A C 1
ATOM 2679 O O . ASP A 1 343 ? -11.749 9.141 -8.248 1.00 86.75 343 ASP A O 1
ATOM 2683 N N . THR A 1 344 ? -9.863 8.782 -7.111 1.00 87.12 344 THR A N 1
ATOM 2684 C CA . THR A 1 344 ? -9.476 7.628 -7.921 1.00 87.12 344 THR A CA 1
ATOM 2685 C C . THR A 1 344 ? -10.197 6.369 -7.454 1.00 87.12 344 THR A C 1
ATOM 2687 O O . THR A 1 344 ? -10.613 5.560 -8.281 1.00 87.12 344 THR A O 1
ATOM 2690 N N . LEU A 1 345 ? -10.362 6.198 -6.140 1.00 91.38 345 LEU A N 1
ATOM 2691 C CA . LEU A 1 345 ? -11.101 5.073 -5.575 1.00 91.38 345 LEU A CA 1
ATOM 2692 C C . LEU A 1 345 ? -12.560 5.082 -6.048 1.00 91.38 345 LEU A C 1
ATOM 2694 O O . LEU A 1 345 ? -13.043 4.052 -6.505 1.00 91.38 345 LEU A O 1
ATOM 2698 N N . THR A 1 346 ? -13.235 6.235 -6.053 1.00 90.69 346 THR A N 1
ATOM 2699 C CA . THR A 1 346 ? -14.621 6.347 -6.552 1.00 90.69 346 THR A CA 1
ATOM 2700 C C . THR A 1 346 ? -14.769 5.987 -8.025 1.00 90.69 346 THR A C 1
ATOM 2702 O O . THR A 1 346 ? -15.804 5.471 -8.434 1.00 90.69 346 THR A O 1
ATOM 2705 N N . ALA A 1 347 ? -13.722 6.195 -8.822 1.00 86.62 347 ALA A N 1
ATOM 2706 C CA . ALA A 1 347 ? -13.684 5.802 -10.224 1.00 86.62 347 ALA A CA 1
ATOM 2707 C C . ALA A 1 347 ? -13.362 4.307 -10.439 1.00 86.62 347 ALA A C 1
ATOM 2709 O O . ALA A 1 347 ? -13.846 3.699 -11.397 1.00 86.62 347 ALA A O 1
ATOM 2710 N N . LEU A 1 348 ? -12.528 3.711 -9.578 1.00 89.62 348 LEU A N 1
ATOM 2711 C CA . LEU A 1 348 ? -12.047 2.333 -9.731 1.00 89.62 348 LEU A CA 1
ATOM 2712 C C . LEU A 1 348 ? -12.869 1.288 -8.972 1.00 89.62 348 LEU A C 1
ATOM 2714 O O . LEU A 1 348 ? -12.840 0.128 -9.357 1.00 89.62 348 LEU A O 1
ATOM 2718 N N . ILE A 1 349 ? -13.606 1.638 -7.924 1.00 92.69 349 ILE A N 1
ATOM 2719 C CA . ILE A 1 349 ? -14.328 0.629 -7.137 1.00 92.69 349 ILE A CA 1
ATOM 2720 C C . ILE A 1 349 ? -15.540 0.010 -7.854 1.00 92.69 349 ILE A C 1
ATOM 2722 O O . ILE A 1 349 ? -15.651 -1.219 -7.838 1.00 92.69 349 ILE A O 1
ATOM 2726 N N . PRO A 1 350 ? -16.430 0.790 -8.494 1.00 92.44 350 PRO A N 1
ATOM 2727 C CA . PRO A 1 350 ? -17.710 0.261 -8.953 1.00 92.44 350 PRO A CA 1
ATOM 2728 C C . PRO A 1 350 ? -17.568 -0.914 -9.928 1.00 92.44 350 PRO A C 1
ATOM 2730 O O . PRO A 1 350 ? -16.849 -0.821 -10.925 1.00 92.44 350 PRO A O 1
ATOM 2733 N N . GLY A 1 351 ? -18.253 -2.021 -9.624 1.00 90.44 351 GLY A N 1
ATOM 2734 C CA . GLY A 1 351 ? -18.339 -3.212 -10.473 1.00 90.44 351 GLY A CA 1
ATOM 2735 C C . GLY A 1 351 ? -17.095 -4.108 -10.499 1.00 90.44 351 GLY A C 1
ATOM 2736 O O . GLY A 1 351 ? -17.093 -5.092 -11.234 1.00 90.44 351 GLY A O 1
ATOM 2737 N N . ARG A 1 352 ? -16.045 -3.807 -9.721 1.00 92.75 352 ARG A N 1
ATOM 2738 C CA . ARG A 1 352 ? -14.784 -4.579 -9.716 1.00 92.75 352 ARG A CA 1
ATOM 2739 C C . ARG A 1 352 ? -14.674 -5.523 -8.516 1.00 92.75 352 ARG A C 1
ATOM 2741 O O . ARG A 1 352 ? -15.315 -5.263 -7.497 1.00 92.75 352 ARG A O 1
ATOM 2748 N N . PRO A 1 353 ? -13.914 -6.630 -8.593 1.00 95.56 353 PRO A N 1
ATOM 2749 C CA . PRO A 1 353 ? -13.793 -7.614 -7.510 1.00 95.56 353 PRO A CA 1
ATOM 2750 C C . PRO A 1 353 ? -12.750 -7.199 -6.460 1.00 95.56 353 PRO A C 1
ATOM 2752 O O . PRO A 1 353 ? -11.838 -7.957 -6.124 1.00 95.56 353 PRO A O 1
ATOM 2755 N N . LEU A 1 354 ? -12.873 -5.977 -5.933 1.00 96.75 354 LEU A N 1
ATOM 2756 C CA . LEU A 1 354 ? -11.921 -5.441 -4.967 1.00 96.75 354 LEU A CA 1
ATOM 2757 C C . LEU A 1 354 ? -12.100 -6.095 -3.596 1.00 96.75 354 LEU A C 1
ATOM 2759 O O . LEU A 1 354 ? -13.176 -6.060 -2.998 1.00 96.75 354 LEU A O 1
ATOM 2763 N N . LYS A 1 355 ? -11.001 -6.636 -3.075 1.00 97.62 355 LYS A N 1
ATOM 2764 C CA . LYS A 1 355 ? -10.880 -7.225 -1.734 1.00 97.62 355 LYS A CA 1
ATOM 2765 C C . LYS A 1 355 ? -10.032 -6.354 -0.811 1.00 97.62 355 LYS A C 1
ATOM 2767 O O . LYS A 1 355 ? -10.237 -6.371 0.404 1.00 97.62 355 LYS A O 1
ATOM 2772 N N . HIS A 1 356 ? -9.083 -5.605 -1.373 1.00 98.31 356 HIS A N 1
ATOM 2773 C CA . HIS A 1 356 ? -8.124 -4.797 -0.627 1.00 98.31 356 HIS A CA 1
ATOM 2774 C C . HIS A 1 356 ? -8.175 -3.347 -1.108 1.00 98.31 356 HIS A C 1
ATOM 2776 O O . HIS A 1 356 ? -7.854 -3.045 -2.254 1.00 98.31 356 HIS A O 1
ATOM 2782 N N . ILE A 1 357 ? -8.587 -2.433 -0.235 1.00 98.12 357 ILE A N 1
ATOM 2783 C CA . ILE A 1 357 ? -8.704 -1.013 -0.570 1.00 98.12 357 ILE A CA 1
ATOM 2784 C C . ILE A 1 357 ? -7.890 -0.206 0.425 1.00 98.12 357 ILE A C 1
ATOM 2786 O O . ILE A 1 357 ? -7.969 -0.425 1.630 1.00 98.12 357 ILE A O 1
ATOM 2790 N N . SER A 1 358 ? -7.096 0.737 -0.069 1.00 97.06 358 SER A N 1
ATOM 2791 C CA . SER A 1 358 ? -6.310 1.628 0.772 1.00 97.06 358 SER A CA 1
ATOM 2792 C C . SER A 1 358 ? -6.326 3.060 0.246 1.00 97.06 358 SER A C 1
ATOM 2794 O O . SER A 1 358 ? -6.267 3.279 -0.961 1.00 97.06 358 SER A O 1
ATOM 2796 N N . THR A 1 359 ? -6.327 4.055 1.132 1.00 93.69 359 THR A N 1
ATOM 2797 C CA . THR A 1 359 ? -6.049 5.440 0.725 1.00 93.69 359 THR A CA 1
ATOM 2798 C C . THR A 1 359 ? -4.547 5.734 0.607 1.00 93.69 359 THR A C 1
ATOM 2800 O O . THR A 1 359 ? -4.144 6.816 0.179 1.00 93.69 359 THR A O 1
ATOM 2803 N N . GLY A 1 360 ? -3.692 4.765 0.957 1.00 89.44 360 GLY A N 1
ATOM 2804 C CA . GLY A 1 360 ? -2.242 4.925 0.997 1.00 89.44 360 GLY A CA 1
ATOM 2805 C C . GLY A 1 360 ? -1.853 6.067 1.933 1.00 89.44 360 GLY A C 1
ATOM 2806 O O . GLY A 1 360 ? -2.298 6.130 3.075 1.00 89.44 360 GLY A O 1
ATOM 2807 N N . SER A 1 361 ? -1.052 7.005 1.432 1.00 84.62 361 SER A N 1
ATOM 2808 C CA . SER A 1 361 ? -0.722 8.242 2.150 1.00 84.62 361 SER A CA 1
ATOM 2809 C C . SER A 1 361 ? -1.717 9.385 1.910 1.00 84.62 361 SER A C 1
ATOM 2811 O O . SER A 1 361 ? -1.550 10.464 2.479 1.00 84.62 361 SER A O 1
ATOM 2813 N N . ALA A 1 362 ? -2.740 9.195 1.068 1.00 87.06 362 ALA A N 1
ATOM 2814 C CA . ALA A 1 362 ? -3.728 10.229 0.787 1.00 87.06 362 ALA A CA 1
ATOM 2815 C C . ALA A 1 362 ? -4.750 10.325 1.927 1.00 87.06 362 ALA A C 1
ATOM 2817 O O . ALA A 1 362 ? -5.383 9.336 2.299 1.00 87.06 362 ALA A O 1
ATOM 2818 N N . ILE A 1 363 ? -4.925 11.540 2.449 1.00 88.19 363 ILE A N 1
ATOM 2819 C CA . ILE A 1 363 ? -5.882 11.833 3.516 1.00 88.19 363 ILE A CA 1
ATOM 2820 C C . ILE A 1 363 ? -7.308 11.717 2.968 1.00 88.19 363 ILE A C 1
ATOM 2822 O O . ILE A 1 363 ? -7.674 12.417 2.021 1.00 88.19 363 ILE A O 1
ATOM 2826 N N . LEU A 1 364 ? -8.123 10.881 3.605 1.00 90.12 364 LEU A N 1
ATOM 2827 C CA . LEU A 1 364 ? -9.567 10.860 3.430 1.00 90.12 364 LEU A CA 1
ATOM 2828 C C . LEU A 1 364 ? -10.181 11.986 4.267 1.00 90.12 364 LEU A C 1
ATOM 2830 O O . LEU A 1 364 ? -10.113 11.978 5.496 1.00 90.12 364 LEU A O 1
ATOM 2834 N N . SER A 1 365 ? -10.754 12.983 3.600 1.00 88.25 365 SER A N 1
ATOM 2835 C CA . SER A 1 365 ? -11.405 14.113 4.262 1.00 88.25 365 SER A CA 1
ATOM 2836 C C . SER A 1 365 ? -12.820 13.766 4.722 1.00 88.25 365 SER A C 1
ATOM 2838 O O . SER A 1 365 ? -13.544 13.073 4.012 1.00 88.25 365 SER A O 1
ATOM 2840 N N . VAL A 1 366 ? -13.239 14.336 5.857 1.00 89.12 366 VAL A N 1
ATOM 2841 C CA . VAL A 1 366 ? -14.560 14.111 6.481 1.00 89.12 366 VAL A CA 1
ATOM 2842 C C . VAL A 1 366 ? -15.746 14.234 5.509 1.00 89.12 366 VAL A C 1
ATOM 2844 O O . VAL A 1 366 ? -16.583 13.337 5.526 1.00 89.12 366 VAL A O 1
ATOM 2847 N N . PRO A 1 367 ? -15.821 15.233 4.599 1.00 90.31 367 PRO A N 1
ATOM 2848 C CA . PRO A 1 367 ? -16.946 15.341 3.660 1.00 90.31 367 PRO A CA 1
ATOM 2849 C C . PRO A 1 367 ? -17.116 14.134 2.728 1.00 90.31 367 PRO A C 1
ATOM 2851 O O . PRO A 1 367 ? -18.176 13.945 2.142 1.00 90.31 367 PRO A O 1
ATOM 2854 N N . HIS A 1 368 ? -16.073 13.318 2.563 1.00 91.06 368 HIS A N 1
ATOM 2855 C CA . HIS A 1 368 ? -16.119 12.129 1.720 1.00 91.06 368 HIS A CA 1
ATOM 2856 C C . HIS A 1 368 ? -16.580 10.881 2.475 1.00 91.06 368 HIS A C 1
ATOM 2858 O O . HIS A 1 368 ? -16.842 9.876 1.832 1.00 91.06 368 HIS A O 1
ATOM 2864 N N . PHE A 1 369 ? -16.692 10.895 3.808 1.00 92.25 369 PHE A N 1
ATOM 2865 C CA . PHE A 1 369 ? -16.996 9.678 4.573 1.00 92.25 369 PHE A CA 1
ATOM 2866 C C . PHE A 1 369 ? -18.349 9.080 4.198 1.00 92.25 369 PHE A C 1
ATOM 2868 O O . PHE A 1 369 ? -18.420 7.883 3.924 1.00 92.25 369 PHE A O 1
ATOM 2875 N N . GLN A 1 370 ? -19.392 9.905 4.097 1.00 87.56 370 GLN A N 1
ATOM 2876 C CA . GLN A 1 370 ? -20.740 9.448 3.755 1.00 87.56 370 GLN A CA 1
ATOM 2877 C C . GLN A 1 370 ? -20.798 8.778 2.371 1.00 87.56 370 GLN A C 1
ATOM 2879 O O . GLN A 1 370 ? -21.408 7.730 2.191 1.00 87.56 370 GLN A O 1
ATOM 2884 N N . THR A 1 371 ? -20.098 9.343 1.388 1.00 93.88 371 THR A N 1
ATOM 2885 C CA . THR A 1 371 ? -20.048 8.799 0.022 1.00 93.88 371 THR A CA 1
ATOM 2886 C C . THR A 1 371 ? -19.036 7.661 -0.126 1.00 93.88 371 THR A C 1
ATOM 2888 O O . THR A 1 371 ? -19.178 6.821 -1.015 1.00 93.88 371 THR A O 1
ATOM 2891 N N . PHE A 1 372 ? -18.044 7.571 0.763 1.00 95.00 372 PHE A N 1
ATOM 2892 C CA . PHE A 1 372 ? -17.032 6.521 0.744 1.00 95.00 372 PHE A CA 1
ATOM 2893 C C . PHE A 1 372 ? -17.609 5.147 1.085 1.00 95.00 372 PHE A C 1
ATOM 2895 O O . PHE A 1 372 ? -17.339 4.204 0.347 1.00 95.00 372 PHE A O 1
ATOM 2902 N N . GLY A 1 373 ? -18.453 5.027 2.117 1.00 95.25 373 GLY A N 1
ATOM 2903 C CA . GLY A 1 373 ? -19.143 3.768 2.436 1.00 95.25 373 GLY A CA 1
ATOM 2904 C C . GLY A 1 373 ? -19.973 3.256 1.256 1.00 95.25 373 GLY A C 1
ATOM 2905 O O . GLY A 1 373 ? -19.808 2.113 0.826 1.00 95.25 373 GLY A O 1
ATOM 2906 N N . ALA A 1 374 ? -20.771 4.142 0.651 1.00 95.94 374 ALA A N 1
ATOM 2907 C CA . ALA A 1 374 ? -21.567 3.833 -0.538 1.00 95.94 374 ALA A CA 1
ATOM 2908 C C . ALA A 1 374 ? -20.706 3.458 -1.751 1.00 95.94 374 ALA A C 1
ATOM 2910 O O . ALA A 1 374 ? -21.098 2.623 -2.561 1.00 95.94 374 ALA A O 1
ATOM 2911 N N . THR A 1 375 ? -19.522 4.055 -1.884 1.00 95.38 375 THR A N 1
ATOM 2912 C CA . THR A 1 375 ? -18.562 3.696 -2.933 1.00 95.38 375 THR A CA 1
ATOM 2913 C C . THR A 1 375 ? -18.011 2.291 -2.705 1.00 95.38 375 THR A C 1
ATOM 2915 O O . THR A 1 375 ? -18.001 1.487 -3.630 1.00 95.38 375 THR A O 1
ATOM 2918 N N . LEU A 1 376 ? -17.575 1.968 -1.483 1.00 96.81 376 LEU A N 1
ATOM 2919 C CA . LEU A 1 376 ? -17.032 0.650 -1.136 1.00 96.81 376 LEU A CA 1
ATOM 2920 C C . LEU A 1 376 ? -18.050 -0.474 -1.379 1.00 96.81 376 LEU A C 1
ATOM 2922 O O . LEU A 1 376 ? -17.677 -1.532 -1.884 1.00 96.81 376 LEU A O 1
ATOM 2926 N N . ALA A 1 377 ? -19.330 -0.224 -1.089 1.00 96.38 377 ALA A N 1
ATOM 2927 C CA . ALA A 1 377 ? -20.420 -1.169 -1.332 1.00 96.38 377 ALA A CA 1
ATOM 2928 C C . ALA A 1 377 ? -20.687 -1.460 -2.822 1.00 96.38 377 ALA A C 1
ATOM 2930 O O . ALA A 1 377 ? -21.342 -2.448 -3.138 1.00 96.38 377 ALA A O 1
ATOM 2931 N N . GLN A 1 378 ? -20.164 -0.643 -3.745 1.00 95.38 378 GLN A N 1
ATOM 2932 C CA . GLN A 1 378 ? -20.267 -0.889 -5.191 1.00 95.38 378 GLN A CA 1
ATOM 2933 C C . GLN A 1 378 ? -19.215 -1.882 -5.712 1.00 95.38 378 GLN A C 1
ATOM 2935 O O . GLN A 1 378 ? -19.220 -2.204 -6.903 1.00 95.38 378 GLN A O 1
ATOM 2940 N N . SER A 1 379 ? -18.308 -2.368 -4.856 1.00 95.88 379 SER A N 1
ATOM 2941 C CA . SER A 1 379 ? -17.446 -3.503 -5.191 1.00 95.88 379 SER A CA 1
ATOM 2942 C C . SER A 1 379 ? -18.293 -4.754 -5.441 1.00 95.88 379 SER A C 1
ATOM 2944 O O . SER A 1 379 ? -19.247 -5.031 -4.718 1.00 95.88 379 SER A O 1
ATOM 2946 N N . SER A 1 380 ? -17.921 -5.552 -6.440 1.00 95.25 380 SER A N 1
ATOM 2947 C CA . SER A 1 380 ? -18.586 -6.833 -6.735 1.00 95.25 380 SER A CA 1
ATOM 2948 C C . SER A 1 380 ? -18.245 -7.941 -5.729 1.00 95.25 380 SER A C 1
ATOM 2950 O O . SER A 1 380 ? -18.885 -8.991 -5.723 1.00 95.25 380 SER A O 1
ATOM 2952 N N . THR A 1 381 ? -17.248 -7.719 -4.866 1.00 96.25 381 THR A N 1
ATOM 2953 C CA . THR A 1 381 ? -16.853 -8.650 -3.804 1.00 96.25 381 THR A CA 1
ATOM 2954 C C . THR A 1 381 ? -16.777 -7.951 -2.448 1.00 96.25 381 THR A C 1
ATOM 2956 O O . THR A 1 381 ? -16.423 -6.770 -2.397 1.00 96.25 381 THR A O 1
ATOM 2959 N N . PRO A 1 382 ? -17.026 -8.666 -1.334 1.00 96.94 382 PRO A N 1
ATOM 2960 C CA . PRO A 1 382 ? -16.856 -8.108 0.004 1.00 96.94 382 PRO A CA 1
ATOM 2961 C C . PRO A 1 382 ? -15.436 -7.582 0.246 1.00 96.94 382 PRO A C 1
ATOM 2963 O O . PRO A 1 382 ? -14.448 -8.252 -0.065 1.00 96.94 382 PRO A O 1
ATOM 2966 N N . ILE A 1 383 ? -15.334 -6.398 0.855 1.00 97.88 383 ILE A N 1
ATOM 2967 C CA . ILE A 1 383 ? -14.043 -5.803 1.213 1.00 97.88 383 ILE A CA 1
ATOM 2968 C C . ILE A 1 383 ? -13.456 -6.564 2.401 1.00 97.88 383 ILE A C 1
ATOM 2970 O O . ILE A 1 383 ? -14.027 -6.580 3.488 1.00 97.88 383 ILE A O 1
ATOM 2974 N N . HIS A 1 384 ? -12.297 -7.191 2.208 1.00 97.44 384 HIS A N 1
ATOM 2975 C CA . HIS A 1 384 ? -11.599 -7.934 3.257 1.00 97.44 384 HIS A CA 1
ATOM 2976 C C . HIS A 1 384 ? -10.607 -7.065 4.025 1.00 97.44 384 HIS A C 1
ATOM 2978 O O . HIS A 1 384 ? -10.456 -7.244 5.231 1.00 97.44 384 HIS A O 1
ATOM 2984 N N . SER A 1 385 ? -9.931 -6.141 3.340 1.00 98.31 385 SER A N 1
ATOM 2985 C CA . SER A 1 385 ? -8.918 -5.269 3.931 1.00 98.31 385 SER A CA 1
ATOM 2986 C C . SER A 1 385 ? -9.162 -3.818 3.559 1.00 98.31 385 SER A C 1
ATOM 2988 O O . SER A 1 385 ? -9.313 -3.501 2.377 1.00 98.31 385 SER A O 1
ATOM 2990 N N . LEU A 1 386 ? -9.149 -2.948 4.564 1.00 98.38 386 LEU A N 1
ATOM 2991 C CA . LEU A 1 386 ? -9.371 -1.519 4.420 1.00 98.38 386 LEU A CA 1
ATOM 2992 C C . LEU A 1 386 ? -8.253 -0.734 5.118 1.00 98.38 386 LEU A C 1
ATOM 2994 O O . LEU A 1 386 ? -8.046 -0.861 6.322 1.00 98.38 386 LEU A O 1
ATOM 2998 N N . GLY A 1 387 ? -7.519 0.069 4.350 1.00 97.94 387 GLY A N 1
ATOM 2999 C CA . GLY A 1 387 ? -6.467 0.964 4.830 1.00 97.94 387 GLY A CA 1
ATOM 3000 C C . GLY A 1 387 ? -6.876 2.427 4.677 1.00 97.94 387 GLY A C 1
ATOM 3001 O O . GLY A 1 387 ? -7.140 2.866 3.562 1.00 97.94 387 GLY A O 1
ATOM 3002 N N . ILE A 1 388 ? -6.917 3.210 5.748 1.00 96.75 388 ILE A N 1
ATOM 3003 C CA . ILE A 1 388 ? -7.412 4.593 5.697 1.00 96.75 388 ILE A CA 1
ATOM 3004 C C . ILE A 1 388 ? -6.422 5.528 6.376 1.00 96.75 388 ILE A C 1
ATOM 3006 O O . ILE A 1 388 ? -6.008 5.300 7.506 1.00 96.75 388 ILE A O 1
ATOM 3010 N N . CYS A 1 389 ? -6.070 6.613 5.699 1.00 95.19 389 CYS A N 1
ATOM 3011 C CA . CYS A 1 389 ? -5.320 7.721 6.271 1.00 95.19 389 CYS A CA 1
ATOM 3012 C C . CYS A 1 389 ? -6.278 8.879 6.568 1.00 95.19 389 CYS A C 1
ATOM 3014 O O . CYS A 1 389 ? -6.957 9.372 5.668 1.00 95.19 389 CYS A O 1
ATOM 3016 N N . ILE A 1 390 ? -6.346 9.316 7.824 1.00 93.81 390 ILE A N 1
ATOM 3017 C CA . ILE A 1 390 ? -7.232 10.386 8.295 1.00 93.81 390 ILE A CA 1
ATOM 3018 C C . ILE A 1 390 ? -6.378 11.467 8.944 1.00 93.81 390 ILE A C 1
ATOM 3020 O O . ILE A 1 390 ? -5.455 11.167 9.696 1.00 93.81 390 ILE A O 1
ATOM 3024 N N . SER A 1 391 ? -6.712 12.731 8.686 1.00 91.38 391 SER A N 1
ATOM 3025 C CA . SER A 1 391 ? -6.102 13.870 9.369 1.00 91.38 391 SER A CA 1
ATOM 3026 C C . SER A 1 391 ? -7.143 14.602 10.200 1.00 91.38 391 SER A C 1
ATOM 3028 O O . SER A 1 391 ? -8.089 15.161 9.647 1.00 91.38 391 SER A O 1
ATOM 3030 N N . CYS A 1 392 ? -6.962 14.648 11.516 1.00 90.50 392 CYS A N 1
ATOM 3031 C CA . CYS A 1 392 ? -7.875 15.351 12.415 1.00 90.50 392 CYS A CA 1
ATOM 3032 C C . CYS A 1 392 ? -7.170 15.823 13.689 1.00 90.50 392 CYS A C 1
ATOM 3034 O O . CYS A 1 392 ? -6.126 15.302 14.077 1.00 90.50 392 CYS A O 1
ATOM 3036 N N . ALA A 1 393 ? -7.760 16.801 14.376 1.00 88.62 393 ALA A N 1
ATOM 3037 C CA . ALA A 1 393 ? -7.314 17.159 15.716 1.00 88.62 393 ALA A CA 1
ATOM 3038 C C . ALA A 1 393 ? -7.647 16.022 16.710 1.00 88.62 393 ALA A C 1
ATOM 3040 O O . ALA A 1 393 ? -8.706 15.403 16.573 1.00 88.62 393 ALA A O 1
ATOM 3041 N N . PRO A 1 394 ? -6.813 15.759 17.738 1.00 87.19 394 PRO A N 1
ATOM 3042 C CA . PRO A 1 394 ? -7.036 14.647 18.667 1.00 87.19 394 PRO A CA 1
ATOM 3043 C C . PRO A 1 394 ? -8.411 14.653 19.347 1.00 87.19 394 PRO A C 1
ATOM 3045 O O . PRO A 1 394 ? -8.999 13.596 19.541 1.00 87.19 394 PRO A O 1
ATOM 3048 N N . PHE A 1 395 ? -8.937 15.836 19.680 1.00 86.31 395 PHE A N 1
ATOM 3049 C CA . PHE A 1 395 ? -10.232 15.983 20.354 1.00 86.31 395 PHE A CA 1
ATOM 3050 C C . PHE A 1 395 ? -11.439 15.734 19.434 1.00 86.31 395 PHE A C 1
ATOM 3052 O O . PHE A 1 395 ? -12.535 15.512 19.933 1.00 86.31 395 PHE A O 1
ATOM 3059 N N . LEU A 1 396 ? -11.249 15.742 18.108 1.00 89.69 396 LEU A N 1
ATOM 3060 C CA . LEU A 1 396 ? -12.293 15.419 17.126 1.00 89.69 396 LEU A CA 1
ATOM 3061 C C . LEU A 1 396 ? -12.250 13.959 16.674 1.00 89.69 396 LEU A C 1
ATOM 3063 O O . LEU A 1 396 ? -13.150 13.529 15.959 1.00 89.69 396 LEU A O 1
ATOM 3067 N N . LEU A 1 397 ? -11.221 13.198 17.063 1.00 90.75 397 LEU A N 1
ATOM 3068 C CA . LEU A 1 397 ? -10.975 11.865 16.518 1.00 90.75 397 LEU A CA 1
ATOM 3069 C C . LEU A 1 397 ? -12.177 10.932 16.687 1.00 90.75 397 LEU A C 1
ATOM 3071 O O . LEU A 1 397 ? -12.548 10.270 15.728 1.00 90.75 397 LEU A O 1
ATOM 3075 N N . GLY A 1 398 ? -12.805 10.922 17.867 1.00 90.62 398 GLY A N 1
ATOM 3076 C CA . GLY A 1 398 ? -13.976 10.077 18.114 1.00 90.62 398 GLY A CA 1
ATOM 3077 C C . GLY A 1 398 ? -15.137 10.400 17.172 1.00 90.62 398 GLY A C 1
ATOM 3078 O O . GLY A 1 398 ? -15.657 9.509 16.517 1.00 90.62 398 GLY A O 1
ATOM 3079 N N . ALA A 1 399 ? -15.481 11.683 17.016 1.00 91.25 399 ALA A N 1
ATOM 3080 C CA . ALA A 1 399 ? -16.553 12.109 16.112 1.00 91.25 399 ALA A CA 1
ATOM 3081 C C . ALA A 1 399 ? -16.239 11.790 14.639 1.00 91.25 399 ALA A C 1
ATOM 3083 O O . ALA A 1 399 ? -17.098 11.309 13.908 1.00 91.25 399 ALA A O 1
ATOM 3084 N N . VAL A 1 400 ? -14.994 12.024 14.213 1.00 93.38 400 VAL A N 1
ATOM 3085 C CA . VAL A 1 400 ? -14.522 11.734 12.851 1.00 93.38 400 VAL A CA 1
ATOM 3086 C C . VAL A 1 400 ? -14.595 10.232 12.565 1.00 93.38 400 VAL A C 1
ATOM 3088 O O . VAL A 1 400 ? -15.128 9.825 11.538 1.00 93.38 400 VAL A O 1
ATOM 3091 N N . VAL A 1 401 ? -14.093 9.398 13.475 1.00 94.50 401 VAL A N 1
ATOM 3092 C CA . VAL A 1 401 ? -14.100 7.942 13.298 1.00 94.50 401 VAL A CA 1
ATOM 3093 C C . VAL A 1 401 ? -15.521 7.404 13.356 1.00 94.50 401 VAL A C 1
ATOM 3095 O O . VAL A 1 401 ? -15.884 6.653 12.463 1.00 94.50 401 VAL A O 1
ATOM 3098 N N . ASN A 1 402 ? -16.348 7.840 14.308 1.00 94.00 402 ASN A N 1
ATOM 3099 C CA . ASN A 1 402 ? -17.752 7.434 14.375 1.00 94.00 402 ASN A CA 1
ATOM 3100 C C . ASN A 1 402 ? -18.487 7.744 13.070 1.00 94.00 402 ASN A C 1
ATOM 3102 O O . ASN A 1 402 ? -19.133 6.856 12.535 1.00 94.00 402 ASN A O 1
ATOM 3106 N N . HIS A 1 403 ? -18.302 8.935 12.493 1.00 94.88 403 HIS A N 1
ATOM 3107 C CA . HIS A 1 403 ? -18.936 9.281 11.219 1.00 94.88 403 HIS A CA 1
ATOM 3108 C C . HIS A 1 403 ? -18.502 8.359 10.064 1.00 94.88 403 HIS A C 1
ATOM 3110 O O . HIS A 1 403 ? -19.307 7.964 9.220 1.00 94.88 403 HIS A O 1
ATOM 3116 N N . LEU A 1 404 ? -17.221 7.978 10.025 1.00 95.38 404 LEU A N 1
ATOM 3117 C CA . LEU A 1 404 ? -16.727 6.995 9.062 1.00 95.38 404 LEU A CA 1
ATOM 3118 C C . LEU A 1 404 ? -17.333 5.608 9.313 1.00 95.38 404 LEU A C 1
ATOM 3120 O O . LEU A 1 404 ? -17.758 4.953 8.366 1.00 95.38 404 LEU A O 1
ATOM 3124 N N . ILE A 1 405 ? -17.374 5.159 10.568 1.00 95.69 405 ILE A N 1
ATOM 3125 C CA . ILE A 1 405 ? -17.895 3.844 10.947 1.00 95.69 405 ILE A CA 1
ATOM 3126 C C . ILE A 1 405 ? -19.402 3.744 10.705 1.00 95.69 405 ILE A C 1
ATOM 3128 O O . ILE A 1 405 ? -19.846 2.726 10.185 1.00 95.69 405 ILE A O 1
ATOM 3132 N N . GLU A 1 406 ? -20.172 4.789 11.001 1.00 95.56 406 GLU A N 1
ATOM 3133 C CA . GLU A 1 406 ? -21.595 4.895 10.664 1.00 95.56 406 GLU A CA 1
ATOM 3134 C C . GLU A 1 406 ? -21.804 4.700 9.162 1.00 95.56 406 GLU A C 1
ATOM 3136 O O . GLU A 1 406 ? -22.555 3.815 8.765 1.00 95.56 406 GLU A O 1
ATOM 3141 N N . SER A 1 407 ? -21.044 5.416 8.327 1.00 95.62 407 SER A N 1
ATOM 3142 C CA . SER A 1 407 ? -21.096 5.250 6.870 1.00 95.62 407 SER A CA 1
ATOM 3143 C C . SER A 1 407 ? -20.745 3.825 6.418 1.00 95.62 407 SER A C 1
ATOM 3145 O O . SER A 1 407 ? -21.423 3.259 5.558 1.00 95.62 407 SER A O 1
ATOM 3147 N N . LEU A 1 408 ? -19.712 3.197 6.995 1.00 96.19 408 LEU A N 1
ATOM 3148 C CA . LEU A 1 408 ? -19.386 1.798 6.688 1.00 96.19 408 LEU A CA 1
ATOM 3149 C C . LEU A 1 408 ? -20.525 0.852 7.092 1.00 96.19 408 LEU A C 1
ATOM 3151 O O . LEU A 1 408 ? -20.859 -0.059 6.335 1.00 96.19 408 LEU A O 1
ATOM 3155 N N . ASN A 1 409 ? -21.137 1.081 8.253 1.00 95.31 409 ASN A N 1
ATOM 3156 C CA . ASN A 1 409 ? -22.194 0.243 8.804 1.00 95.31 409 ASN A CA 1
ATOM 3157 C C . ASN A 1 409 ? -23.498 0.363 7.992 1.00 95.31 409 ASN A C 1
ATOM 3159 O O . ASN A 1 409 ? -24.072 -0.653 7.598 1.00 95.31 409 ASN A O 1
ATOM 3163 N N . GLU A 1 410 ? -23.909 1.588 7.646 1.00 96.38 410 GLU A N 1
ATOM 3164 C CA . GLU A 1 410 ? -25.052 1.878 6.764 1.00 96.38 410 GLU A CA 1
ATOM 3165 C C . GLU A 1 410 ? -24.930 1.158 5.414 1.00 96.38 410 GLU A C 1
ATOM 3167 O O . GLU A 1 410 ? -25.907 0.625 4.888 1.00 96.38 410 GLU A O 1
ATOM 3172 N N . ASN A 1 411 ? -23.707 1.082 4.885 1.00 96.81 411 ASN A N 1
ATOM 3173 C CA . ASN A 1 411 ? -23.402 0.457 3.602 1.00 96.81 411 ASN A CA 1
ATOM 3174 C C . ASN A 1 411 ? -22.955 -1.012 3.722 1.00 96.81 411 ASN A C 1
ATOM 3176 O O . ASN A 1 411 ? -22.553 -1.618 2.729 1.00 96.81 411 ASN A O 1
ATOM 3180 N N . ARG A 1 412 ? -23.047 -1.607 4.922 1.00 96.19 412 ARG A N 1
ATOM 3181 C CA . ARG A 1 412 ? -22.708 -3.011 5.222 1.00 96.19 412 ARG A CA 1
ATOM 3182 C C . ARG A 1 412 ? -21.279 -3.417 4.832 1.00 96.19 412 ARG A C 1
ATOM 3184 O O . ARG A 1 412 ? -21.039 -4.538 4.378 1.00 96.19 412 ARG A O 1
ATOM 3191 N N . VAL A 1 413 ? -20.318 -2.519 5.021 1.00 96.44 413 VAL A N 1
ATOM 3192 C CA . VAL A 1 413 ? -18.899 -2.754 4.736 1.00 96.44 413 VAL A CA 1
ATOM 3193 C C . VAL A 1 413 ? -18.167 -3.126 6.026 1.00 96.44 413 VAL A C 1
ATOM 3195 O O . VAL A 1 413 ? -17.843 -2.267 6.842 1.00 96.44 413 VAL A O 1
ATOM 3198 N N . PHE A 1 414 ? -17.868 -4.416 6.190 1.00 96.50 414 PHE A N 1
ATOM 3199 C CA . PHE A 1 414 ? -17.276 -4.980 7.411 1.00 96.50 414 PHE A CA 1
ATOM 3200 C C . PHE A 1 414 ? -15.924 -5.656 7.121 1.00 96.50 414 PHE A C 1
ATOM 3202 O O . PHE A 1 414 ? -15.879 -6.870 6.891 1.00 96.50 414 PHE A O 1
ATOM 3209 N N . PRO A 1 415 ? -14.815 -4.896 7.068 1.00 97.19 415 PRO A N 1
ATOM 3210 C CA . PRO A 1 415 ? -13.508 -5.453 6.742 1.00 97.19 415 PRO A CA 1
ATOM 3211 C C . PRO A 1 415 ? -12.972 -6.342 7.871 1.00 97.19 415 PRO A C 1
ATOM 3213 O O . PRO A 1 415 ? -13.089 -6.017 9.050 1.00 97.19 415 PRO A O 1
ATOM 3216 N N . ARG A 1 416 ? -12.296 -7.438 7.505 1.00 97.69 416 ARG A N 1
ATOM 3217 C CA . ARG A 1 416 ? -11.574 -8.294 8.467 1.00 97.69 416 ARG A CA 1
ATOM 3218 C C . ARG A 1 416 ? -10.251 -7.676 8.899 1.00 97.69 416 ARG A C 1
ATOM 3220 O O . ARG A 1 416 ? -9.814 -7.877 10.029 1.00 97.69 416 ARG A O 1
ATOM 3227 N N . THR A 1 417 ? -9.620 -6.930 8.002 1.00 98.25 417 THR A N 1
ATOM 3228 C CA . THR A 1 417 ? -8.372 -6.219 8.262 1.00 98.25 417 THR A CA 1
ATOM 3229 C C . THR A 1 417 ? -8.613 -4.725 8.157 1.00 98.25 417 THR A C 1
ATOM 3231 O O . THR A 1 417 ? -9.027 -4.232 7.109 1.00 98.25 417 THR A O 1
ATOM 3234 N N . LEU A 1 418 ? -8.318 -3.999 9.229 1.00 98.25 418 LEU A N 1
ATOM 3235 C CA . LEU A 1 418 ? -8.415 -2.550 9.287 1.00 98.25 418 LEU A CA 1
ATOM 3236 C C . LEU A 1 418 ? -7.045 -1.963 9.625 1.00 98.25 418 LEU A C 1
ATOM 3238 O O . LEU A 1 418 ? -6.471 -2.251 10.673 1.00 98.25 418 LEU A O 1
ATOM 3242 N N . SER A 1 419 ? -6.527 -1.118 8.741 1.00 97.88 419 SER A N 1
ATOM 3243 C CA . SER A 1 419 ? -5.335 -0.314 8.996 1.00 97.88 419 SER A CA 1
ATOM 3244 C C . SER A 1 419 ? -5.721 1.159 8.974 1.00 97.88 419 SER A C 1
ATOM 3246 O O . SER A 1 419 ? -6.311 1.630 8.004 1.00 97.88 419 SER A O 1
ATOM 3248 N N . MET A 1 420 ? -5.419 1.895 10.040 1.00 97.00 420 MET A N 1
ATOM 3249 C CA . MET A 1 420 ? -5.684 3.328 10.112 1.00 97.00 420 MET A CA 1
ATOM 3250 C C . MET A 1 420 ? -4.414 4.114 10.423 1.00 97.00 420 MET A C 1
ATOM 3252 O O . MET A 1 420 ? -3.781 3.925 11.459 1.00 97.00 420 MET A O 1
ATOM 3256 N N . THR A 1 421 ? -4.062 5.042 9.537 1.00 95.75 421 THR A N 1
ATOM 3257 C CA . THR A 1 421 ? -3.032 6.053 9.782 1.00 95.75 421 THR A CA 1
ATOM 3258 C C . THR A 1 421 ? -3.698 7.339 10.261 1.00 95.75 421 THR A C 1
ATOM 3260 O O . THR A 1 421 ? -4.480 7.950 9.535 1.00 95.75 421 THR A O 1
ATOM 3263 N N . LEU A 1 422 ? -3.386 7.755 11.485 1.00 94.75 422 LEU A N 1
ATOM 3264 C CA . LEU A 1 422 ? -3.921 8.958 12.115 1.00 94.75 422 LEU A CA 1
ATOM 3265 C C . LEU A 1 422 ? -2.871 10.065 12.074 1.00 94.75 422 LEU A C 1
ATOM 3267 O O . LEU A 1 422 ? -1.851 9.991 12.761 1.00 94.75 422 LEU A O 1
ATOM 3271 N N . VAL A 1 423 ? -3.129 11.090 11.268 1.00 91.81 423 VAL A N 1
ATOM 3272 C CA . VAL A 1 423 ? -2.270 12.263 11.104 1.00 91.81 423 VAL A CA 1
ATOM 3273 C C . VAL A 1 423 ? -2.810 13.405 11.958 1.00 91.81 423 VAL A C 1
ATOM 3275 O O . VAL A 1 423 ? -3.932 13.875 11.770 1.00 91.81 423 VAL A O 1
ATOM 3278 N N . PHE A 1 424 ? -2.004 13.885 12.898 1.00 89.25 424 PHE A N 1
ATOM 3279 C CA . PHE A 1 424 ? -2.347 15.040 13.724 1.00 89.25 424 PHE A CA 1
ATOM 3280 C C . PHE A 1 424 ? -1.609 16.270 13.175 1.00 89.25 424 PHE A C 1
ATOM 3282 O O . PHE A 1 424 ? -0.381 16.264 13.183 1.00 89.25 424 PHE A O 1
ATOM 3289 N N . PRO A 1 425 ? -2.301 17.304 12.662 1.00 84.75 425 PRO A N 1
ATOM 3290 C CA . PRO A 1 425 ? -1.649 18.467 12.058 1.00 84.75 425 PRO A CA 1
ATOM 3291 C C . PRO A 1 425 ? -0.962 19.372 13.097 1.00 84.75 425 PRO A C 1
ATOM 3293 O O . PRO A 1 425 ? -1.388 19.459 14.246 1.00 84.75 425 PRO A O 1
ATOM 3296 N N . GLU A 1 426 ? 0.093 20.069 12.662 1.00 69.56 426 GLU A N 1
ATOM 3297 C CA . GLU A 1 426 ? 1.019 20.871 13.491 1.00 69.56 426 GLU A CA 1
ATOM 3298 C C . GLU A 1 426 ? 0.366 22.099 14.135 1.00 69.56 426 GLU A C 1
ATOM 3300 O O . GLU A 1 426 ? 0.798 22.533 15.194 1.00 69.56 426 GLU A O 1
ATOM 3305 N N . ASN A 1 427 ? -0.716 22.614 13.544 1.00 56.69 427 ASN A N 1
ATOM 3306 C CA . ASN A 1 427 ? -1.399 23.823 13.988 1.00 56.69 427 ASN A CA 1
ATOM 3307 C C . ASN A 1 427 ? -2.881 23.794 13.583 1.00 56.69 427 ASN A C 1
ATOM 3309 O O . ASN A 1 427 ? -3.249 24.263 12.508 1.00 56.69 427 ASN A O 1
ATOM 3313 N N . THR A 1 428 ? -3.771 23.335 14.458 1.00 46.22 428 THR A N 1
ATOM 3314 C CA . THR A 1 428 ? -5.021 24.087 14.614 1.00 46.22 428 THR A CA 1
ATOM 3315 C C . THR A 1 428 ? -4.695 25.151 15.639 1.00 46.22 428 THR A C 1
ATOM 3317 O O . THR A 1 428 ? -4.593 24.825 16.819 1.00 46.22 428 THR A O 1
ATOM 3320 N N . SER A 1 429 ? -4.429 26.378 15.181 1.00 42.38 429 SER A N 1
ATOM 3321 C CA . SER A 1 429 ? -4.331 27.553 16.048 1.00 42.38 429 SER A CA 1
ATOM 3322 C C . SER A 1 429 ? -5.358 27.422 17.174 1.00 42.38 429 SER A C 1
ATOM 3324 O O . SER A 1 429 ? -6.560 27.364 16.916 1.00 42.38 429 SER A O 1
ATOM 3326 N N . THR A 1 430 ? -4.889 27.332 18.415 1.00 41.75 430 THR A N 1
ATOM 3327 C CA . THR A 1 430 ? -5.726 27.397 19.615 1.00 41.75 430 THR A CA 1
ATOM 3328 C C . THR A 1 430 ? -6.172 28.834 19.870 1.00 41.75 430 THR A C 1
ATOM 3330 O O . THR A 1 430 ? -6.256 29.242 21.022 1.00 41.75 430 THR A O 1
ATOM 3333 N N . ASP A 1 431 ? -6.409 29.631 18.825 1.00 38.34 431 ASP A N 1
ATOM 3334 C CA . ASP A 1 431 ? -7.166 30.860 18.972 1.00 38.34 431 ASP A CA 1
ATOM 3335 C C . ASP A 1 431 ? -8.658 30.487 18.995 1.00 38.34 431 ASP A C 1
ATOM 3337 O O . ASP A 1 431 ? -9.240 30.190 17.941 1.00 38.34 431 ASP A O 1
ATOM 3341 N N . PRO A 1 432 ? -9.315 30.484 20.172 1.00 44.72 432 PRO A N 1
ATOM 3342 C CA . PRO A 1 432 ? -10.744 30.206 20.276 1.00 44.72 432 PRO A CA 1
ATOM 3343 C C . PRO A 1 432 ? -11.610 31.183 19.461 1.00 44.72 432 PRO A C 1
ATOM 3345 O O . PRO A 1 432 ? -12.796 30.920 19.262 1.00 44.72 432 PRO A O 1
ATOM 3348 N N . ARG A 1 433 ? -11.050 32.285 18.936 1.00 42.16 433 ARG A N 1
ATOM 3349 C CA . ARG A 1 433 ? -11.765 33.227 18.064 1.00 42.16 433 ARG A CA 1
ATOM 3350 C C . ARG A 1 433 ? -12.002 32.695 16.649 1.00 42.16 433 ARG A C 1
ATOM 3352 O O . ARG A 1 433 ? -12.973 33.106 16.023 1.00 42.16 433 ARG A O 1
ATOM 3359 N N . MET A 1 434 ? -11.205 31.741 16.156 1.00 35.16 434 MET A N 1
ATOM 3360 C CA . MET A 1 434 ? -11.388 31.188 14.802 1.00 35.16 434 MET A CA 1
ATOM 3361 C C . MET A 1 434 ? -12.427 30.061 14.710 1.00 35.16 434 MET A C 1
ATOM 3363 O O . MET A 1 434 ? -12.873 29.737 13.612 1.00 35.16 434 MET A O 1
ATOM 3367 N N . VAL A 1 435 ? -12.873 29.494 15.836 1.00 37.88 435 VAL A N 1
ATOM 3368 C CA . VAL A 1 435 ? -13.962 28.495 15.850 1.00 37.88 435 VAL A CA 1
ATOM 3369 C C . VAL A 1 435 ? -15.347 29.163 15.784 1.00 37.88 435 VAL A C 1
ATOM 3371 O O . VAL A 1 435 ? -16.305 28.545 15.330 1.00 37.88 435 VAL A O 1
ATOM 3374 N N . ARG A 1 436 ? -15.465 30.454 16.137 1.00 33.19 436 ARG A N 1
ATOM 3375 C CA . ARG A 1 436 ? -16.733 31.207 16.047 1.00 33.19 436 ARG A CA 1
ATOM 3376 C C . ARG A 1 436 ? -17.064 31.759 14.656 1.00 33.19 436 ARG A C 1
ATOM 3378 O O . ARG A 1 436 ? -18.196 32.164 14.443 1.00 33.19 436 ARG A O 1
ATOM 3385 N N . LEU A 1 437 ? -16.128 31.748 13.708 1.00 33.09 437 LEU A N 1
ATOM 3386 C CA . LEU A 1 437 ? -16.331 32.320 12.366 1.00 33.09 437 LEU A CA 1
ATOM 3387 C C . LEU A 1 437 ? -16.744 31.296 11.293 1.00 33.09 437 LEU A C 1
ATOM 3389 O O . LEU A 1 437 ? -16.770 31.633 10.119 1.00 33.09 437 LEU A O 1
ATOM 3393 N N . ARG A 1 438 ? -17.066 30.048 11.663 1.00 32.22 438 ARG A N 1
ATOM 3394 C CA . ARG A 1 438 ? -17.503 29.003 10.708 1.00 32.22 438 ARG A CA 1
ATOM 3395 C C . ARG A 1 438 ? -18.891 28.415 10.981 1.00 32.22 438 ARG A C 1
ATOM 3397 O O . ARG A 1 438 ? -19.224 27.372 10.438 1.00 32.22 438 ARG A O 1
ATOM 3404 N N . THR A 1 439 ? -19.693 29.065 11.821 1.00 30.47 439 THR A N 1
ATOM 3405 C CA . THR A 1 439 ? -21.112 28.711 12.056 1.00 30.47 439 THR A CA 1
ATOM 3406 C C . THR A 1 439 ? -22.087 29.796 11.594 1.00 30.47 439 THR A C 1
ATOM 3408 O O . THR A 1 439 ? -23.268 29.743 11.918 1.00 30.47 439 THR A O 1
ATOM 3411 N N . MET A 1 440 ? -21.616 30.755 10.796 1.00 30.16 440 MET A N 1
ATOM 3412 C CA . MET A 1 440 ? -22.468 31.668 10.038 1.00 30.16 440 MET A CA 1
ATOM 3413 C C . MET A 1 440 ? -21.934 31.773 8.614 1.00 30.16 440 MET A C 1
ATOM 3415 O O . MET A 1 440 ? -21.192 32.699 8.311 1.00 30.16 440 MET A O 1
ATOM 3419 N N . GLU A 1 441 ? -22.265 30.779 7.794 1.00 31.00 441 GLU A N 1
ATOM 3420 C CA . GLU A 1 441 ? -22.392 30.876 6.333 1.00 31.00 441 GLU A CA 1
ATOM 3421 C C . GLU A 1 441 ? -23.261 29.723 5.825 1.00 31.00 441 GLU A C 1
ATOM 3423 O O . GLU A 1 441 ? -23.014 28.569 6.254 1.00 31.00 441 GLU A O 1
#

Nearest PDB structures (foldseek):
  6ten-assembly1_A  TM=3.174E-01  e=2.077E+00  Homo sapiens
  6ten-assembly2_B  TM=3.235E-01  e=3.365E+00  Homo sapiens
  7xcr-assembly1_K  TM=3.596E-01  e=4.169E+00  Homo sapiens
  6in3-assembly1_A  TM=3.271E-01  e=4.641E+00  Homo sapiens

Secondary structure (DSSP, 8-state):
-HHHHHHHHHHTGGGTTT-SEEEEEEE--HHHHHT--SHHHHHHT-TTHHHHHHHHHHHHTT-TT--EEEEEETT-TT-S-HHHHHHSHHHH-HHHHHHH-TT--EEEETTEEEE--TTTT-----------------------------------GGG--HHHHHHHHTTS-HHHHHHHHTS-HHHHHHHHHHHHSEEEE-SHHHHHHHHHHHHHS-GGGGSS-SEEEE--TT--HHHHHTTHHHHHHHHHH-TT--EEE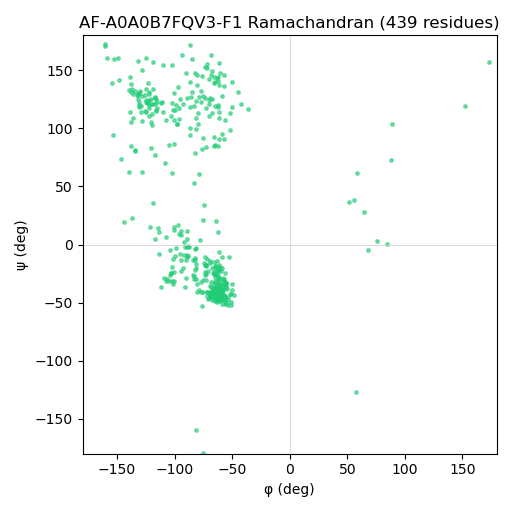E-S-HHHHHHHTSS----S--SEEEE-----HHHHHHHHH-TT--EEEEPPBTTB----TTT---TTS-SSTT--EEE--HHHHHHHSTTS---EEEEEEEE--GGGHHHHHHHHTTSSS---EEEEEEE--GGGHHHHHHHHHHHHHHTT---SEEEEEEE--S-----TTSSTTSS--

Radius of gyration: 28.74 Å; Cα contacts (8 Å, |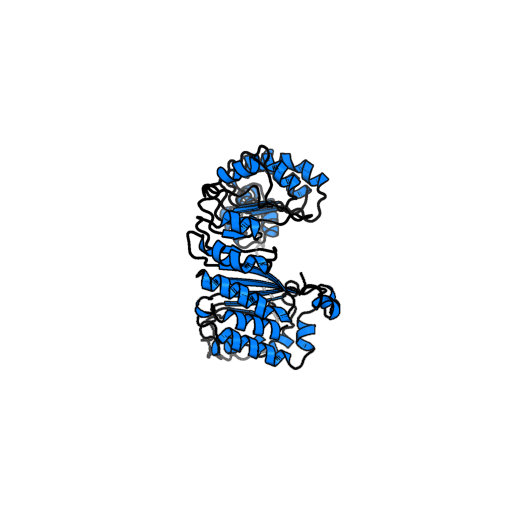Δi|>4): 725; chains: 1; bounding box: 86×74×65 Å

Solvent-accessible surface area (backbone atoms only — not comparable to full-atom values): 24328 Å² total; per-residue (Å²): 107,54,66,52,53,33,45,46,48,59,37,41,56,94,54,23,80,46,27,31,31,43,36,40,36,43,38,71,32,68,78,72,32,72,83,39,88,36,59,38,58,60,53,66,74,39,88,65,43,66,58,31,50,56,48,36,47,57,46,55,37,67,27,73,47,28,28,32,44,36,39,40,39,78,87,38,68,62,48,57,55,69,71,56,30,66,72,35,63,79,66,59,34,66,63,64,50,33,76,55,27,78,54,46,52,38,40,30,52,37,62,51,72,42,70,74,67,93,65,86,79,73,77,85,81,89,72,88,80,82,91,83,83,88,84,86,85,84,86,88,80,96,73,95,68,89,76,74,82,81,75,79,74,74,78,64,75,86,71,66,54,63,68,59,52,53,62,50,47,79,77,45,54,73,69,54,44,54,56,53,32,66,74,41,71,67,40,26,62,70,42,42,45,68,66,38,27,62,40,77,32,56,39,67,68,54,45,52,52,50,24,44,41,43,64,75,44,58,74,70,59,22,58,31,30,30,28,44,31,44,42,40,84,85,61,57,67,81,65,50,56,74,41,32,66,44,49,38,54,24,48,40,54,22,53,47,29,30,34,44,32,40,63,50,49,41,73,47,50,47,59,35,31,56,82,56,63,64,67,30,69,34,35,32,43,31,30,39,83,51,96,43,71,39,44,52,50,49,45,54,74,32,48,62,25,27,36,40,36,50,41,78,46,89,83,54,91,75,88,56,64,79,72,56,66,50,92,79,46,72,63,33,57,50,25,30,30,43,26,28,43,68,60,52,42,64,40,60,32,51,71,15,48,32,31,36,44,26,21,59,90,34,65,57,56,75,90,47,29,64,57,45,20,54,36,60,54,36,24,69,35,76,50,41,30,40,34,44,18,37,67,47,56,77,91,47,42,43,63,55,43,34,51,38,45,50,21,20,56,78,38,71,57,65,33,32,28,41,35,40,36,44,34,36,70,84,71,76,74,87,53,77,72,66,70,68,67,74,80,76,130

Mean predicted aligned error: 10.9 Å

Foldseek 3Di:
DLVLLLLLLVLCLLQLQQAAAEAEEEEEDPVVCPVPVAPQSVCPPDPCSLVSLVSNLLSNLSRQNHAEYHYEYPRHAPRHDPVNLVVRCSSVDPVVSCVSHVNHQWYYYSNSTDGDDVPVPDDDDPDDDDDDDDDDDDDDDDDDDDDDDPPPPPVCPLDDDLVVVVVVVVVDDLVVLVVQLPSDVSNVVSSLLVNQQADAAQALVSLQVLLCCQQVNDLVSLARHQHYADHNPPDDLVSLQVCLVSVLRSQQSNQNHAYYHDNHAQVSVQSNQQDHDGNHQYQEYEEADHDDPSVQVVQLVNLNHQEYHHDDGPDDDDPNLPRLQPVPCSGNQNHQEYADAPSVLLSNAANHQHQYYEVHQHADDQVCLLVSLVSNLRHPHAHAEYHHEHEDASVCSSVSSSSNSVSVVVSVRRYNHYHYYYHYDPDPPPPPVVVVPPPPD

Sequence (441 aa):
MLGVVQAFLRSLEAISSSIEHLSITLSFPLDFVSKHNSIYARLKQRRSTFEGFSDIRTAVAQFQRIKSFSLEHERCVNDVPPEFCRSVTELSHFGVWKQSSPTLESLSIFGVDHSWCPADLVVSSLGKRPAVTPTQGAQPHERRHHHPALAQTHWNMINLPTDIVLCIVDYCKLHEICMLSLLNKATCVGIAPSLYRSVTLKNRKSIESFCGAIVNGRAELRYYPRAVAFSPKKTLIKTLSTLVLHIQKALGLMTSLVDLTLALPSKTVKAIFRDAHLSSTLRRLSCPLVAQTGFKRFLLEQSMIADIMVLGDVRGKINVGTLIRNPDGTLLPNLESVSANYDTLTALIPGRPLKHISTGSAILSVPHFQTFGATLAQSSTPIHSLGICISCAPFLLGAVVNHLIESLNENRVFPRTLSMTLVFPENTSTDPRMVRLRTME

Organism: Thanatephorus cucumeris (strain AG1-IB / isolate 7/3/14) (NCBI:txid1108050)